Protein 3C25 (pdb70)

B-factor: mean 65.95, std 5.72, range [20.0, 204.03]

Foldseek 3Di:
DKFLQWFLQFGQPPALLDDPVNLVCNLVQFNVLLCVQVVHTHHDPDDLQCRRSQWMWDDDPRDIDIFGAHLSSQSFQVVVQQVVCLLQVHDNPAAEDEHEPVCCVDVVVVVVVQVCLVVVHKYKYKCACSGPRWDKDPDDPPGHIDIAHIKIFTWNDPPPHTDGQAIETEAEDTFDWPDTCNQLSVQLVCCSPVNDDNSVPRHDPSNNCSRPPPGGGTPQVVRCVVVLVCQLVVLVVLLDPRRSEYEYEYEPVNVVSCCLLLVNFDWDDPVPQATEQPDCVDDHSRYKYFYWYQDPPDSDRRRHIDTDHIYGYDSVSSVCRRPPVNVVVCVDPPHDVVCVVVVVVVVVCVPDDD/DKFLQWFLQFGFPPDGDDDPVRLVSRLVQFNVQLCVQVVHTDHDPDDLQCRRSQWMWDDDPRDIDIFGADLSLQNDQPVVQQVVCLLQVHDNDAAEDEHFPVCCPDPVVLVVVVVCQVVPHKYKYKEACSGPRWDKDPDDPVGHIDIARIKIFTWNDPVPHTDGQAIETEAEDTWDWPDTCRQLSVLLVCCSPVHPDSSVPCVDPSNRCSRPPPGGDTPQVVRCVVVLVVQLVVLVVLLDPRRSEYEYEYEPVNVVSCCLLQLNFDWDDPPPQATEGDDCPDDPSSYKYFYWYQDPPDPDRRRHTDTDHIYDYDSVSSCCRRPPNNVVVQVDPVHPVVCVVVVVVVVVCVVPD

Structure (mmCIF, N/CA/C/O backbone):
data_3C25
#
_entry.id   3C25
#
_cell.length_a   73.890
_cell.length_b   81.712
_cell.length_c   73.583
_cell.angle_alpha   90.000
_cell.angle_beta   99.510
_cell.angle_gamma   90.000
#
_symmetry.space_group_name_H-M   'P 1 21 1'
#
loop_
_entity.id
_entity.type
_entity.pdbx_description
1 polymer "DNA (5'-D(*DCP*DGP*DGP*DAP*DGP*DGP*DCP*DGP*DCP*DGP*DGP*DCP*DCP*DGP*DCP*DGP*DCP*DCP*DGP*DCP*DCP*DG)-3')"
2 polymer "DNA (5'-D(*DCP*DGP*DGP*DCP*DGP*DGP*DCP*DGP*DCP*DGP*DGP*DCP*DCP*DGP*DCP*DGP*DCP*DCP*DTP*DCP*DCP*DG)-3')"
3 polymer 'NotI restriction endonuclease'
4 non-polymer 'FE (III) ION'
5 non-polymer 'CALCIUM ION'
6 water water
#
loop_
_atom_site.group_PDB
_atom_site.id
_atom_site.type_symbol
_atom_site.label_atom_id
_atom_site.label_alt_id
_atom_site.label_comp_id
_atom_site.label_asym_id
_atom_site.label_entity_id
_atom_site.label_seq_id
_atom_site.pdbx_PDB_ins_code
_atom_site.Cartn_x
_atom_site.Cartn_y
_atom_site.Cartn_z
_atom_site.occupancy
_atom_site.B_iso_or_equiv
_atom_site.auth_seq_id
_atom_site.auth_comp_id
_atom_site.auth_asym_id
_atom_site.auth_atom_id
_atom_site.pdbx_PDB_model_num
ATOM 897 N N . ALA C 3 12 ? -28.997 -12.244 0.148 1.00 60.11 12 ALA A N 1
ATOM 898 C CA . ALA C 3 12 ? -29.359 -10.802 0.035 1.00 60.01 12 ALA A CA 1
ATOM 899 C C . ALA C 3 12 ? -29.588 -10.375 -1.418 1.00 60.01 12 ALA A C 1
ATOM 900 O O . ALA C 3 12 ? -30.438 -9.528 -1.693 1.00 60.03 12 ALA A O 1
ATOM 902 N N . ASN C 3 13 ? -28.826 -10.962 -2.339 1.00 59.95 13 ASN A N 1
ATOM 903 C CA . ASN C 3 13 ? -28.942 -10.650 -3.768 1.00 59.87 13 ASN A CA 1
ATOM 904 C C . ASN C 3 13 ? -29.597 -11.806 -4.520 1.00 59.73 13 ASN A C 1
ATOM 905 O O . ASN C 3 13 ? -29.183 -12.956 -4.378 1.00 59.83 13 ASN A O 1
ATOM 910 N N . PHE C 3 14 ? -30.614 -11.496 -5.321 1.00 59.55 14 PHE A N 1
ATOM 911 C CA . PHE C 3 14 ? -31.446 -12.524 -5.951 1.00 59.23 14 PHE A CA 1
ATOM 912 C C . PHE C 3 14 ? -31.582 -12.338 -7.462 1.00 59.19 14 PHE A C 1
ATOM 913 O O . PHE C 3 14 ? -31.763 -11.214 -7.942 1.00 59.07 14 PHE A O 1
ATOM 921 N N . ILE C 3 15 ? -31.508 -13.442 -8.207 1.00 59.07 15 ILE A N 1
ATOM 922 C CA . ILE C 3 15 ? -32.009 -13.464 -9.581 1.00 58.95 15 ILE A CA 1
ATOM 923 C C . ILE C 3 15 ? -33.492 -13.127 -9.488 1.00 58.93 15 ILE A C 1
ATOM 924 O O . ILE C 3 15 ? -34.247 -13.818 -8.804 1.00 58.93 15 ILE A O 1
ATOM 929 N N . ALA C 3 16 ? -33.893 -12.046 -10.150 1.00 58.98 16 ALA A N 1
ATOM 930 C CA . ALA C 3 16 ? -35.264 -11.546 -10.056 1.00 58.88 16 ALA A CA 1
ATOM 931 C C . ALA C 3 16 ? -36.151 -12.038 -11.199 1.00 58.87 16 ALA A C 1
ATOM 932 O O . ALA C 3 16 ? -37.331 -12.317 -10.991 1.00 58.96 16 ALA A O 1
ATOM 934 N N . GLU C 3 17 ? -35.585 -12.141 -12.400 1.00 58.83 17 GLU A N 1
ATOM 935 C CA . GLU C 3 17 ? -36.310 -12.686 -13.552 1.00 58.84 17 GLU A CA 1
ATOM 936 C C . GLU C 3 17 ? -35.540 -13.820 -14.216 1.00 58.81 17 GLU A C 1
ATOM 937 O O . GLU C 3 17 ? -34.329 -13.718 -14.441 1.00 58.90 17 GLU A O 1
ATOM 943 N N . PHE C 3 18 ? -36.252 -14.894 -14.538 1.00 58.57 18 PHE A N 1
ATOM 944 C CA . PHE C 3 18 ? -35.664 -16.026 -15.234 1.00 58.47 18 PHE A CA 1
ATOM 945 C C . PHE C 3 18 ? -36.365 -16.190 -16.575 1.00 58.41 18 PHE A C 1
ATOM 946 O O . PHE C 3 18 ? -37.533 -16.566 -16.628 1.00 58.69 18 PHE A O 1
ATOM 954 N N . PHE C 3 19 ? -35.639 -15.886 -17.649 1.00 58.42 19 PHE A N 1
ATOM 955 C CA . PHE C 3 19 ? -36.174 -15.825 -19.016 1.00 58.49 19 PHE A CA 1
ATOM 956 C C . PHE C 3 19 ? -37.401 -14.912 -19.138 1.00 58.57 19 PHE A C 1
ATOM 957 O O . PHE C 3 19 ? -38.409 -15.275 -19.750 1.00 58.54 19 PHE A O 1
ATOM 965 N N . GLY C 3 20 ? -37.303 -13.730 -18.534 1.00 58.68 20 GLY A N 1
ATOM 966 C CA . GLY C 3 20 ? -38.332 -12.700 -18.654 1.00 58.85 20 GLY A CA 1
ATOM 967 C C . GLY C 3 20 ? -39.440 -12.738 -17.617 1.00 59.00 20 GLY A C 1
ATOM 968 O O . GLY C 3 20 ? -40.275 -11.833 -17.566 1.00 58.98 20 GLY A O 1
ATOM 969 N N . HIS C 3 21 ? -39.442 -13.758 -16.774 1.00 59.14 21 HIS A N 1
ATOM 970 C CA . HIS C 3 21 ? -40.503 -13.945 -15.796 1.00 59.37 21 HIS A CA 1
ATOM 971 C C . HIS C 3 21 ? -40.084 -13.954 -14.342 1.00 59.49 21 HIS A C 1
ATOM 972 O O . HIS C 3 21 ? -39.248 -14.707 -13.938 1.00 59.51 21 HIS A O 1
ATOM 979 N N . ARG C 3 22 ? -40.729 -13.118 -13.557 1.00 59.71 22 ARG A N 1
ATOM 980 C CA . ARG C 3 22 ? -40.406 -12.904 -12.148 1.00 59.90 22 ARG A CA 1
ATOM 981 C C . ARG C 3 22 ? -40.233 -14.201 -11.370 1.00 59.95 22 ARG A C 1
ATOM 982 O O . ARG C 3 22 ? -41.023 -15.140 -11.526 1.00 59.84 22 ARG A O 1
ATOM 990 N N . VAL C 3 23 ? -39.191 -14.242 -10.541 1.00 59.99 23 VAL A N 1
ATOM 991 C CA . VAL C 3 23 ? -38.909 -15.407 -9.698 1.00 60.12 23 VAL A CA 1
ATOM 992 C C . VAL C 3 23 ? -38.624 -15.077 -8.227 1.00 60.34 23 VAL A C 1
ATOM 993 O O . VAL C 3 23 ? -38.923 -15.891 -7.351 1.00 60.33 23 VAL A O 1
ATOM 997 N N . TYR C 3 24 ? -38.051 -13.902 -7.950 1.00 60.62 24 TYR A N 1
ATOM 998 C CA . TYR C 3 24 ? -37.732 -13.548 -6.558 1.00 60.98 24 TYR A CA 1
ATOM 999 C C . TYR C 3 24 ? -38.886 -12.900 -5.782 1.00 61.16 24 TYR A C 1
ATOM 1000 O O . TYR C 3 24 ? -39.521 -13.581 -4.964 1.00 61.38 24 TYR A O 1
ATOM 1009 N N . PRO C 3 25 ? -39.169 -11.597 -6.026 1.00 61.20 25 PRO A N 1
ATOM 1010 C CA . PRO C 3 25 ? -40.142 -10.958 -5.134 1.00 61.26 25 PRO A CA 1
ATOM 1011 C C . PRO C 3 25 ? -41.445 -11.755 -5.124 1.00 61.27 25 PRO A C 1
ATOM 1012 O O . PRO C 3 25 ? -41.976 -12.058 -4.057 1.00 61.42 25 PRO A O 1
ATOM 1016 N N . GLU C 3 26 ? -41.924 -12.108 -6.314 1.00 61.26 26 GLU A N 1
ATOM 1017 C CA . GLU C 3 26 ? -43.017 -13.056 -6.482 1.00 61.27 26 GLU A CA 1
ATOM 1018 C C . GLU C 3 26 ? -42.637 -14.023 -7.600 1.00 61.28 26 GLU A C 1
ATOM 1019 O O . GLU C 3 26 ? -41.896 -13.655 -8.516 1.00 61.24 26 GLU A O 1
ATOM 1021 N N . VAL C 3 27 ? -43.124 -15.262 -7.518 1.00 20.00 27 VAL A N 1
ATOM 1022 C CA . VAL C 3 27 ? -42.857 -16.264 -8.543 1.00 20.00 27 VAL A CA 1
ATOM 1023 C C . VAL C 3 27 ? -43.919 -16.230 -9.637 1.00 20.00 27 VAL A C 1
ATOM 1024 O O . VAL C 3 27 ? -44.515 -17.250 -9.978 1.00 61.37 27 VAL A O 1
ATOM 1028 N N . VAL C 3 28 ? -44.148 -15.028 -10.183 1.00 61.39 28 VAL A N 1
ATOM 1029 C CA . VAL C 3 28 ? -45.203 -14.768 -11.170 1.00 61.40 28 VAL A CA 1
ATOM 1030 C C . VAL C 3 28 ? -45.087 -15.663 -12.400 1.00 61.40 28 VAL A C 1
ATOM 1031 O O . VAL C 3 28 ? -44.398 -15.333 -13.366 1.00 61.35 28 VAL A O 1
ATOM 1033 N N . SER C 3 29 ? -45.780 -16.794 -12.354 1.00 61.55 29 SER A N 1
ATOM 1034 C CA . SER C 3 29 ? -45.664 -17.803 -13.395 1.00 61.59 29 SER A CA 1
ATOM 1035 C C . SER C 3 29 ? -47.008 -18.309 -13.916 1.00 61.60 29 SER A C 1
ATOM 1036 O O . SER C 3 29 ? -47.789 -18.929 -13.186 1.00 61.54 29 SER A O 1
ATOM 1038 N N . THR C 3 30 ? -47.257 -18.025 -15.191 1.00 61.60 30 THR A N 1
ATOM 1039 C CA . THR C 3 30 ? -48.387 -18.574 -15.922 1.00 61.59 30 THR A CA 1
ATOM 1040 C C . THR C 3 30 ? -47.920 -19.805 -16.701 1.00 61.66 30 THR A C 1
ATOM 1041 O O . THR C 3 30 ? -46.828 -20.327 -16.450 1.00 61.66 30 THR A O 1
ATOM 1043 N N . GLU C 3 31 ? -48.745 -20.271 -17.638 1.00 61.73 31 GLU A N 1
ATOM 1044 C CA . GLU C 3 31 ? -48.385 -21.391 -18.510 1.00 61.81 31 GLU A CA 1
ATOM 1045 C C . GLU C 3 31 ? -47.238 -21.023 -19.455 1.00 61.85 31 GLU A C 1
ATOM 1046 O O . GLU C 3 31 ? -46.382 -21.859 -19.754 1.00 61.81 31 GLU A O 1
ATOM 1048 N N . ALA C 3 32 ? -47.231 -19.771 -19.912 1.00 61.98 32 ALA A N 1
ATOM 1049 C CA . ALA C 3 32 ? -46.201 -19.260 -20.816 1.00 62.13 32 ALA A CA 1
ATOM 1050 C C . ALA C 3 32 ? -44.863 -19.079 -20.107 1.00 62.30 32 ALA A C 1
ATOM 1051 O O . ALA C 3 32 ? -43.804 -19.210 -20.724 1.00 62.39 32 ALA A O 1
ATOM 1053 N N . ALA C 3 33 ? -44.921 -18.771 -18.812 1.00 62.45 33 ALA A N 1
ATOM 1054 C CA . ALA C 3 33 ? -43.724 -18.617 -17.992 1.00 62.56 33 ALA A CA 1
ATOM 1055 C C . ALA C 3 33 ? -43.008 -19.952 -17.802 1.00 62.73 33 ALA A C 1
ATOM 1056 O O . ALA C 3 33 ? -41.779 -20.006 -17.801 1.00 62.79 33 ALA A O 1
ATOM 1058 N N . ARG C 3 34 ? -43.786 -21.022 -17.649 1.00 63.02 34 ARG A N 1
ATOM 1059 C CA . ARG C 3 34 ? -43.254 -22.381 -17.563 1.00 63.31 34 ARG A CA 1
ATOM 1060 C C . ARG C 3 34 ? -42.531 -22.764 -18.854 1.00 63.20 34 ARG A C 1
ATOM 1061 O O . ARG C 3 34 ? -41.452 -23.358 -18.819 1.00 63.17 34 ARG A O 1
ATOM 1069 N N . ASN C 3 35 ? -43.138 -22.405 -19.985 1.00 63.11 35 ASN A N 1
ATOM 1070 C CA . ASN C 3 35 ? -42.628 -22.754 -21.309 1.00 62.98 35 ASN A CA 1
ATOM 1071 C C . ASN C 3 35 ? -41.347 -22.009 -21.696 1.00 62.86 35 ASN A C 1
ATOM 1072 O O . ASN C 3 35 ? -40.396 -22.627 -22.181 1.00 62.89 35 ASN A O 1
ATOM 1077 N N . ASP C 3 36 ? -41.332 -20.691 -21.482 1.00 62.67 36 ASP A N 1
ATOM 1078 C CA . ASP C 3 36 ? -40.166 -19.851 -21.779 1.00 62.61 36 ASP A CA 1
ATOM 1079 C C . ASP C 3 36 ? -38.915 -20.335 -21.054 1.00 62.50 36 ASP A C 1
ATOM 1080 O O . ASP C 3 36 ? -37.827 -20.374 -21.632 1.00 62.48 36 ASP A O 1
ATOM 1085 N N . GLN C 3 37 ? -39.091 -20.706 -19.788 1.00 62.38 37 GLN A N 1
ATOM 1086 C CA . GLN C 3 37 ? -37.997 -21.136 -18.928 1.00 62.31 37 GLN A CA 1
ATOM 1087 C C . GLN C 3 37 ? -37.497 -22.537 -19.276 1.00 62.35 37 GLN A C 1
ATOM 1088 O O . GLN C 3 37 ? -36.291 -22.801 -19.223 1.00 62.48 37 GLN A O 1
ATOM 1094 N N . ALA C 3 38 ? -38.423 -23.424 -19.633 1.00 62.26 38 ALA A N 1
ATOM 1095 C CA . ALA C 3 38 ? -38.087 -24.799 -20.002 1.00 62.23 38 ALA A CA 1
ATOM 1096 C C . ALA C 3 38 ? -37.358 -24.870 -21.341 1.00 62.19 38 ALA A C 1
ATOM 1097 O O . ALA C 3 38 ? -36.407 -25.639 -21.494 1.00 62.17 38 ALA A O 1
ATOM 1099 N N . THR C 3 39 ? -37.811 -24.067 -22.303 1.00 62.16 39 THR A N 1
ATOM 1100 C CA . THR C 3 39 ? -37.191 -24.012 -23.627 1.00 62.10 39 THR A CA 1
ATOM 1101 C C . THR C 3 39 ? -35.936 -23.146 -23.619 1.00 62.10 39 THR A C 1
ATOM 1102 O O . THR C 3 39 ? -34.982 -23.422 -24.344 1.00 62.14 39 THR A O 1
ATOM 1106 N N . GLY C 3 40 ? -35.945 -22.100 -22.797 1.00 62.09 40 GLY A N 1
ATOM 1107 C CA . GLY C 3 40 ? -34.810 -21.189 -22.691 1.00 62.18 40 GLY A CA 1
ATOM 1108 C C . GLY C 3 40 ? -34.889 -20.040 -23.678 1.00 62.21 40 GLY A C 1
ATOM 1109 O O . GLY C 3 40 ? -33.899 -19.707 -24.325 1.00 62.15 40 GLY A O 1
ATOM 1110 N N . THR C 3 41 ? -36.065 -19.420 -23.758 1.00 62.19 41 THR A N 1
ATOM 1111 C CA . THR C 3 41 ? -36.376 -18.392 -24.750 1.00 62.18 41 THR A CA 1
ATOM 1112 C C . THR C 3 41 ? -36.487 -17.000 -24.105 1.00 62.14 41 THR A C 1
ATOM 1113 O O . THR C 3 41 ? -37.256 -16.839 -23.159 1.00 62.29 41 THR A O 1
ATOM 1117 N N . CYS C 3 42 ? -35.718 -16.011 -24.586 1.00 62.08 42 CYS A N 1
ATOM 1118 C CA . CYS C 3 42 ? -35.983 -14.600 -24.225 1.00 62.06 42 CYS A CA 1
ATOM 1119 C C . CYS C 3 42 ? -37.272 -14.207 -24.965 1.00 62.13 42 CYS A C 1
ATOM 1120 O O . CYS C 3 42 ? -37.316 -14.226 -26.203 1.00 62.09 42 CYS A O 1
ATOM 1123 N N . PRO C 3 43 ? -38.344 -13.899 -24.208 1.00 61.98 43 PRO A N 1
ATOM 1124 C CA . PRO C 3 43 ? -39.627 -13.531 -24.804 1.00 61.78 43 PRO A CA 1
ATOM 1125 C C . PRO C 3 43 ? -39.588 -12.205 -25.559 1.00 61.64 43 PRO A C 1
ATOM 1126 O O . PRO C 3 43 ? -40.441 -11.960 -26.412 1.00 61.79 43 PRO A O 1
ATOM 1130 N N . PHE C 3 44 ? -38.606 -11.366 -25.246 1.00 61.42 44 PHE A N 1
ATOM 1131 C CA . PHE C 3 44 ? -38.508 -10.024 -25.819 1.00 61.29 44 PHE A CA 1
ATOM 1132 C C . PHE C 3 44 ? -37.959 -10.041 -27.242 1.00 61.34 44 PHE A C 1
ATOM 1133 O O . PHE C 3 44 ? -38.416 -9.276 -28.093 1.00 61.46 44 PHE A O 1
ATOM 1141 N N . LEU C 3 45 ? -36.982 -10.911 -27.493 1.00 61.34 45 LEU A N 1
ATOM 1142 C CA . LEU C 3 45 ? -36.477 -11.135 -28.847 1.00 61.43 45 LEU A CA 1
ATOM 1143 C C . LEU C 3 45 ? -37.496 -11.890 -29.703 1.00 61.51 45 LEU A C 1
ATOM 1144 O O . LEU C 3 45 ? -37.635 -11.616 -30.897 1.00 61.48 45 LEU A O 1
ATOM 1149 N N . THR C 3 46 ? -38.204 -12.831 -29.078 1.00 61.64 46 THR A N 1
ATOM 1150 C CA . THR C 3 46 ? -39.231 -13.631 -29.749 1.00 61.80 46 THR A CA 1
ATOM 1151 C C . THR C 3 46 ? -40.430 -12.776 -30.170 1.00 61.96 46 THR A C 1
ATOM 1152 O O . THR C 3 46 ? -40.892 -12.880 -31.306 1.00 62.02 46 THR A O 1
ATOM 1156 N N . ALA C 3 47 ? -40.914 -11.928 -29.263 1.00 62.15 47 ALA A N 1
ATOM 1157 C CA . ALA C 3 47 ? -42.039 -11.035 -29.555 1.00 62.34 47 ALA A CA 1
ATOM 1158 C C . ALA C 3 47 ? -41.686 -9.974 -30.598 1.00 62.52 47 ALA A C 1
ATOM 1159 O O . ALA C 3 47 ? -42.537 -9.585 -31.399 1.00 62.53 47 ALA A O 1
ATOM 1161 N N . ALA C 3 48 ? -40.434 -9.516 -30.588 1.00 62.73 48 ALA A N 1
ATOM 1162 C CA . ALA C 3 48 ? -39.969 -8.515 -31.547 1.00 63.02 48 ALA A CA 1
ATOM 1163 C C . ALA C 3 48 ? -39.805 -9.087 -32.957 1.00 63.25 48 ALA A C 1
ATOM 1164 O O . ALA C 3 48 ? -40.365 -8.552 -33.918 1.00 63.26 48 ALA A O 1
ATOM 1166 N N . LYS C 3 49 ? -39.046 -10.177 -33.069 1.00 63.57 49 LYS A N 1
ATOM 1167 C CA . LYS C 3 49 ? -38.736 -10.793 -34.364 1.00 63.88 49 LYS A CA 1
ATOM 1168 C C . LYS C 3 49 ? -39.841 -11.705 -34.891 1.00 63.98 49 LYS A C 1
ATOM 1169 O O . LYS C 3 49 ? -39.804 -12.111 -36.054 1.00 64.07 49 LYS A O 1
ATOM 1175 N N . LEU C 3 50 ? -40.809 -12.024 -34.029 1.00 64.16 50 LEU A N 1
ATOM 1176 C CA . LEU C 3 50 ? -41.915 -12.952 -34.337 1.00 64.25 50 LEU A CA 1
ATOM 1177 C C . LEU C 3 50 ? -41.432 -14.366 -34.707 1.00 64.30 50 LEU A C 1
ATOM 1178 O O . LEU C 3 50 ? -42.137 -15.132 -35.370 1.00 64.23 50 LEU A O 1
ATOM 1183 N N . VAL C 3 51 ? -40.220 -14.687 -34.257 1.00 64.41 51 VAL A N 1
ATOM 1184 C CA . VAL C 3 51 ? -39.598 -15.999 -34.430 1.00 64.48 51 VAL A CA 1
ATOM 1185 C C . VAL C 3 51 ? -38.972 -16.378 -33.085 1.00 64.47 51 VAL A C 1
ATOM 1186 O O . VAL C 3 51 ? -38.394 -15.521 -32.411 1.00 64.44 51 VAL A O 1
ATOM 1190 N N . GLU C 3 52 ? -39.099 -17.648 -32.694 1.00 64.51 52 GLU A N 1
ATOM 1191 C CA . GLU C 3 52 ? -38.578 -18.128 -31.408 1.00 64.63 52 GLU A CA 1
ATOM 1192 C C . GLU C 3 52 ? -37.067 -17.936 -31.300 1.00 64.50 52 GLU A C 1
ATOM 1193 O O . GLU C 3 52 ? -36.310 -18.331 -32.189 1.00 64.51 52 GLU A O 1
ATOM 1199 N N . THR C 3 53 ? -36.646 -17.324 -30.198 1.00 64.32 53 THR A N 1
ATOM 1200 C CA . THR C 3 53 ? -35.252 -16.966 -29.999 1.00 64.18 53 THR A CA 1
ATOM 1201 C C . THR C 3 53 ? -34.835 -17.215 -28.552 1.00 64.07 53 THR A C 1
ATOM 1202 O O . THR C 3 53 ? -35.420 -16.654 -27.624 1.00 64.10 53 THR A O 1
ATOM 1206 N N . SER C 3 54 ? -33.827 -18.062 -28.368 1.00 63.92 54 SER A N 1
ATOM 1207 C CA . SER C 3 54 ? -33.253 -18.316 -27.044 1.00 63.81 54 SER A CA 1
ATOM 1208 C C . SER C 3 54 ? -32.450 -17.109 -26.556 1.00 63.64 54 SER A C 1
ATOM 1209 O O . SER C 3 54 ? -32.034 -16.283 -27.374 1.00 63.66 54 SER A O 1
ATOM 1212 N N . CYS C 3 55 ? -32.238 -16.999 -25.238 1.00 63.18 55 CYS A N 1
ATOM 1213 C CA . CYS C 3 55 ? -31.404 -15.921 -24.693 1.00 63.01 55 CYS A CA 1
ATOM 1214 C C . CYS C 3 55 ? -30.016 -16.034 -25.305 1.00 62.86 55 CYS A C 1
ATOM 1215 O O . CYS C 3 55 ? -29.555 -17.130 -25.634 1.00 62.70 55 CYS A O 1
ATOM 1218 N N . VAL C 3 56 ? -29.367 -14.887 -25.466 1.00 62.85 56 VAL A N 1
ATOM 1219 C CA . VAL C 3 56 ? -28.078 -14.802 -26.148 1.00 62.66 56 VAL A CA 1
ATOM 1220 C C . VAL C 3 56 ? -26.901 -15.147 -25.236 1.00 62.52 56 VAL A C 1
ATOM 1221 O O . VAL C 3 56 ? -25.771 -15.291 -25.701 1.00 62.58 56 VAL A O 1
ATOM 1225 N N . LYS C 3 57 ? -27.180 -15.293 -23.944 1.00 62.42 57 LYS A N 1
ATOM 1226 C CA . LYS C 3 57 ? -26.129 -15.355 -22.932 1.00 62.32 57 LYS A CA 1
ATOM 1227 C C . LYS C 3 57 ? -25.480 -16.715 -22.825 1.00 62.43 57 LYS A C 1
ATOM 1228 O O . LYS C 3 57 ? -26.101 -17.734 -23.122 1.00 62.49 57 LYS A O 1
ATOM 1234 N N . ALA C 3 58 ? -24.222 -16.715 -22.391 1.00 62.52 58 ALA A N 1
ATOM 1235 C CA . ALA C 3 58 ? -23.490 -17.943 -22.105 1.00 62.52 58 ALA A CA 1
ATOM 1236 C C . ALA C 3 58 ? -24.136 -18.704 -20.946 1.00 62.57 58 ALA A C 1
ATOM 1237 O O . ALA C 3 58 ? -24.902 -18.137 -20.158 1.00 62.47 58 ALA A O 1
ATOM 1239 N N . GLU C 3 59 ? -23.816 -19.992 -20.858 1.00 62.74 59 GLU A N 1
ATOM 1240 C CA . GLU C 3 59 ? -24.372 -20.892 -19.851 1.00 63.01 59 GLU A CA 1
ATOM 1241 C C . GLU C 3 59 ? -24.296 -20.361 -18.408 1.00 63.06 59 GLU A C 1
ATOM 1242 O O . GLU C 3 59 ? -25.241 -20.537 -17.634 1.00 63.20 59 GLU A O 1
ATOM 1248 N N . THR C 3 60 ? -23.191 -19.696 -18.065 1.00 63.08 60 THR A N 1
ATOM 1249 C CA . THR C 3 60 ? -22.968 -19.181 -16.703 1.00 63.12 60 THR A CA 1
ATOM 1250 C C . THR C 3 60 ? -23.958 -18.098 -16.259 1.00 63.11 60 THR A C 1
ATOM 1251 O O . THR C 3 60 ? -24.079 -17.817 -15.065 1.00 63.17 60 THR A O 1
ATOM 1255 N N . SER C 3 61 ? -24.656 -17.485 -17.212 1.00 63.07 61 SER A N 1
ATOM 1256 C CA . SER C 3 61 ? -25.675 -16.492 -16.876 1.00 63.07 61 SER A CA 1
ATOM 1257 C C . SER C 3 61 ? -26.923 -16.579 -17.759 1.00 63.03 61 SER A C 1
ATOM 1258 O O . SER C 3 61 ? -27.618 -15.580 -17.954 1.00 63.08 61 SER A O 1
ATOM 1261 N N . ARG C 3 62 ? -27.210 -17.778 -18.269 1.00 62.91 62 ARG A N 1
ATOM 1262 C CA . ARG C 3 62 ? -28.328 -17.990 -19.199 1.00 62.77 62 ARG A CA 1
ATOM 1263 C C . ARG C 3 62 ? -29.684 -17.698 -18.548 1.00 62.69 62 ARG A C 1
ATOM 1264 O O . ARG C 3 62 ? -30.046 -18.310 -17.539 1.00 62.85 62 ARG A O 1
ATOM 1272 N N . GLY C 3 63 ? -30.417 -16.748 -19.125 1.00 62.51 63 GLY A N 1
ATOM 1273 C CA . GLY C 3 63 ? -31.766 -16.415 -18.671 1.00 62.07 63 GLY A CA 1
ATOM 1274 C C . GLY C 3 63 ? -31.863 -15.452 -17.503 1.00 61.89 63 GLY A C 1
ATOM 1275 O O . GLY C 3 63 ? -32.965 -15.135 -17.053 1.00 61.81 63 GLY A O 1
ATOM 1276 N N . VAL C 3 64 ? -30.717 -14.993 -17.005 1.00 61.69 64 VAL A N 1
ATOM 1277 C CA . VAL C 3 64 ? -30.686 -14.002 -15.929 1.00 61.55 64 VAL A CA 1
ATOM 1278 C C . VAL C 3 64 ? -30.877 -12.612 -16.536 1.00 61.56 64 VAL A C 1
ATOM 1279 O O . VAL C 3 64 ? -29.913 -11.899 -16.836 1.00 61.66 64 VAL A O 1
ATOM 1283 N N . CYS C 3 65 ? -32.137 -12.245 -16.730 1.00 61.57 65 CYS A N 1
ATOM 1284 C CA . CYS C 3 65 ? -32.480 -10.988 -17.380 1.00 61.64 65 CYS A CA 1
ATOM 1285 C C . CYS C 3 65 ? -32.539 -9.836 -16.348 1.00 61.57 65 CYS A C 1
ATOM 1286 O O . CYS C 3 65 ? -32.281 -8.682 -16.692 1.00 61.57 65 CYS A O 1
ATOM 1289 N N . VAL C 3 66 ? -32.825 -10.160 -15.083 1.00 61.43 66 VAL A N 1
ATOM 1290 C CA . VAL C 3 66 ? -32.896 -9.160 -13.998 1.00 61.37 66 VAL A CA 1
ATOM 1291 C C . VAL C 3 66 ? -32.355 -9.708 -12.666 1.00 61.52 66 VAL A C 1
ATOM 1292 O O . VAL C 3 66 ? -32.588 -10.870 -12.321 1.00 61.55 66 VAL A O 1
ATOM 1296 N N . VAL C 3 67 ? -31.635 -8.862 -11.926 1.00 61.65 67 VAL A N 1
ATOM 1297 C CA . VAL C 3 67 ? -31.112 -9.214 -10.597 1.00 61.76 67 VAL A CA 1
ATOM 1298 C C . VAL C 3 67 ? -31.569 -8.184 -9.560 1.00 61.91 67 VAL A C 1
ATOM 1299 O O . VAL C 3 67 ? -31.526 -6.981 -9.815 1.00 61.99 67 VAL A O 1
ATOM 1303 N N . ASN C 3 68 ? -32.001 -8.663 -8.396 1.00 62.15 68 ASN A N 1
ATOM 1304 C CA . ASN C 3 68 ? -32.511 -7.797 -7.330 1.00 62.52 68 ASN A CA 1
ATOM 1305 C C . ASN C 3 68 ? -31.546 -7.711 -6.151 1.00 62.76 68 ASN A C 1
ATOM 1306 O O . ASN C 3 68 ? -31.122 -8.737 -5.617 1.00 62.79 68 ASN A O 1
ATOM 1311 N N . THR C 3 69 ? -31.195 -6.486 -5.761 1.00 63.16 69 THR A N 1
ATOM 1312 C CA . THR C 3 69 ? -30.313 -6.245 -4.612 1.00 63.66 69 THR A CA 1
ATOM 1313 C C . THR C 3 69 ? -30.764 -5.035 -3.806 1.00 64.05 69 THR A C 1
ATOM 1314 O O . THR C 3 69 ? -31.601 -4.249 -4.259 1.00 64.15 69 THR A O 1
ATOM 1318 N N . ALA C 3 70 ? -30.181 -4.884 -2.619 1.00 64.47 70 ALA A N 1
ATOM 1319 C CA . ALA C 3 70 ? -30.425 -3.720 -1.777 1.00 64.90 70 ALA A CA 1
ATOM 1320 C C . ALA C 3 70 ? -29.210 -2.795 -1.755 1.00 65.19 70 ALA A C 1
ATOM 1321 O O . ALA C 3 70 ? -28.080 -3.245 -1.549 1.00 65.17 70 ALA A O 1
ATOM 1323 N N . VAL C 3 71 ? -29.446 -1.507 -2.000 1.00 65.62 71 VAL A N 1
ATOM 1324 C CA . VAL C 3 71 ? -28.436 -0.475 -1.757 1.00 66.04 71 VAL A CA 1
ATOM 1325 C C . VAL C 3 71 ? -29.028 0.594 -0.832 1.00 66.26 71 VAL A C 1
ATOM 1326 O O . VAL C 3 71 ? -30.158 1.047 -1.036 1.00 66.38 71 VAL A O 1
ATOM 1330 N N . ASP C 3 72 ? -28.263 0.965 0.196 1.00 66.58 72 ASP A N 1
ATOM 1331 C CA . ASP C 3 72 ? -28.714 1.879 1.257 1.00 66.68 72 ASP A CA 1
ATOM 1332 C C . ASP C 3 72 ? -30.050 1.449 1.876 1.00 66.80 72 ASP A C 1
ATOM 1333 O O . ASP C 3 72 ? -30.929 2.281 2.141 1.00 66.83 72 ASP A O 1
ATOM 1338 N N . ASN C 3 73 ? -30.183 0.139 2.098 1.00 66.86 73 ASN A N 1
ATOM 1339 C CA . ASN C 3 73 ? -31.370 -0.472 2.722 1.00 66.82 73 ASN A CA 1
ATOM 1340 C C . ASN C 3 73 ? -32.668 -0.361 1.908 1.00 66.73 73 ASN A C 1
ATOM 1341 O O . ASN C 3 73 ? -33.763 -0.344 2.468 1.00 66.73 73 ASN A O 1
ATOM 1346 N N . GLU C 3 74 ? -32.538 -0.303 0.586 1.00 66.73 74 GLU A N 1
ATOM 1347 C CA . GLU C 3 74 ? -33.703 -0.243 -0.291 1.00 66.63 74 GLU A CA 1
ATOM 1348 C C . GLU C 3 74 ? -33.580 -1.245 -1.441 1.00 66.50 74 GLU A C 1
ATOM 1349 O O . GLU C 3 74 ? -32.508 -1.397 -2.023 1.00 66.42 74 GLU A O 1
ATOM 1355 N N . ARG C 3 75 ? -34.684 -1.930 -1.739 1.00 66.35 75 ARG A N 1
ATOM 1356 C CA . ARG C 3 75 ? -34.756 -2.941 -2.802 1.00 66.11 75 ARG A CA 1
ATOM 1357 C C . ARG C 3 75 ? -34.715 -2.331 -4.200 1.00 65.83 75 ARG A C 1
ATOM 1358 O O . ARG C 3 75 ? -35.373 -1.324 -4.460 1.00 65.97 75 ARG A O 1
ATOM 1366 N N . TYR C 3 76 ? -33.952 -2.955 -5.097 1.00 65.47 76 TYR A N 1
ATOM 1367 C CA . TYR C 3 76 ? -33.835 -2.493 -6.482 1.00 65.13 76 TYR A CA 1
ATOM 1368 C C . TYR C 3 76 ? -33.730 -3.633 -7.485 1.00 64.83 76 TYR A C 1
ATOM 1369 O O . TYR C 3 76 ? -32.908 -4.540 -7.325 1.00 64.74 76 TYR A O 1
ATOM 1378 N N . ASP C 3 77 ? -34.563 -3.567 -8.523 1.00 64.42 77 ASP A N 1
ATOM 1379 C CA . ASP C 3 77 ? -34.432 -4.439 -9.686 1.00 64.03 77 ASP A CA 1
ATOM 1380 C C . ASP C 3 77 ? -33.358 -3.889 -10.619 1.00 63.79 77 ASP A C 1
ATOM 1381 O O . ASP C 3 77 ? -33.417 -2.727 -11.027 1.00 63.91 77 ASP A O 1
ATOM 1386 N N . TRP C 3 78 ? -32.380 -4.726 -10.954 1.00 63.26 78 TRP A N 1
ATOM 1387 C CA . TRP C 3 78 ? -31.343 -4.342 -11.907 1.00 62.84 78 TRP A CA 1
ATOM 1388 C C . TRP C 3 78 ? -31.479 -5.143 -13.192 1.00 62.86 78 TRP A C 1
ATOM 1389 O O . TRP C 3 78 ? -31.261 -6.360 -13.201 1.00 63.12 78 TRP A O 1
ATOM 1400 N N . LEU C 3 79 ? -31.857 -4.454 -14.268 1.00 62.63 79 LEU A N 1
ATOM 1401 C CA . LEU C 3 79 ? -31.796 -5.009 -15.615 1.00 62.49 79 LEU A CA 1
ATOM 1402 C C . LEU C 3 79 ? -30.343 -5.384 -15.886 1.00 62.61 79 LEU A C 1
ATOM 1403 O O . LEU C 3 79 ? -29.424 -4.632 -15.547 1.00 62.39 79 LEU A O 1
ATOM 1408 N N . VAL C 3 80 ? -30.145 -6.550 -16.493 1.00 62.64 80 VAL A N 1
ATOM 1409 C CA . VAL C 3 80 ? -28.815 -7.133 -16.634 1.00 62.74 80 VAL A CA 1
ATOM 1410 C C . VAL C 3 80 ? -28.570 -7.665 -18.062 1.00 62.72 80 VAL A C 1
ATOM 1411 O O . VAL C 3 80 ? -27.538 -8.280 -18.345 1.00 62.60 80 VAL A O 1
ATOM 1415 N N . CYS C 3 81 ? -29.519 -7.379 -18.955 1.00 62.69 81 CYS A N 1
ATOM 1416 C CA . CYS C 3 81 ? -29.519 -7.834 -20.351 1.00 62.69 81 CYS A CA 1
ATOM 1417 C C . CYS C 3 81 ? -30.158 -6.692 -21.147 1.00 62.74 81 CYS A C 1
ATOM 1418 O O . CYS C 3 81 ? -31.289 -6.303 -20.854 1.00 62.82 81 CYS A O 1
ATOM 1421 N N . PRO C 3 82 ? -29.425 -6.113 -22.124 1.00 62.76 82 PRO A N 1
ATOM 1422 C CA . PRO C 3 82 ? -29.972 -5.042 -22.974 1.00 62.66 82 PRO A CA 1
ATOM 1423 C C . PRO C 3 82 ? -31.267 -5.449 -23.680 1.00 62.56 82 PRO A C 1
ATOM 1424 O O . PRO C 3 82 ? -32.129 -4.602 -23.941 1.00 62.60 82 PRO A O 1
ATOM 1428 N N . ASN C 3 83 ? -31.396 -6.741 -23.965 1.00 62.42 83 ASN A N 1
ATOM 1429 C CA . ASN C 3 83 ? -32.587 -7.301 -24.597 1.00 62.37 83 ASN A CA 1
ATOM 1430 C C . ASN C 3 83 ? -33.823 -7.291 -23.688 1.00 62.48 83 ASN A C 1
ATOM 1431 O O . ASN C 3 83 ? -34.953 -7.365 -24.171 1.00 62.51 83 ASN A O 1
ATOM 1436 N N . ARG C 3 84 ? -33.601 -7.197 -22.379 1.00 62.53 84 ARG A N 1
ATOM 1437 C CA . ARG C 3 84 ? -34.686 -7.029 -21.408 1.00 62.73 84 ARG A CA 1
ATOM 1438 C C . ARG C 3 84 ? -35.357 -5.651 -21.564 1.00 62.90 84 ARG A C 1
ATOM 1439 O O . ARG C 3 84 ? -36.542 -5.490 -21.261 1.00 62.74 84 ARG A O 1
ATOM 1447 N N . ALA C 3 85 ? -34.604 -4.672 -22.069 1.00 63.10 85 ALA A N 1
ATOM 1448 C CA . ALA C 3 85 ? -35.158 -3.345 -22.357 1.00 63.28 85 ALA A CA 1
ATOM 1449 C C . ALA C 3 85 ? -35.539 -3.193 -23.833 1.00 63.54 85 ALA A C 1
ATOM 1450 O O . ALA C 3 85 ? -35.697 -2.076 -24.331 1.00 63.66 85 ALA A O 1
ATOM 1452 N N . LEU C 3 86 ? -35.676 -4.321 -24.528 1.00 63.78 86 LEU A N 1
ATOM 1453 C CA . LEU C 3 86 ? -36.130 -4.323 -25.912 1.00 64.06 86 LEU A CA 1
ATOM 1454 C C . LEU C 3 86 ? -37.656 -4.298 -25.924 1.00 64.22 86 LEU A C 1
ATOM 1455 O O . LEU C 3 86 ? -38.317 -5.331 -26.096 1.00 64.28 86 LEU A O 1
ATOM 1460 N N . ASP C 3 87 ? -38.198 -3.101 -25.719 1.00 64.35 87 ASP A N 1
ATOM 1461 C CA . ASP C 3 87 ? -39.636 -2.883 -25.654 1.00 64.44 87 ASP A CA 1
ATOM 1462 C C . ASP C 3 87 ? -40.028 -1.825 -26.686 1.00 64.37 87 ASP A C 1
ATOM 1463 O O . ASP C 3 87 ? -40.064 -0.633 -26.368 1.00 64.40 87 ASP A O 1
ATOM 1468 N N . PRO C 3 88 ? -40.318 -2.259 -27.930 1.00 64.40 88 PRO A N 1
ATOM 1469 C CA . PRO C 3 88 ? -40.667 -1.361 -29.037 1.00 64.44 88 PRO A CA 1
ATOM 1470 C C . PRO C 3 88 ? -41.745 -0.346 -28.663 1.00 64.44 88 PRO A C 1
ATOM 1471 O O . PRO C 3 88 ? -41.626 0.830 -29.014 1.00 64.49 88 PRO A O 1
ATOM 1475 N N . LEU C 3 89 ? -42.771 -0.804 -27.945 1.00 64.43 89 LEU A N 1
ATOM 1476 C CA . LEU C 3 89 ? -43.879 0.047 -27.508 1.00 64.47 89 LEU A CA 1
ATOM 1477 C C . LEU C 3 89 ? -43.413 1.215 -26.627 1.00 64.39 89 LEU A C 1
ATOM 1478 O O . LEU C 3 89 ? -43.877 2.345 -26.798 1.00 64.41 89 LEU A O 1
ATOM 1483 N N . PHE C 3 90 ? -42.495 0.940 -25.702 1.00 64.30 90 PHE A N 1
ATOM 1484 C CA . PHE C 3 90 ? -41.899 1.990 -24.878 1.00 64.23 90 PHE A CA 1
ATOM 1485 C C . PHE C 3 90 ? -41.034 2.918 -25.726 1.00 64.25 90 PHE A C 1
ATOM 1486 O O . PHE C 3 90 ? -41.068 4.139 -25.550 1.00 64.28 90 PHE A O 1
ATOM 1494 N N . MET C 3 91 ? -40.263 2.329 -26.638 1.00 64.19 91 MET A N 1
ATOM 1495 C CA . MET C 3 91 ? -39.328 3.083 -27.468 1.00 64.30 91 MET A CA 1
ATOM 1496 C C . MET C 3 91 ? -40.041 3.996 -28.467 1.00 64.35 91 MET A C 1
ATOM 1497 O O . MET C 3 91 ? -39.540 5.074 -28.796 1.00 64.32 91 MET A O 1
ATOM 1502 N N . SER C 3 92 ? -41.211 3.565 -28.935 1.00 64.40 92 SER A N 1
ATOM 1503 C CA . SER C 3 92 ? -42.043 4.389 -29.808 1.00 64.53 92 SER A CA 1
ATOM 1504 C C . SER C 3 92 ? -42.518 5.637 -29.072 1.00 64.41 92 SER A C 1
ATOM 1505 O O . SER C 3 92 ? -42.524 6.729 -29.639 1.00 64.42 92 SER A O 1
ATOM 1508 N N . ALA C 3 93 ? -42.907 5.462 -27.810 1.00 64.36 93 ALA A N 1
ATOM 1509 C CA . ALA C 3 93 ? -43.351 6.570 -26.968 1.00 64.48 93 ALA A CA 1
ATOM 1510 C C . ALA C 3 93 ? -42.223 7.569 -26.736 1.00 64.51 93 ALA A C 1
ATOM 1511 O O . ALA C 3 93 ? -42.423 8.777 -26.856 1.00 64.50 93 ALA A O 1
ATOM 1513 N N . ALA C 3 94 ? -41.039 7.048 -26.417 1.00 64.69 94 ALA A N 1
ATOM 1514 C CA . ALA C 3 94 ? -39.842 7.864 -26.215 1.00 64.75 94 ALA A CA 1
ATOM 1515 C C . ALA C 3 94 ? -39.410 8.557 -27.507 1.00 64.79 94 ALA A C 1
ATOM 1516 O O . ALA C 3 94 ? -38.878 9.668 -27.476 1.00 64.83 94 ALA A O 1
ATOM 1518 N N . SER C 3 95 ? -39.648 7.892 -28.635 1.00 64.86 95 SER A N 1
ATOM 1519 C CA . SER C 3 95 ? -39.383 8.455 -29.957 1.00 65.06 95 SER A CA 1
ATOM 1520 C C . SER C 3 95 ? -40.192 9.734 -30.211 1.00 65.17 95 SER A C 1
ATOM 1521 O O . SER C 3 95 ? -39.675 10.695 -30.786 1.00 65.21 95 SER A O 1
ATOM 1524 N N . ARG C 3 96 ? -41.450 9.739 -29.770 1.00 65.27 96 ARG A N 1
ATOM 1525 C CA . ARG C 3 96 ? -42.336 10.902 -29.912 1.00 65.41 96 ARG A CA 1
ATOM 1526 C C . ARG C 3 96 ? -41.706 12.153 -29.312 1.00 65.50 96 ARG A C 1
ATOM 1527 O O . ARG C 3 96 ? -41.800 13.244 -29.876 1.00 65.49 96 ARG A O 1
ATOM 1535 N N . LYS C 3 97 ? -41.065 11.975 -28.163 1.00 65.65 97 LYS A N 1
ATOM 1536 C CA . LYS C 3 97 ? -40.412 13.062 -27.449 1.00 65.84 97 LYS A CA 1
ATOM 1537 C C . LYS C 3 97 ? -39.131 13.520 -28.161 1.00 65.84 97 LYS A C 1
ATOM 1538 O O . LYS C 3 97 ? -38.726 14.678 -28.037 1.00 65.85 97 LYS A O 1
ATOM 1544 N N . LEU C 3 98 ? -38.512 12.611 -28.915 1.00 65.80 98 LEU A N 1
ATOM 1545 C CA . LEU C 3 98 ? -37.309 12.923 -29.690 1.00 65.73 98 LEU A CA 1
ATOM 1546 C C . LEU C 3 98 ? -37.621 13.649 -30.999 1.00 65.76 98 LEU A C 1
ATOM 1547 O O . LEU C 3 98 ? -36.887 14.553 -31.402 1.00 65.75 98 LEU A O 1
ATOM 1552 N N . PHE C 3 99 ? -38.700 13.243 -31.663 1.00 65.76 99 PHE A N 1
ATOM 1553 C CA . PHE C 3 99 ? -39.081 13.835 -32.945 1.00 65.84 99 PHE A CA 1
ATOM 1554 C C . PHE C 3 99 ? -40.083 14.985 -32.800 1.00 65.92 99 PHE A C 1
ATOM 1555 O O . PHE C 3 99 ? -40.448 15.625 -33.789 1.00 65.92 99 PHE A O 1
ATOM 1563 N N . GLY C 3 100 ? -40.518 15.238 -31.567 1.00 66.06 100 GLY A N 1
ATOM 1564 C CA . GLY C 3 100 ? -41.414 16.353 -31.261 1.00 66.21 100 GLY A CA 1
ATOM 1565 C C . GLY C 3 100 ? -42.870 16.138 -31.637 1.00 66.34 100 GLY A C 1
ATOM 1566 O O . GLY C 3 100 ? -43.558 17.084 -32.025 1.00 66.38 100 GLY A O 1
ATOM 1567 N N . TYR C 3 101 ? -43.339 14.896 -31.522 1.00 66.47 101 TYR A N 1
ATOM 1568 C CA . TYR C 3 101 ? -44.742 14.571 -31.776 1.00 66.58 101 TYR A CA 1
ATOM 1569 C C . TYR C 3 101 ? -45.577 14.763 -30.514 1.00 66.79 101 TYR A C 1
ATOM 1570 O O . TYR C 3 101 ? -45.052 14.716 -29.400 1.00 66.87 101 TYR A O 1
ATOM 1579 N N . GLY C 3 102 ? -46.879 14.969 -30.699 1.00 67.06 102 GLY A N 1
ATOM 1580 C CA . GLY C 3 102 ? -47.825 15.022 -29.585 1.00 67.33 102 GLY A CA 1
ATOM 1581 C C . GLY C 3 102 ? -48.107 13.637 -29.021 1.00 67.56 102 GLY A C 1
ATOM 1582 O O . GLY C 3 102 ? -47.730 12.630 -29.631 1.00 67.60 102 GLY A O 1
ATOM 1583 N N . PRO C 3 103 ? -48.777 13.571 -27.853 1.00 67.73 103 PRO A N 1
ATOM 1584 C CA . PRO C 3 103 ? -49.074 12.281 -27.219 1.00 67.78 103 PRO A CA 1
ATOM 1585 C C . PRO C 3 103 ? -50.118 11.468 -27.992 1.00 67.83 103 PRO A C 1
ATOM 1586 O O . PRO C 3 103 ? -50.048 10.237 -28.009 1.00 67.80 103 PRO A O 1
ATOM 1590 N N . THR C 3 104 ? -51.065 12.159 -28.625 1.00 67.83 104 THR A N 1
ATOM 1591 C CA . THR C 3 104 ? -52.143 11.511 -29.371 1.00 67.92 104 THR A CA 1
ATOM 1592 C C . THR C 3 104 ? -52.011 11.709 -30.886 1.00 67.94 104 THR A C 1
ATOM 1593 O O . THR C 3 104 ? -52.995 12.003 -31.573 1.00 67.94 104 THR A O 1
ATOM 1595 N N . GLU C 3 105 ? -50.792 11.543 -31.397 1.00 67.96 105 GLU A N 1
ATOM 1596 C CA . GLU C 3 105 ? -50.523 11.660 -32.833 1.00 67.95 105 GLU A CA 1
ATOM 1597 C C . GLU C 3 105 ? -50.355 10.289 -33.486 1.00 67.85 105 GLU A C 1
ATOM 1598 O O . GLU C 3 105 ? -49.752 9.393 -32.889 1.00 67.89 105 GLU A O 1
ATOM 1604 N N . PRO C 3 106 ? -50.889 10.120 -34.714 1.00 67.76 106 PRO A N 1
ATOM 1605 C CA . PRO C 3 106 ? -50.719 8.869 -35.455 1.00 67.71 106 PRO A CA 1
ATOM 1606 C C . PRO C 3 106 ? -49.245 8.555 -35.715 1.00 67.68 106 PRO A C 1
ATOM 1607 O O . PRO C 3 106 ? -48.534 9.350 -36.336 1.00 67.64 106 PRO A O 1
ATOM 1611 N N . LEU C 3 107 ? -48.800 7.404 -35.219 1.00 67.68 107 LEU A N 1
ATOM 1612 C CA . LEU C 3 107 ? -47.406 6.993 -35.331 1.00 67.70 107 LEU A CA 1
ATOM 1613 C C . LEU C 3 107 ? -47.310 5.501 -35.631 1.00 67.73 107 LEU A C 1
ATOM 1614 O O . LEU C 3 107 ? -48.070 4.699 -35.087 1.00 67.76 107 LEU A O 1
ATOM 1619 N N . GLN C 3 108 ? -46.378 5.142 -36.508 1.00 67.75 108 GLN A N 1
ATOM 1620 C CA . GLN C 3 108 ? -46.120 3.746 -36.828 1.00 67.83 108 GLN A CA 1
ATOM 1621 C C . GLN C 3 108 ? -44.647 3.437 -36.602 1.00 67.90 108 GLN A C 1
ATOM 1622 O O . GLN C 3 108 ? -43.773 4.054 -37.215 1.00 67.93 108 GLN A O 1
ATOM 1628 N N . PHE C 3 109 ? -44.392 2.479 -35.714 1.00 68.02 109 PHE A N 1
ATOM 1629 C CA . PHE C 3 109 ? -43.046 2.153 -35.251 1.00 68.10 109 PHE A CA 1
ATOM 1630 C C . PHE C 3 109 ? -42.700 0.719 -35.647 1.00 68.23 109 PHE A C 1
ATOM 1631 O O . PHE C 3 109 ? -43.070 -0.233 -34.955 1.00 68.29 109 PHE A O 1
ATOM 1639 N N . ILE C 3 110 ? -42.001 0.570 -36.771 1.00 68.33 110 ILE A N 1
ATOM 1640 C CA . ILE C 3 110 ? -41.663 -0.755 -37.309 1.00 68.42 110 ILE A CA 1
ATOM 1641 C C . ILE C 3 110 ? -40.157 -1.030 -37.308 1.00 68.44 110 ILE A C 1
ATOM 1642 O O . ILE C 3 110 ? -39.348 -0.099 -37.331 1.00 68.54 110 ILE A O 1
ATOM 1647 N N . ALA C 3 111 ? -39.792 -2.310 -37.272 1.00 68.38 111 ALA A N 1
ATOM 1648 C CA . ALA C 3 111 ? -38.390 -2.727 -37.317 1.00 68.25 111 ALA A CA 1
ATOM 1649 C C . ALA C 3 111 ? -37.820 -2.597 -38.731 1.00 68.20 111 ALA A C 1
ATOM 1650 O O . ALA C 3 111 ? -38.567 -2.620 -39.711 1.00 68.19 111 ALA A O 1
ATOM 1652 N N . ALA C 3 112 ? -36.498 -2.459 -38.827 1.00 68.12 112 ALA A N 1
ATOM 1653 C CA . ALA C 3 112 ? -35.813 -2.295 -40.114 1.00 68.03 112 ALA A CA 1
ATOM 1654 C C . ALA C 3 112 ? -35.822 -3.535 -41.024 1.00 68.00 112 ALA A C 1
ATOM 1655 O O . ALA C 3 112 ? -35.970 -3.389 -42.237 1.00 68.02 112 ALA A O 1
ATOM 1657 N N . PRO C 3 113 ? -35.647 -4.753 -40.457 1.00 67.95 113 PRO A N 1
ATOM 1658 C CA . PRO C 3 113 ? -35.747 -5.964 -41.288 1.00 67.91 113 PRO A CA 1
ATOM 1659 C C . PRO C 3 113 ? -37.098 -6.145 -41.993 1.00 67.92 113 PRO A C 1
ATOM 1660 O O . PRO C 3 113 ? -37.168 -6.837 -43.014 1.00 67.93 113 PRO A O 1
ATOM 1664 N N . THR C 3 114 ? -38.149 -5.528 -41.454 1.00 67.90 114 THR A N 1
ATOM 1665 C CA . THR C 3 114 ? -39.495 -5.607 -42.030 1.00 67.86 114 THR A CA 1
ATOM 1666 C C . THR C 3 114 ? -39.549 -4.960 -43.416 1.00 67.88 114 THR A C 1
ATOM 1667 O O . THR C 3 114 ? -40.357 -5.354 -44.256 1.00 67.86 114 THR A O 1
ATOM 1671 N N . LEU C 3 115 ? -38.669 -3.986 -43.652 1.00 67.89 115 LEU A N 1
ATOM 1672 C CA . LEU C 3 115 ? -38.593 -3.273 -44.934 1.00 67.90 115 LEU A CA 1
ATOM 1673 C C . LEU C 3 115 ? -38.365 -4.184 -46.146 1.00 67.95 115 LEU A C 1
ATOM 1674 O O . LEU C 3 115 ? -38.576 -3.765 -47.285 1.00 67.99 115 LEU A O 1
ATOM 1679 N N . ALA C 3 116 ? -37.937 -5.421 -45.896 1.00 68.00 116 ALA A N 1
ATOM 1680 C CA . ALA C 3 116 ? -37.768 -6.422 -46.953 1.00 68.06 116 ALA A CA 1
ATOM 1681 C C . ALA C 3 116 ? -39.112 -6.909 -47.495 1.00 68.09 116 ALA A C 1
ATOM 1682 O O . ALA C 3 116 ? -39.211 -7.324 -48.652 1.00 68.08 116 ALA A O 1
ATOM 1684 N N . ASP C 3 117 ? -40.136 -6.852 -46.647 1.00 68.15 117 ASP A N 1
ATOM 1685 C CA . ASP C 3 117 ? -41.483 -7.284 -46.997 1.00 68.20 117 ASP A CA 1
ATOM 1686 C C . ASP C 3 117 ? -42.140 -6.275 -47.932 1.00 68.22 117 ASP A C 1
ATOM 1687 O O . ASP C 3 117 ? -42.084 -5.066 -47.689 1.00 68.18 117 ASP A O 1
ATOM 1692 N N . GLN C 3 118 ? -42.810 -6.743 -48.978 1.00 68.27 118 GLN A N 1
ATOM 1693 C CA . GLN C 3 118 ? -43.497 -5.835 -49.887 1.00 68.30 118 GLN A CA 1
ATOM 1694 C C . GLN C 3 118 ? -44.716 -5.298 -49.214 1.00 68.34 118 GLN A C 1
ATOM 1695 O O . GLN C 3 118 ? -45.023 -4.133 -49.286 1.00 68.35 118 GLN A O 1
ATOM 1701 N N . ALA C 3 119 ? -45.422 -6.172 -48.542 1.00 68.43 119 ALA A N 1
ATOM 1702 C CA . ALA C 3 119 ? -46.698 -5.793 -47.930 1.00 68.51 119 ALA A CA 1
ATOM 1703 C C . ALA C 3 119 ? -46.610 -4.565 -47.023 1.00 68.53 119 ALA A C 1
ATOM 1704 O O . ALA C 3 119 ? -47.545 -3.766 -46.971 1.00 68.57 119 ALA A O 1
ATOM 1706 N N . VAL C 3 120 ? -45.494 -4.419 -46.312 1.00 68.60 120 VAL A N 1
ATOM 1707 C CA . VAL C 3 120 ? -45.297 -3.262 -45.432 1.00 68.61 120 VAL A CA 1
ATOM 1708 C C . VAL C 3 120 ? -44.722 -2.052 -46.175 1.00 68.59 120 VAL A C 1
ATOM 1709 O O . VAL C 3 120 ? -44.943 -0.913 -45.765 1.00 68.58 120 VAL A O 1
ATOM 1713 N N . ARG C 3 121 ? -43.992 -2.306 -47.262 1.00 68.60 121 ARG A N 1
ATOM 1714 C CA . ARG C 3 121 ? -43.488 -1.240 -48.134 1.00 68.60 121 ARG A CA 1
ATOM 1715 C C . ARG C 3 121 ? -44.630 -0.511 -48.842 1.00 68.44 121 ARG A C 1
ATOM 1716 O O . ARG C 3 121 ? -44.580 0.705 -49.032 1.00 68.43 121 ARG A O 1
ATOM 1724 N N . ASP C 3 122 ? -45.654 -1.267 -49.232 1.00 68.32 122 ASP A N 1
ATOM 1725 C CA . ASP C 3 122 ? -46.873 -0.699 -49.802 1.00 68.18 122 ASP A CA 1
ATOM 1726 C C . ASP C 3 122 ? -47.702 -0.010 -48.718 1.00 68.06 122 ASP A C 1
ATOM 1727 O O . ASP C 3 122 ? -48.434 0.943 -48.997 1.00 68.07 122 ASP A O 1
ATOM 1732 N N . GLY C 3 123 ? -47.579 -0.504 -47.487 1.00 67.88 123 GLY A N 1
ATOM 1733 C CA . GLY C 3 123 ? -48.265 0.073 -46.334 1.00 67.69 123 GLY A CA 1
ATOM 1734 C C . GLY C 3 123 ? -47.674 1.405 -45.909 1.00 67.59 123 GLY A C 1
ATOM 1735 O O . GLY C 3 123 ? -48.406 2.314 -45.517 1.00 67.61 123 GLY A O 1
ATOM 1736 N N . ILE C 3 124 ? -46.348 1.513 -45.993 1.00 67.50 124 ILE A N 1
ATOM 1737 C CA . ILE C 3 124 ? -45.628 2.740 -45.632 1.00 67.42 124 ILE A CA 1
ATOM 1738 C C . ILE C 3 124 ? -45.981 3.892 -46.573 1.00 67.43 124 ILE A C 1
ATOM 1739 O O . ILE C 3 124 ? -46.207 5.018 -46.120 1.00 67.41 124 ILE A O 1
ATOM 1744 N N . ARG C 3 125 ? -46.042 3.599 -47.872 1.00 67.44 125 ARG A N 1
ATOM 1745 C CA . ARG C 3 125 ? -46.405 4.595 -48.881 1.00 67.47 125 ARG A CA 1
ATOM 1746 C C . ARG C 3 125 ? -47.758 5.237 -48.583 1.00 67.48 125 ARG A C 1
ATOM 1747 O O . ARG C 3 125 ? -47.907 6.455 -48.695 1.00 67.49 125 ARG A O 1
ATOM 1755 N N . GLU C 3 126 ? -48.729 4.413 -48.189 1.00 67.49 126 GLU A N 1
ATOM 1756 C CA . GLU C 3 126 ? -50.070 4.887 -47.835 1.00 67.50 126 GLU A CA 1
ATOM 1757 C C . GLU C 3 126 ? -50.081 5.746 -46.569 1.00 67.51 126 GLU A C 1
ATOM 1758 O O . GLU C 3 126 ? -50.911 6.650 -46.442 1.00 67.49 126 GLU A O 1
ATOM 1764 N N . TRP C 3 127 ? -49.168 5.460 -45.642 1.00 67.49 127 TRP A N 1
ATOM 1765 C CA . TRP C 3 127 ? -49.044 6.242 -44.409 1.00 67.53 127 TRP A CA 1
ATOM 1766 C C . TRP C 3 127 ? -48.416 7.615 -44.647 1.00 67.48 127 TRP A C 1
ATOM 1767 O O . TRP C 3 127 ? -48.766 8.585 -43.973 1.00 67.52 127 TRP A O 1
ATOM 1778 N N . LEU C 3 128 ? -47.492 7.690 -45.604 1.00 67.40 128 LEU A N 1
ATOM 1779 C CA . LEU C 3 128 ? -46.824 8.948 -45.951 1.00 67.30 128 LEU A CA 1
ATOM 1780 C C . LEU C 3 128 ? -47.769 9.915 -46.669 1.00 67.28 128 LEU A C 1
ATOM 1781 O O . LEU C 3 128 ? -47.612 11.134 -46.570 1.00 67.34 128 LEU A O 1
ATOM 1786 N N . ASP C 3 129 ? -48.742 9.358 -47.389 1.00 67.18 129 ASP A N 1
ATOM 1787 C CA . ASP C 3 129 ? -49.774 10.141 -48.072 1.00 67.08 129 ASP A CA 1
ATOM 1788 C C . ASP C 3 129 ? -50.787 10.740 -47.095 1.00 66.99 129 ASP A C 1
ATOM 1789 O O . ASP C 3 129 ? -51.331 11.819 -47.340 1.00 66.98 129 ASP A O 1
ATOM 1794 N N . ARG C 3 130 ? -51.035 10.031 -45.996 1.00 66.90 130 ARG A N 1
ATOM 1795 C CA . ARG C 3 130 ? -52.001 10.455 -44.979 1.00 66.80 130 ARG A CA 1
ATOM 1796 C C . ARG C 3 130 ? -51.424 11.473 -43.995 1.00 66.71 130 ARG A C 1
ATOM 1797 O O . ARG C 3 130 ? -52.169 12.127 -43.263 1.00 66.72 130 ARG A O 1
ATOM 1805 N N . GLY C 3 131 ? -50.100 11.602 -43.980 1.00 66.59 131 GLY A N 1
ATOM 1806 C CA . GLY C 3 131 ? -49.418 12.477 -43.030 1.00 66.46 131 GLY A CA 1
ATOM 1807 C C . GLY C 3 131 ? -49.078 11.766 -41.733 1.00 66.35 131 GLY A C 1
ATOM 1808 O O . GLY C 3 131 ? -48.681 12.401 -40.756 1.00 66.39 131 GLY A O 1
ATOM 1809 N N . VAL C 3 132 ? -49.244 10.443 -41.729 1.00 66.26 132 VAL A N 1
ATOM 1810 C CA . VAL C 3 132 ? -48.880 9.599 -40.592 1.00 66.17 132 VAL A CA 1
ATOM 1811 C C . VAL C 3 132 ? -47.362 9.434 -40.562 1.00 66.22 132 VAL A C 1
ATOM 1812 O O . VAL C 3 132 ? -46.747 9.110 -41.582 1.00 66.28 132 VAL A O 1
ATOM 1816 N N . HIS C 3 133 ? -46.768 9.670 -39.392 1.00 66.14 133 HIS A N 1
ATOM 1817 C CA . HIS C 3 133 ? -45.323 9.556 -39.211 1.00 66.09 133 HIS A CA 1
ATOM 1818 C C . HIS C 3 133 ? -44.882 8.101 -39.228 1.00 66.18 133 HIS A C 1
ATOM 1819 O O . HIS C 3 133 ? -45.468 7.257 -38.549 1.00 66.22 133 HIS A O 1
ATOM 1826 N N . VAL C 3 134 ? -43.849 7.819 -40.016 1.00 66.29 134 VAL A N 1
ATOM 1827 C CA . VAL C 3 134 ? -43.289 6.474 -40.114 1.00 66.40 134 VAL A CA 1
ATOM 1828 C C . VAL C 3 134 ? -41.831 6.477 -39.654 1.00 66.52 134 VAL A C 1
ATOM 1829 O O . VAL C 3 134 ? -40.983 7.149 -40.246 1.00 66.51 134 VAL A O 1
ATOM 1833 N N . VAL C 3 135 ? -41.554 5.732 -38.587 1.00 66.70 135 VAL A N 1
ATOM 1834 C CA . VAL C 3 135 ? -40.190 5.598 -38.074 1.00 66.91 135 VAL A CA 1
ATOM 1835 C C . VAL C 3 135 ? -39.728 4.143 -38.017 1.00 66.94 135 VAL A C 1
ATOM 1836 O O . VAL C 3 135 ? -40.363 3.299 -37.380 1.00 66.92 135 VAL A O 1
ATOM 1840 N N . ALA C 3 136 ? -38.627 3.864 -38.709 1.00 67.08 136 ALA A N 1
ATOM 1841 C CA . ALA C 3 136 ? -38.005 2.545 -38.698 1.00 67.21 136 ALA A CA 1
ATOM 1842 C C . ALA C 3 136 ? -36.761 2.566 -37.816 1.00 67.35 136 ALA A C 1
ATOM 1843 O O . ALA C 3 136 ? -35.959 3.500 -37.887 1.00 67.34 136 ALA A O 1
ATOM 1845 N N . TYR C 3 137 ? -36.607 1.540 -36.983 1.00 67.51 137 TYR A N 1
ATOM 1846 C CA . TYR C 3 137 ? -35.474 1.480 -36.064 1.00 67.61 137 TYR A CA 1
ATOM 1847 C C . TYR C 3 137 ? -34.445 0.417 -36.430 1.00 67.77 137 TYR A C 1
ATOM 1848 O O . TYR C 3 137 ? -34.794 -0.679 -36.871 1.00 67.72 137 TYR A O 1
ATOM 1857 N N . PHE C 3 138 ? -33.176 0.767 -36.249 1.00 68.02 138 PHE A N 1
ATOM 1858 C CA . PHE C 3 138 ? -32.069 -0.166 -36.395 1.00 68.24 138 PHE A CA 1
ATOM 1859 C C . PHE C 3 138 ? -31.529 -0.493 -35.009 1.00 68.48 138 PHE A C 1
ATOM 1860 O O . PHE C 3 138 ? -31.065 0.393 -34.288 1.00 68.43 138 PHE A O 1
ATOM 1868 N N . GLN C 3 139 ? -31.603 -1.769 -34.642 1.00 68.82 139 GLN A N 1
ATOM 1869 C CA . GLN C 3 139 ? -31.156 -2.238 -33.332 1.00 69.15 139 GLN A CA 1
ATOM 1870 C C . GLN C 3 139 ? -30.321 -3.507 -33.524 1.00 69.34 139 GLN A C 1
ATOM 1871 O O . GLN C 3 139 ? -30.526 -4.240 -34.491 1.00 69.40 139 GLN A O 1
ATOM 1877 N N . GLU C 3 140 ? -29.381 -3.752 -32.610 1.00 69.57 140 GLU A N 1
ATOM 1878 C CA . GLU C 3 140 ? -28.417 -4.861 -32.723 1.00 69.90 140 GLU A CA 1
ATOM 1879 C C . GLU C 3 140 ? -28.975 -6.142 -33.351 1.00 69.81 140 GLU A C 1
ATOM 1880 O O . GLU C 3 140 ? -28.404 -6.664 -34.309 1.00 69.95 140 GLU A O 1
ATOM 1886 N N . LYS C 3 141 ? -30.082 -6.642 -32.807 1.00 69.85 141 LYS A N 1
ATOM 1887 C CA . LYS C 3 141 ? -30.655 -7.911 -33.258 1.00 69.97 141 LYS A CA 1
ATOM 1888 C C . LYS C 3 141 ? -31.836 -7.722 -34.211 1.00 69.97 141 LYS A C 1
ATOM 1889 O O . LYS C 3 141 ? -32.458 -8.696 -34.643 1.00 69.90 141 LYS A O 1
ATOM 1895 N N . LEU C 3 142 ? -32.130 -6.465 -34.535 1.00 70.08 142 LEU A N 1
ATOM 1896 C CA . LEU C 3 142 ? -33.207 -6.112 -35.454 1.00 70.22 142 LEU A CA 1
ATOM 1897 C C . LEU C 3 142 ? -32.711 -5.088 -36.473 1.00 70.32 142 LEU A C 1
ATOM 1898 O O . LEU C 3 142 ? -32.989 -3.891 -36.359 1.00 70.33 142 LEU A O 1
ATOM 1903 N N . GLY C 3 143 ? -31.960 -5.573 -37.459 1.00 70.43 143 GLY A N 1
ATOM 1904 C CA . GLY C 3 143 ? -31.388 -4.721 -38.499 1.00 70.50 143 GLY A CA 1
ATOM 1905 C C . GLY C 3 143 ? -29.894 -4.512 -38.339 1.00 70.57 143 GLY A C 1
ATOM 1906 O O . GLY C 3 143 ? -29.184 -4.287 -39.319 1.00 70.57 143 GLY A O 1
ATOM 1907 N N . GLY C 3 144 ? -29.418 -4.597 -37.100 1.00 70.64 144 GLY A N 1
ATOM 1908 C CA . GLY C 3 144 ? -28.021 -4.322 -36.785 1.00 70.86 144 GLY A CA 1
ATOM 1909 C C . GLY C 3 144 ? -27.815 -2.855 -36.464 1.00 71.06 144 GLY A C 1
ATOM 1910 O O . GLY C 3 144 ? -28.576 -2.001 -36.921 1.00 71.13 144 GLY A O 1
ATOM 1911 N N . GLU C 3 145 ? -26.783 -2.564 -35.679 1.00 71.23 145 GLU A N 1
ATOM 1912 C CA . GLU C 3 145 ? -26.496 -1.196 -35.250 1.00 71.61 145 GLU A CA 1
ATOM 1913 C C . GLU C 3 145 ? -25.864 -0.370 -36.364 1.00 71.55 145 GLU A C 1
ATOM 1914 O O . GLU C 3 145 ? -25.364 -0.915 -37.348 1.00 71.61 145 GLU A O 1
ATOM 1920 N N . LEU C 3 146 ? -25.900 0.950 -36.202 1.00 71.59 146 LEU A N 1
ATOM 1921 C CA . LEU C 3 146 ? -25.162 1.858 -37.074 1.00 71.62 146 LEU A CA 1
ATOM 1922 C C . LEU C 3 146 ? -24.004 2.495 -36.314 1.00 71.68 146 LEU A C 1
ATOM 1923 O O . LEU C 3 146 ? -24.112 2.774 -35.116 1.00 71.68 146 LEU A O 1
ATOM 1928 N N . SER C 3 147 ? -22.898 2.714 -37.019 1.00 71.71 147 SER A N 1
ATOM 1929 C CA . SER C 3 147 ? -21.698 3.284 -36.417 1.00 71.68 147 SER A CA 1
ATOM 1930 C C . SER C 3 147 ? -21.237 4.528 -37.161 1.00 71.58 147 SER A C 1
ATOM 1931 O O . SER C 3 147 ? -21.461 4.658 -38.364 1.00 71.63 147 SER A O 1
ATOM 1934 N N . ILE C 3 148 ? -20.604 5.444 -36.434 1.00 71.46 148 ILE A N 1
ATOM 1935 C CA . ILE C 3 148 ? -19.846 6.524 -37.060 1.00 71.27 148 ILE A CA 1
ATOM 1936 C C . ILE C 3 148 ? -18.356 6.232 -36.906 1.00 71.19 148 ILE A C 1
ATOM 1937 O O . ILE C 3 148 ? -17.869 5.975 -35.799 1.00 71.29 148 ILE A O 1
ATOM 1942 N N . SER C 3 149 ? -17.648 6.260 -38.030 1.00 71.00 149 SER A N 1
ATOM 1943 C CA . SER C 3 149 ? -16.242 5.873 -38.093 1.00 70.81 149 SER A CA 1
ATOM 1944 C C . SER C 3 149 ? -15.319 6.858 -37.372 1.00 70.58 149 SER A C 1
ATOM 1945 O O . SER C 3 149 ? -15.656 8.031 -37.197 1.00 70.52 149 SER A O 1
ATOM 1948 N N . LYS C 3 150 ? -14.154 6.362 -36.960 1.00 70.34 150 LYS A N 1
ATOM 1949 C CA . LYS C 3 150 ? -13.148 7.171 -36.272 1.00 70.04 150 LYS A CA 1
ATOM 1950 C C . LYS C 3 150 ? -12.439 8.166 -37.198 1.00 69.98 150 LYS A C 1
ATOM 1951 O O . LYS C 3 150 ? -12.398 7.984 -38.420 1.00 69.88 150 LYS A O 1
ATOM 1957 N N . THR C 3 151 ? -11.896 9.220 -36.593 1.00 69.88 151 THR A N 1
ATOM 1958 C CA . THR C 3 151 ? -11.007 10.166 -37.265 1.00 69.83 151 THR A CA 1
ATOM 1959 C C . THR C 3 151 ? -9.783 10.354 -36.366 1.00 69.77 151 THR A C 1
ATOM 1960 O O . THR C 3 151 ? -9.678 9.710 -35.317 1.00 69.76 151 THR A O 1
ATOM 1964 N N . ASP C 3 152 ? -8.862 11.225 -36.771 1.00 69.64 152 ASP A N 1
ATOM 1965 C CA . ASP C 3 152 ? -7.701 11.557 -35.949 1.00 69.60 152 ASP A CA 1
ATOM 1966 C C . ASP C 3 152 ? -8.086 12.427 -34.750 1.00 69.49 152 ASP A C 1
ATOM 1967 O O . ASP C 3 152 ? -7.313 12.562 -33.800 1.00 69.42 152 ASP A O 1
ATOM 1972 N N . SER C 3 153 ? -9.286 13.002 -34.801 1.00 69.43 153 SER A N 1
ATOM 1973 C CA . SER C 3 153 ? -9.781 13.883 -33.745 1.00 69.43 153 SER A CA 1
ATOM 1974 C C . SER C 3 153 ? -11.065 13.378 -33.077 1.00 69.38 153 SER A C 1
ATOM 1975 O O . SER C 3 153 ? -11.573 14.008 -32.147 1.00 69.42 153 SER A O 1
ATOM 1978 N N . SER C 3 154 ? -11.582 12.246 -33.549 1.00 69.33 154 SER A N 1
ATOM 1979 C CA . SER C 3 154 ? -12.815 11.669 -33.007 1.00 69.28 154 SER A CA 1
ATOM 1980 C C . SER C 3 154 ? -12.768 10.142 -32.990 1.00 69.22 154 SER A C 1
ATOM 1981 O O . SER C 3 154 ? -12.295 9.527 -33.945 1.00 69.27 154 SER A O 1
ATOM 1984 N N . PRO C 3 155 ? -13.256 9.522 -31.901 1.00 69.20 155 PRO A N 1
ATOM 1985 C CA . PRO C 3 155 ? -13.272 8.065 -31.843 1.00 69.18 155 PRO A CA 1
ATOM 1986 C C . PRO C 3 155 ? -14.489 7.476 -32.550 1.00 69.15 155 PRO A C 1
ATOM 1987 O O . PRO C 3 155 ? -15.443 8.197 -32.856 1.00 69.12 155 PRO A O 1
ATOM 1991 N N . GLU C 3 156 ? -14.438 6.172 -32.815 1.00 69.13 156 GLU A N 1
ATOM 1992 C CA . GLU C 3 156 ? -15.580 5.442 -33.353 1.00 69.02 156 GLU A CA 1
ATOM 1993 C C . GLU C 3 156 ? -16.656 5.303 -32.274 1.00 68.90 156 GLU A C 1
ATOM 1994 O O . GLU C 3 156 ? -16.344 5.177 -31.087 1.00 68.62 156 GLU A O 1
ATOM 2000 N N . PHE C 3 157 ? -17.915 5.352 -32.702 1.00 68.96 157 PHE A N 1
ATOM 2001 C CA . PHE C 3 157 ? -19.069 5.202 -31.820 1.00 68.94 157 PHE A CA 1
ATOM 2002 C C . PHE C 3 157 ? -20.149 4.358 -32.482 1.00 68.84 157 PHE A C 1
ATOM 2003 O O . PHE C 3 157 ? -20.275 4.350 -33.708 1.00 68.97 157 PHE A O 1
ATOM 2011 N N . SER C 3 158 ? -20.932 3.662 -31.664 1.00 68.72 158 SER A N 1
ATOM 2012 C CA . SER C 3 158 ? -22.082 2.902 -32.143 1.00 68.71 158 SER A CA 1
ATOM 2013 C C . SER C 3 158 ? -23.354 3.321 -31.420 1.00 68.56 158 SER A C 1
ATOM 2014 O O . SER C 3 158 ? -23.313 3.708 -30.253 1.00 68.65 158 SER A O 1
ATOM 2017 N N . PHE C 3 159 ? -24.482 3.242 -32.116 1.00 68.37 159 PHE A N 1
ATOM 2018 C CA . PHE C 3 159 ? -25.766 3.580 -31.516 1.00 68.31 159 PHE A CA 1
ATOM 2019 C C . PHE C 3 159 ? -26.604 2.332 -31.293 1.00 68.32 159 PHE A C 1
ATOM 2020 O O . PHE C 3 159 ? -26.688 1.470 -32.171 1.00 68.36 159 PHE A O 1
ATOM 2028 N N . ASP C 3 160 ? -27.204 2.235 -30.106 1.00 68.27 160 ASP A N 1
ATOM 2029 C CA . ASP C 3 160 ? -28.070 1.109 -29.752 1.00 68.13 160 ASP A CA 1
ATOM 2030 C C . ASP C 3 160 ? -29.301 1.070 -30.657 1.00 67.88 160 ASP A C 1
ATOM 2031 O O . ASP C 3 160 ? -29.584 0.051 -31.289 1.00 67.84 160 ASP A O 1
ATOM 2036 N N . TRP C 3 161 ? -30.017 2.191 -30.711 1.00 67.56 161 TRP A N 1
ATOM 2037 C CA . TRP C 3 161 ? -31.202 2.334 -31.545 1.00 67.30 161 TRP A CA 1
ATOM 2038 C C . TRP C 3 161 ? -31.044 3.539 -32.462 1.00 67.19 161 TRP A C 1
ATOM 2039 O O . TRP C 3 161 ? -30.968 4.678 -31.992 1.00 67.18 161 TRP A O 1
ATOM 2050 N N . THR C 3 162 ? -30.977 3.285 -33.765 1.00 67.09 162 THR A N 1
ATOM 2051 C CA . THR C 3 162 ? -31.024 4.355 -34.754 1.00 66.94 162 THR A CA 1
ATOM 2052 C C . THR C 3 162 ? -32.446 4.438 -35.296 1.00 66.91 162 THR A C 1
ATOM 2053 O O . THR C 3 162 ? -32.956 3.483 -35.880 1.00 66.87 162 THR A O 1
ATOM 2057 N N . LEU C 3 163 ? -33.087 5.579 -35.075 1.00 66.91 163 LEU A N 1
ATOM 2058 C CA . LEU C 3 163 ? -34.451 5.797 -35.530 1.00 66.96 163 LEU A CA 1
ATOM 2059 C C . LEU C 3 163 ? -34.423 6.575 -36.836 1.00 67.07 163 LEU A C 1
ATOM 2060 O O . LEU C 3 163 ? -33.688 7.553 -36.964 1.00 67.15 163 LEU A O 1
ATOM 2065 N N . ALA C 3 164 ? -35.214 6.130 -37.807 1.00 67.14 164 ALA A N 1
ATOM 2066 C CA . ALA C 3 164 ? -35.255 6.768 -39.118 1.00 67.21 164 ALA A CA 1
ATOM 2067 C C . ALA C 3 164 ? -36.648 7.289 -39.429 1.00 67.24 164 ALA A C 1
ATOM 2068 O O . ALA C 3 164 ? -37.577 6.508 -39.636 1.00 67.23 164 ALA A O 1
ATOM 2070 N N . GLU C 3 165 ? -36.785 8.613 -39.451 1.00 67.33 165 GLU A N 1
ATOM 2071 C CA . GLU C 3 165 ? -38.036 9.257 -39.832 1.00 67.36 165 GLU A CA 1
ATOM 2072 C C . GLU C 3 165 ? -38.126 9.305 -41.353 1.00 67.45 165 GLU A C 1
ATOM 2073 O O . GLU C 3 165 ? -37.368 10.022 -42.008 1.00 67.46 165 GLU A O 1
ATOM 2079 N N . VAL C 3 166 ? -39.058 8.529 -41.900 1.00 67.58 166 VAL A N 1
ATOM 2080 C CA . VAL C 3 166 ? -39.211 8.367 -43.347 1.00 67.67 166 VAL A CA 1
ATOM 2081 C C . VAL C 3 166 ? -39.840 9.599 -44.002 1.00 67.77 166 VAL A C 1
ATOM 2082 O O . VAL C 3 166 ? -40.806 10.166 -43.487 1.00 67.77 166 VAL A O 1
ATOM 2086 N N . GLU C 3 167 ? -39.271 10.003 -45.136 1.00 67.90 167 GLU A N 1
ATOM 2087 C CA . GLU C 3 167 ? -39.815 11.087 -45.948 1.00 68.03 167 GLU A CA 1
ATOM 2088 C C . GLU C 3 167 ? -40.508 10.514 -47.185 1.00 68.10 167 GLU A C 1
ATOM 2089 O O . GLU C 3 167 ? -41.662 10.845 -47.466 1.00 68.09 167 GLU A O 1
ATOM 2095 N N . SER C 3 168 ? -39.791 9.659 -47.914 1.00 68.25 168 SER A N 1
ATOM 2096 C CA . SER C 3 168 ? -40.331 8.953 -49.078 1.00 68.35 168 SER A CA 1
ATOM 2097 C C . SER C 3 168 ? -39.595 7.634 -49.315 1.00 68.45 168 SER A C 1
ATOM 2098 O O . SER C 3 168 ? -38.427 7.490 -48.944 1.00 68.40 168 SER A O 1
ATOM 2101 N N . ILE C 3 169 ? -40.293 6.674 -49.920 1.00 68.61 169 ILE A N 1
ATOM 2102 C CA . ILE C 3 169 ? -39.693 5.393 -50.314 1.00 68.74 169 ILE A CA 1
ATOM 2103 C C . ILE C 3 169 ? -40.076 4.988 -51.742 1.00 68.82 169 ILE A C 1
ATOM 2104 O O . ILE C 3 169 ? -39.930 3.821 -52.120 1.00 68.88 169 ILE A O 1
ATOM 2109 N N . TYR C 3 170 ? -40.553 5.954 -52.528 1.00 68.86 170 TYR A N 1
ATOM 2110 C CA . TYR C 3 170 ? -41.060 5.679 -53.875 1.00 68.94 170 TYR A CA 1
ATOM 2111 C C . TYR C 3 170 ? -40.037 4.972 -54.786 1.00 69.00 170 TYR A C 1
ATOM 2112 O O . TYR C 3 170 ? -40.234 3.801 -55.119 1.00 69.12 170 TYR A O 1
ATOM 2114 N N . PRO C 3 171 ? -38.951 5.666 -55.193 1.00 68.99 171 PRO A N 1
ATOM 2115 C CA . PRO C 3 171 ? -37.907 4.928 -55.904 1.00 68.88 171 PRO A CA 1
ATOM 2116 C C . PRO C 3 171 ? -36.866 4.347 -54.938 1.00 68.73 171 PRO A C 1
ATOM 2117 O O . PRO C 3 171 ? -36.639 3.134 -54.927 1.00 68.71 171 PRO A O 1
ATOM 2121 N N . VAL C 3 172 ? -36.254 5.215 -54.135 1.00 68.56 172 VAL A N 1
ATOM 2122 C CA . VAL C 3 172 ? -35.255 4.831 -53.142 1.00 68.41 172 VAL A CA 1
ATOM 2123 C C . VAL C 3 172 ? -35.678 5.429 -51.793 1.00 68.31 172 VAL A C 1
ATOM 2124 O O . VAL C 3 172 ? -36.092 6.591 -51.742 1.00 68.35 172 VAL A O 1
ATOM 2128 N N . PRO C 3 173 ? -35.604 4.633 -50.703 1.00 68.20 173 PRO A N 1
ATOM 2129 C CA . PRO C 3 173 ? -35.934 5.131 -49.362 1.00 68.07 173 PRO A CA 1
ATOM 2130 C C . PRO C 3 173 ? -35.077 6.326 -48.937 1.00 67.95 173 PRO A C 1
ATOM 2131 O O . PRO C 3 173 ? -33.846 6.259 -48.993 1.00 67.98 173 PRO A O 1
ATOM 2135 N N . LYS C 3 174 ? -35.741 7.409 -48.534 1.00 67.79 174 LYS A N 1
ATOM 2136 C CA . LYS C 3 174 ? -35.068 8.625 -48.069 1.00 67.63 174 LYS A CA 1
ATOM 2137 C C . LYS C 3 174 ? -35.669 9.133 -46.761 1.00 67.46 174 LYS A C 1
ATOM 2138 O O . LYS C 3 174 ? -36.882 9.052 -46.551 1.00 67.43 174 LYS A O 1
ATOM 2144 N N . ILE C 3 175 ? -34.811 9.659 -45.890 1.00 67.27 175 ILE A N 1
ATOM 2145 C CA . ILE C 3 175 ? -35.225 10.089 -44.552 1.00 67.09 175 ILE A CA 1
ATOM 2146 C C . ILE C 3 175 ? -35.267 11.606 -44.380 1.00 66.95 175 ILE A C 1
ATOM 2147 O O . ILE C 3 175 ? -34.491 12.339 -44.998 1.00 66.96 175 ILE A O 1
ATOM 2152 N N . LYS C 3 176 ? -36.187 12.060 -43.534 1.00 66.71 176 LYS A N 1
ATOM 2153 C CA . LYS C 3 176 ? -36.297 13.465 -43.166 1.00 66.45 176 LYS A CA 1
ATOM 2154 C C . LYS C 3 176 ? -35.295 13.768 -42.051 1.00 66.28 176 LYS A C 1
ATOM 2155 O O . LYS C 3 176 ? -34.438 14.644 -42.194 1.00 66.23 176 LYS A O 1
ATOM 2161 N N . ARG C 3 177 ? -35.410 13.020 -40.954 1.00 66.07 177 ARG A N 1
ATOM 2162 C CA . ARG C 3 177 ? -34.535 13.139 -39.787 1.00 65.85 177 ARG A CA 1
ATOM 2163 C C . ARG C 3 177 ? -34.163 11.755 -39.268 1.00 65.78 177 ARG A C 1
ATOM 2164 O O . ARG C 3 177 ? -34.760 10.754 -39.668 1.00 65.76 177 ARG A O 1
ATOM 2172 N N . TYR C 3 178 ? -33.172 11.704 -38.381 1.00 65.77 178 TYR A N 1
ATOM 2173 C CA . TYR C 3 178 ? -32.846 10.476 -37.658 1.00 65.74 178 TYR A CA 1
ATOM 2174 C C . TYR C 3 178 ? -32.808 10.713 -36.149 1.00 65.82 178 TYR A C 1
ATOM 2175 O O . TYR C 3 178 ? -32.567 11.836 -35.695 1.00 65.91 178 TYR A O 1
ATOM 2184 N N . GLY C 3 179 ? -33.046 9.650 -35.383 1.00 65.81 179 GLY A N 1
ATOM 2185 C CA . GLY C 3 179 ? -33.027 9.717 -33.925 1.00 65.76 179 GLY A CA 1
ATOM 2186 C C . GLY C 3 179 ? -32.130 8.659 -33.314 1.00 65.87 179 GLY A C 1
ATOM 2187 O O . GLY C 3 179 ? -31.815 7.653 -33.953 1.00 65.88 179 GLY A O 1
ATOM 2188 N N . VAL C 3 180 ? -31.714 8.890 -32.072 1.00 65.82 180 VAL A N 1
ATOM 2189 C CA . VAL C 3 180 ? -30.852 7.951 -31.361 1.00 65.87 180 VAL A CA 1
ATOM 2190 C C . VAL C 3 180 ? -31.405 7.630 -29.975 1.00 65.88 180 VAL A C 1
ATOM 2191 O O . VAL C 3 180 ? -31.661 8.530 -29.174 1.00 65.93 180 VAL A O 1
ATOM 2195 N N . LEU C 3 181 ? -31.599 6.343 -29.706 1.00 65.88 181 LEU A N 1
ATOM 2196 C CA . LEU C 3 181 ? -31.884 5.887 -28.354 1.00 66.08 181 LEU A CA 1
ATOM 2197 C C . LEU C 3 181 ? -30.743 5.003 -27.875 1.00 66.06 181 LEU A C 1
ATOM 2198 O O . LEU C 3 181 ? -30.360 4.046 -28.549 1.00 66.11 181 LEU A O 1
ATOM 2203 N N . GLU C 3 182 ? -30.187 5.354 -26.721 1.00 66.14 182 GLU A N 1
ATOM 2204 C CA . GLU C 3 182 ? -29.141 4.559 -26.091 1.00 66.37 182 GLU A CA 1
ATOM 2205 C C . GLU C 3 182 ? -29.696 3.874 -24.852 1.00 66.30 182 GLU A C 1
ATOM 2206 O O . GLU C 3 182 ? -30.318 4.512 -24.007 1.00 66.31 182 GLU A O 1
ATOM 2212 N N . ILE C 3 183 ? -29.480 2.567 -24.760 1.00 66.34 183 ILE A N 1
ATOM 2213 C CA . ILE C 3 183 ? -29.928 1.783 -23.614 1.00 66.23 183 ILE A CA 1
ATOM 2214 C C . ILE C 3 183 ? -28.728 1.407 -22.752 1.00 66.19 183 ILE A C 1
ATOM 2215 O O . ILE C 3 183 ? -27.689 0.982 -23.261 1.00 66.39 183 ILE A O 1
ATOM 2220 N N . GLN C 3 184 ? -28.870 1.595 -21.446 1.00 65.93 184 GLN A N 1
ATOM 2221 C CA . GLN C 3 184 ? -27.882 1.116 -20.502 1.00 65.60 184 GLN A CA 1
ATOM 2222 C C . GLN C 3 184 ? -28.586 0.393 -19.371 1.00 65.47 184 GLN A C 1
ATOM 2223 O O . GLN C 3 184 ? -29.506 0.933 -18.753 1.00 65.46 184 GLN A O 1
ATOM 2229 N N . THR C 3 185 ? -28.162 -0.840 -19.114 1.00 65.03 185 THR A N 1
ATOM 2230 C CA . THR C 3 185 ? -28.690 -1.583 -17.986 1.00 64.65 185 THR A CA 1
ATOM 2231 C C . THR C 3 185 ? -27.623 -1.607 -16.889 1.00 64.36 185 THR A C 1
ATOM 2232 O O . THR C 3 185 ? -27.181 -0.539 -16.455 1.00 64.67 185 THR A O 1
ATOM 2236 N N . MET C 3 186 ? -27.192 -2.788 -16.452 1.00 63.84 186 MET A N 1
ATOM 2237 C CA . MET C 3 186 ? -26.207 -2.892 -15.370 1.00 63.35 186 MET A CA 1
ATOM 2238 C C . MET C 3 186 ? -25.398 -4.180 -15.463 1.00 62.91 186 MET A C 1
ATOM 2239 O O . MET C 3 186 ? -25.932 -5.220 -15.828 1.00 62.86 186 MET A O 1
ATOM 2244 N N . ASP C 3 187 ? -24.106 -4.093 -15.149 1.00 62.66 187 ASP A N 1
ATOM 2245 C CA . ASP C 3 187 ? -23.259 -5.278 -14.998 1.00 62.33 187 ASP A CA 1
ATOM 2246 C C . ASP C 3 187 ? -22.917 -5.491 -13.523 1.00 62.08 187 ASP A C 1
ATOM 2247 O O . ASP C 3 187 ? -23.108 -4.593 -12.695 1.00 62.06 187 ASP A O 1
ATOM 2252 N N . PHE C 3 188 ? -22.425 -6.680 -13.190 1.00 61.58 188 PHE A N 1
ATOM 2253 C CA . PHE C 3 188 ? -22.306 -7.077 -11.790 1.00 60.99 188 PHE A CA 1
ATOM 2254 C C . PHE C 3 188 ? -20.912 -7.517 -11.360 1.00 60.74 188 PHE A C 1
ATOM 2255 O O . PHE C 3 188 ? -20.006 -7.640 -12.179 1.00 60.63 188 PHE A O 1
ATOM 2263 N N . HIS C 3 189 ? -20.760 -7.728 -10.055 1.00 60.40 189 HIS A N 1
ATOM 2264 C CA . HIS C 3 189 ? -19.584 -8.360 -9.483 1.00 60.16 189 HIS A CA 1
ATOM 2265 C C . HIS C 3 189 ? -19.775 -9.870 -9.510 1.00 60.22 189 HIS A C 1
ATOM 2266 O O . HIS C 3 189 ? -20.908 -10.360 -9.516 1.00 60.24 189 HIS A O 1
ATOM 2273 N N . GLY C 3 190 ? -18.667 -10.605 -9.516 1.00 60.29 190 GLY A N 1
ATOM 2274 C CA . GLY C 3 190 ? -18.707 -12.060 -9.387 1.00 60.24 190 GLY A CA 1
ATOM 2275 C C . GLY C 3 190 ? -19.449 -12.772 -10.499 1.00 60.33 190 GLY A C 1
ATOM 2276 O O . GLY C 3 190 ? -19.399 -12.360 -11.657 1.00 60.33 190 GLY A O 1
ATOM 2277 N N . SER C 3 191 ? -20.151 -13.839 -10.135 1.00 60.53 191 SER A N 1
ATOM 2278 C CA . SER C 3 191 ? -20.783 -14.719 -11.105 1.00 60.78 191 SER A CA 1
ATOM 2279 C C . SER C 3 191 ? -22.220 -15.050 -10.713 1.00 60.95 191 SER A C 1
ATOM 2280 O O . SER C 3 191 ? -22.586 -14.933 -9.541 1.00 61.03 191 SER A O 1
ATOM 2283 N N . TYR C 3 192 ? -23.025 -15.453 -11.699 1.00 61.05 192 TYR A N 1
ATOM 2284 C CA . TYR C 3 192 ? -24.346 -16.032 -11.439 1.00 61.13 192 TYR A CA 1
ATOM 2285 C C . TYR C 3 192 ? -24.298 -17.557 -11.574 1.00 61.40 192 TYR A C 1
ATOM 2286 O O . TYR C 3 192 ? -25.282 -18.241 -11.285 1.00 61.57 192 TYR A O 1
ATOM 2295 N N . LYS C 3 193 ? -23.149 -18.071 -12.016 1.00 61.73 193 LYS A N 1
ATOM 2296 C CA . LYS C 3 193 ? -22.928 -19.498 -12.303 1.00 61.97 193 LYS A CA 1
ATOM 2297 C C . LYS C 3 193 ? -23.540 -20.442 -11.267 1.00 62.17 193 LYS A C 1
ATOM 2298 O O . LYS C 3 193 ? -24.154 -21.456 -11.621 1.00 62.10 193 LYS A O 1
ATOM 2304 N N . HIS C 3 194 ? -23.369 -20.104 -9.991 1.00 62.39 194 HIS A N 1
ATOM 2305 C CA . HIS C 3 194 ? -23.792 -20.975 -8.897 1.00 62.72 194 HIS A CA 1
ATOM 2306 C C . HIS C 3 194 ? -25.300 -20.930 -8.668 1.00 62.85 194 HIS A C 1
ATOM 2307 O O . HIS C 3 194 ? -25.924 -21.961 -8.397 1.00 62.78 194 HIS A O 1
ATOM 2314 N N . ALA C 3 195 ? -25.876 -19.735 -8.786 1.00 63.10 195 ALA A N 1
ATOM 2315 C CA . ALA C 3 195 ? -27.324 -19.563 -8.692 1.00 63.42 195 ALA A CA 1
ATOM 2316 C C . ALA C 3 195 ? -28.044 -20.173 -9.900 1.00 63.72 195 ALA A C 1
ATOM 2317 O O . ALA C 3 195 ? -29.080 -20.821 -9.744 1.00 63.72 195 ALA A O 1
ATOM 2319 N N . VAL C 3 196 ? -27.485 -19.968 -11.095 1.00 64.14 196 VAL A N 1
ATOM 2320 C CA . VAL C 3 196 ? -28.013 -20.567 -12.328 1.00 64.52 196 VAL A CA 1
ATOM 2321 C C . VAL C 3 196 ? -27.949 -22.094 -12.256 1.00 64.86 196 VAL A C 1
ATOM 2322 O O . VAL C 3 196 ? -28.931 -22.772 -12.552 1.00 64.98 196 VAL A O 1
ATOM 2326 N N . GLY C 3 197 ? -26.797 -22.619 -11.840 1.00 65.33 197 GLY A N 1
ATOM 2327 C CA . GLY C 3 197 ? -26.583 -24.064 -11.719 1.00 65.83 197 GLY A CA 1
ATOM 2328 C C . GLY C 3 197 ? -27.513 -24.767 -10.745 1.00 66.17 197 GLY A C 1
ATOM 2329 O O . GLY C 3 197 ? -27.941 -25.896 -10.994 1.00 66.19 197 GLY A O 1
ATOM 2330 N N . ALA C 3 198 ? -27.824 -24.097 -9.637 1.00 66.58 198 ALA A N 1
ATOM 2331 C CA . ALA C 3 198 ? -28.697 -24.650 -8.602 1.00 67.01 198 ALA A CA 1
ATOM 2332 C C . ALA C 3 198 ? -30.173 -24.653 -9.005 1.00 67.39 198 ALA A C 1
ATOM 2333 O O . ALA C 3 198 ? -30.906 -25.584 -8.667 1.00 67.41 198 ALA A O 1
ATOM 2335 N N . ILE C 3 199 ? -30.608 -23.614 -9.717 1.00 67.90 199 ILE A N 1
ATOM 2336 C CA . ILE C 3 199 ? -32.007 -23.532 -10.153 1.00 68.44 199 ILE A CA 1
ATOM 2337 C C . ILE C 3 199 ? -32.264 -24.312 -11.448 1.00 68.89 199 ILE A C 1
ATOM 2338 O O . ILE C 3 199 ? -33.406 -24.657 -11.752 1.00 68.92 199 ILE A O 1
ATOM 2343 N N . ASP C 3 200 ? -31.198 -24.591 -12.196 1.00 69.47 200 ASP A N 1
ATOM 2344 C CA . ASP C 3 200 ? -31.310 -25.352 -13.439 1.00 70.03 200 ASP A CA 1
ATOM 2345 C C . ASP C 3 200 ? -31.570 -26.838 -13.187 1.00 70.23 200 ASP A C 1
ATOM 2346 O O . ASP C 3 200 ? -32.276 -27.482 -13.966 1.00 70.37 200 ASP A O 1
ATOM 2351 N N . ILE C 3 201 ? -31.005 -27.378 -12.106 1.00 70.42 201 ILE A N 1
ATOM 2352 C CA . ILE C 3 201 ? -31.246 -28.782 -11.742 1.00 70.69 201 ILE A CA 1
ATOM 2353 C C . ILE C 3 201 ? -32.668 -29.000 -11.208 1.00 70.73 201 ILE A C 1
ATOM 2354 O O . ILE C 3 201 ? -33.218 -30.095 -11.317 1.00 70.78 201 ILE A O 1
ATOM 2359 N N . ALA C 3 202 ? -33.253 -27.946 -10.642 1.00 70.84 202 ALA A N 1
ATOM 2360 C CA . ALA C 3 202 ? -34.640 -27.968 -10.192 1.00 70.94 202 ALA A CA 1
ATOM 2361 C C . ALA C 3 202 ? -35.604 -27.779 -11.364 1.00 71.03 202 ALA A C 1
ATOM 2362 O O . ALA C 3 202 ? -36.779 -28.136 -11.274 1.00 71.14 202 ALA A O 1
ATOM 2364 N N . LEU C 3 203 ? -35.096 -27.217 -12.459 1.00 71.14 203 LEU A N 1
ATOM 2365 C CA . LEU C 3 203 ? -35.880 -27.026 -13.677 1.00 71.26 203 LEU A CA 1
ATOM 2366 C C . LEU C 3 203 ? -36.037 -28.353 -14.417 1.00 71.33 203 LEU A C 1
ATOM 2367 O O . LEU C 3 203 ? -37.156 -28.760 -14.745 1.00 71.41 203 LEU A O 1
ATOM 2372 N N . VAL C 3 204 ? -34.914 -29.024 -14.667 1.00 71.38 204 VAL A N 1
ATOM 2373 C CA . VAL C 3 204 ? -34.904 -30.263 -15.449 1.00 71.34 204 VAL A CA 1
ATOM 2374 C C . VAL C 3 204 ? -35.340 -31.472 -14.614 1.00 71.29 204 VAL A C 1
ATOM 2375 O O . VAL C 3 204 ? -36.324 -32.138 -14.950 1.00 71.32 204 VAL A O 1
ATOM 2379 N N . GLU C 3 205 ? -34.612 -31.743 -13.531 1.00 71.20 205 GLU A N 1
ATOM 2380 C CA . GLU C 3 205 ? -34.857 -32.932 -12.705 1.00 71.16 205 GLU A CA 1
ATOM 2381 C C . GLU C 3 205 ? -36.064 -32.796 -11.771 1.00 70.97 205 GLU A C 1
ATOM 2382 O O . GLU C 3 205 ? -36.709 -33.793 -11.434 1.00 70.98 205 GLU A O 1
ATOM 2388 N N . GLY C 3 206 ? -36.360 -31.563 -11.358 1.00 70.74 206 GLY A N 1
ATOM 2389 C CA . GLY C 3 206 ? -37.464 -31.287 -10.437 1.00 70.42 206 GLY A CA 1
ATOM 2390 C C . GLY C 3 206 ? -38.835 -31.525 -11.042 1.00 70.18 206 GLY A C 1
ATOM 2391 O O . GLY C 3 206 ? -39.003 -31.459 -12.262 1.00 70.19 206 GLY A O 1
ATOM 2392 N N . ILE C 3 207 ? -39.815 -31.798 -10.183 1.00 69.88 207 ILE A N 1
ATOM 2393 C CA . ILE C 3 207 ? -41.183 -32.092 -10.629 1.00 69.63 207 ILE A CA 1
ATOM 2394 C C . ILE C 3 207 ? -42.131 -30.885 -10.595 1.00 69.37 207 ILE A C 1
ATOM 2395 O O . ILE C 3 207 ? -43.099 -30.835 -11.359 1.00 69.38 207 ILE A O 1
ATOM 2400 N N . ASP C 3 208 ? -41.857 -29.929 -9.708 1.00 68.93 208 ASP A N 1
ATOM 2401 C CA . ASP C 3 208 ? -42.638 -28.694 -9.629 1.00 68.51 208 ASP A CA 1
ATOM 2402 C C . ASP C 3 208 ? -41.725 -27.519 -9.317 1.00 68.11 208 ASP A C 1
ATOM 2403 O O . ASP C 3 208 ? -41.375 -27.281 -8.160 1.00 68.10 208 ASP A O 1
ATOM 2408 N N . PHE C 3 209 ? -41.359 -26.792 -10.368 1.00 67.63 209 PHE A N 1
ATOM 2409 C CA . PHE C 3 209 ? -40.367 -25.721 -10.304 1.00 67.04 209 PHE A CA 1
ATOM 2410 C C . PHE C 3 209 ? -40.901 -24.450 -9.639 1.00 66.71 209 PHE A C 1
ATOM 2411 O O . PHE C 3 209 ? -40.285 -23.929 -8.709 1.00 66.57 209 PHE A O 1
ATOM 2419 N N . HIS C 3 210 ? -42.041 -23.957 -10.097 1.00 66.36 210 HIS A N 1
ATOM 2420 C CA . HIS C 3 210 ? -42.595 -22.720 -9.574 1.00 65.98 210 HIS A CA 1
ATOM 2421 C C . HIS C 3 210 ? -43.046 -22.838 -8.134 1.00 65.68 210 HIS A C 1
ATOM 2422 O O . HIS C 3 210 ? -43.072 -21.862 -7.416 1.00 65.68 210 HIS A O 1
ATOM 2429 N N . GLY C 3 211 ? -43.462 -24.024 -7.727 1.00 65.24 211 GLY A N 1
ATOM 2430 C CA . GLY C 3 211 ? -43.831 -24.267 -6.335 1.00 64.80 211 GLY A CA 1
ATOM 2431 C C . GLY C 3 211 ? -42.618 -24.430 -5.436 1.00 64.47 211 GLY A C 1
ATOM 2432 O O . GLY C 3 211 ? -42.746 -24.489 -4.212 1.00 64.48 211 GLY A O 1
ATOM 2433 N N . TRP C 3 212 ? -41.439 -24.497 -6.051 1.00 64.17 212 TRP A N 1
ATOM 2434 C CA . TRP C 3 212 ? -40.179 -24.705 -5.342 1.00 63.78 212 TRP A CA 1
ATOM 2435 C C . TRP C 3 212 ? -39.399 -23.398 -5.168 1.00 63.60 212 TRP A C 1
ATOM 2436 O O . TRP C 3 212 ? -38.581 -23.275 -4.258 1.00 63.63 212 TRP A O 1
ATOM 2447 N N . LEU C 3 213 ? -39.662 -22.423 -6.033 1.00 63.32 213 LEU A N 1
ATOM 2448 C CA . LEU C 3 213 ? -38.934 -21.147 -6.011 1.00 63.06 213 LEU A CA 1
ATOM 2449 C C . LEU C 3 213 ? -39.179 -20.264 -4.775 1.00 62.93 213 LEU A C 1
ATOM 2450 O O . LEU C 3 213 ? -38.234 -19.643 -4.279 1.00 62.83 213 LEU A O 1
ATOM 2455 N N . PRO C 3 214 ? -40.437 -20.193 -4.279 1.00 62.74 214 PRO A N 1
ATOM 2456 C CA . PRO C 3 214 ? -40.671 -19.335 -3.115 1.00 62.64 214 PRO A CA 1
ATOM 2457 C C . PRO C 3 214 ? -40.230 -19.941 -1.779 1.00 62.57 214 PRO A C 1
ATOM 2458 O O . PRO C 3 214 ? -40.219 -19.238 -0.766 1.00 62.63 214 PRO A O 1
ATOM 2462 N N . THR C 3 215 ? -39.871 -21.225 -1.782 1.00 62.46 215 THR A N 1
ATOM 2463 C CA . THR C 3 215 ? -39.420 -21.913 -0.567 1.00 62.39 215 THR A CA 1
ATOM 2464 C C . THR C 3 215 ? -38.016 -21.439 -0.161 1.00 62.35 215 THR A C 1
ATOM 2465 O O . THR C 3 215 ? -37.250 -20.989 -1.019 1.00 62.39 215 THR A O 1
ATOM 2469 N N . PRO C 3 216 ? -37.688 -21.500 1.149 1.00 62.32 216 PRO A N 1
ATOM 2470 C CA . PRO C 3 216 ? -36.343 -21.165 1.640 1.00 62.26 216 PRO A CA 1
ATOM 2471 C C . PRO C 3 216 ? -35.196 -21.830 0.870 1.00 62.26 216 PRO A C 1
ATOM 2472 O O . PRO C 3 216 ? -34.133 -21.224 0.721 1.00 62.34 216 PRO A O 1
ATOM 2476 N N . ALA C 3 217 ? -35.412 -23.055 0.392 1.00 62.24 217 ALA A N 1
ATOM 2477 C CA . ALA C 3 217 ? -34.403 -23.784 -0.382 1.00 62.20 217 ALA A CA 1
ATOM 2478 C C . ALA C 3 217 ? -34.215 -23.175 -1.769 1.00 62.21 217 ALA A C 1
ATOM 2479 O O . ALA C 3 217 ? -33.092 -23.092 -2.271 1.00 62.17 217 ALA A O 1
ATOM 2481 N N . GLY C 3 218 ? -35.324 -22.757 -2.375 1.00 62.26 218 GLY A N 1
ATOM 2482 C CA . GLY C 3 218 ? -35.315 -22.105 -3.679 1.00 62.28 218 GLY A CA 1
ATOM 2483 C C . GLY C 3 218 ? -34.817 -20.678 -3.585 1.00 62.38 218 GLY A C 1
ATOM 2484 O O . GLY C 3 218 ? -34.089 -20.208 -4.465 1.00 62.41 218 GLY A O 1
ATOM 2485 N N . ARG C 3 219 ? -35.210 -19.991 -2.513 1.00 62.40 219 ARG A N 1
ATOM 2486 C CA . ARG C 3 219 ? -34.752 -18.626 -2.242 1.00 62.49 219 ARG A CA 1
ATOM 2487 C C . ARG C 3 219 ? -33.250 -18.582 -1.967 1.00 62.22 219 ARG A C 1
ATOM 2488 O O . ARG C 3 219 ? -32.585 -17.607 -2.315 1.00 62.33 219 ARG A O 1
ATOM 2496 N N . ALA C 3 220 ? -32.728 -19.641 -1.349 1.00 61.96 220 ALA A N 1
ATOM 2497 C CA . ALA C 3 220 ? -31.286 -19.800 -1.152 1.00 61.78 220 ALA A CA 1
ATOM 2498 C C . ALA C 3 220 ? -30.567 -20.041 -2.481 1.00 61.67 220 ALA A C 1
ATOM 2499 O O . ALA C 3 220 ? -29.495 -19.481 -2.722 1.00 61.55 220 ALA A O 1
ATOM 2501 N N . ALA C 3 221 ? -31.169 -20.869 -3.335 1.00 61.52 221 ALA A N 1
ATOM 2502 C CA . ALA C 3 221 ? -30.611 -21.184 -4.652 1.00 61.34 221 ALA A CA 1
ATOM 2503 C C . ALA C 3 221 ? -30.568 -19.960 -5.571 1.00 61.28 221 ALA A C 1
ATOM 2504 O O . ALA C 3 221 ? -29.595 -19.762 -6.300 1.00 61.19 221 ALA A O 1
ATOM 2506 N N . LEU C 3 222 ? -31.621 -19.145 -5.522 1.00 61.20 222 LEU A N 1
ATOM 2507 C CA . LEU C 3 222 ? -31.701 -17.914 -6.310 1.00 61.13 222 LEU A CA 1
ATOM 2508 C C . LEU C 3 222 ? -30.681 -16.864 -5.868 1.00 61.14 222 LEU A C 1
ATOM 2509 O O . LEU C 3 222 ? -30.410 -15.913 -6.599 1.00 61.07 222 LEU A O 1
ATOM 2514 N N . SER C 3 223 ? -30.121 -17.052 -4.675 1.00 61.28 223 SER A N 1
ATOM 2515 C CA . SER C 3 223 ? -29.207 -16.085 -4.070 1.00 61.37 223 SER A CA 1
ATOM 2516 C C . SER C 3 223 ? -27.781 -16.613 -3.885 1.00 61.52 223 SER A C 1
ATOM 2517 O O . SER C 3 223 ? -26.892 -15.873 -3.449 1.00 61.55 223 SER A O 1
ATOM 2520 N N . LYS C 3 224 ? -27.568 -17.884 -4.227 1.00 61.67 224 LYS A N 1
ATOM 2521 C CA . LYS C 3 224 ? -26.286 -18.561 -4.011 1.00 61.82 224 LYS A CA 1
ATOM 2522 C C . LYS C 3 224 ? -25.118 -17.839 -4.691 1.00 61.99 224 LYS A C 1
ATOM 2523 O O . LYS C 3 224 ? -25.001 -17.844 -5.919 1.00 61.92 224 LYS A O 1
ATOM 2529 N N . LYS C 3 225 ? -24.273 -17.218 -3.864 1.00 62.17 225 LYS A N 1
ATOM 2530 C CA . LYS C 3 225 ? -23.087 -16.455 -4.297 1.00 62.27 225 LYS A CA 1
ATOM 2531 C C . LYS C 3 225 ? -23.385 -15.303 -5.272 1.00 62.27 225 LYS A C 1
ATOM 2532 O O . LYS C 3 225 ? -22.532 -14.907 -6.073 1.00 62.26 225 LYS A O 1
ATOM 2538 N N . MET C 3 226 ? -24.598 -14.764 -5.183 1.00 62.29 226 MET A N 1
ATOM 2539 C CA . MET C 3 226 ? -24.988 -13.608 -5.978 1.00 62.16 226 MET A CA 1
ATOM 2540 C C . MET C 3 226 ? -24.471 -12.335 -5.321 1.00 62.26 226 MET A C 1
ATOM 2541 O O . MET C 3 226 ? -24.659 -12.127 -4.123 1.00 62.22 226 MET A O 1
ATOM 2546 N N . GLU C 3 227 ? -23.818 -11.492 -6.115 1.00 62.35 227 GLU A N 1
ATOM 2547 C CA . GLU C 3 227 ? -23.166 -10.282 -5.609 1.00 62.50 227 GLU A CA 1
ATOM 2548 C C . GLU C 3 227 ? -23.871 -9.024 -6.112 1.00 62.51 227 GLU A C 1
ATOM 2549 O O . GLU C 3 227 ? -24.899 -9.116 -6.783 1.00 62.50 227 GLU A O 1
ATOM 2555 N N . GLY C 3 228 ? -23.320 -7.858 -5.780 1.00 62.61 228 GLY A N 1
ATOM 2556 C CA . GLY C 3 228 ? -23.963 -6.578 -6.068 1.00 62.60 228 GLY A CA 1
ATOM 2557 C C . GLY C 3 228 ? -23.587 -5.977 -7.410 1.00 62.72 228 GLY A C 1
ATOM 2558 O O . GLY C 3 228 ? -22.755 -6.531 -8.124 1.00 62.78 228 GLY A O 1
ATOM 2559 N N . PRO C 3 229 ? -24.203 -4.832 -7.760 1.00 62.80 229 PRO A N 1
ATOM 2560 C CA . PRO C 3 229 ? -24.006 -4.165 -9.050 1.00 62.82 229 PRO A CA 1
ATOM 2561 C C . PRO C 3 229 ? -22.686 -3.396 -9.179 1.00 63.02 229 PRO A C 1
ATOM 2562 O O . PRO C 3 229 ? -22.132 -2.921 -8.183 1.00 63.17 229 PRO A O 1
ATOM 2566 N N . ASN C 3 230 ? -22.207 -3.274 -10.414 1.00 63.08 230 ASN A N 1
ATOM 2567 C CA . ASN C 3 230 ? -20.983 -2.547 -10.732 1.00 63.06 230 ASN A CA 1
ATOM 2568 C C . ASN C 3 230 ? -21.326 -1.075 -10.998 1.00 63.29 230 ASN A C 1
ATOM 2569 O O . ASN C 3 230 ? -21.255 -0.597 -12.131 1.00 63.24 230 ASN A O 1
ATOM 2574 N N . LEU C 3 231 ? -21.691 -0.364 -9.934 1.00 63.55 231 LEU A N 1
ATOM 2575 C CA . LEU C 3 231 ? -22.320 0.956 -10.045 1.00 63.72 231 LEU A CA 1
ATOM 2576 C C . LEU C 3 231 ? -21.476 2.018 -10.741 1.00 63.86 231 LEU A C 1
ATOM 2577 O O . LEU C 3 231 ? -21.927 2.639 -11.704 1.00 63.95 231 LEU A O 1
ATOM 2582 N N . SER C 3 232 ? -20.258 2.224 -10.251 1.00 64.09 232 SER A N 1
ATOM 2583 C CA . SER C 3 232 ? -19.395 3.272 -10.777 1.00 64.27 232 SER A CA 1
ATOM 2584 C C . SER C 3 232 ? -18.935 2.942 -12.197 1.00 64.42 232 SER A C 1
ATOM 2585 O O . SER C 3 232 ? -18.754 3.838 -13.027 1.00 64.43 232 SER A O 1
ATOM 2588 N N . ASN C 3 233 ? -18.762 1.651 -12.465 1.00 64.51 233 ASN A N 1
ATOM 2589 C CA . ASN C 3 233 ? -18.390 1.172 -13.789 1.00 64.77 233 ASN A CA 1
ATOM 2590 C C . ASN C 3 233 ? -19.336 1.644 -14.898 1.00 64.82 233 ASN A C 1
ATOM 2591 O O . ASN C 3 233 ? -18.875 2.145 -15.925 1.00 64.88 233 ASN A O 1
ATOM 2596 N N . VAL C 3 234 ? -20.647 1.489 -14.708 1.00 64.78 234 VAL A N 1
ATOM 2597 C CA . VAL C 3 234 ? -21.566 1.900 -15.771 1.00 64.87 234 VAL A CA 1
ATOM 2598 C C . VAL C 3 234 ? -21.657 3.417 -15.873 1.00 64.80 234 VAL A C 1
ATOM 2599 O O . VAL C 3 234 ? -21.794 3.941 -16.973 1.00 64.90 234 VAL A O 1
ATOM 2603 N N . PHE C 3 235 ? -21.542 4.125 -14.748 1.00 64.79 235 PHE A N 1
ATOM 2604 C CA . PHE C 3 235 ? -21.530 5.584 -14.817 1.00 64.87 235 PHE A CA 1
ATOM 2605 C C . PHE C 3 235 ? -20.344 6.083 -15.630 1.00 65.07 235 PHE A C 1
ATOM 2606 O O . PHE C 3 235 ? -20.500 6.973 -16.457 1.00 65.37 235 PHE A O 1
ATOM 2614 N N . LYS C 3 236 ? -19.168 5.508 -15.391 1.00 65.31 236 LYS A N 1
ATOM 2615 C CA . LYS C 3 236 ? -17.962 5.859 -16.136 1.00 65.42 236 LYS A CA 1
ATOM 2616 C C . LYS C 3 236 ? -18.180 5.693 -17.638 1.00 65.65 236 LYS A C 1
ATOM 2617 O O . LYS C 3 236 ? -17.875 6.595 -18.420 1.00 65.74 236 LYS A O 1
ATOM 2623 N N . ARG C 3 237 ? -18.735 4.547 -18.028 1.00 65.75 237 ARG A N 1
ATOM 2624 C CA . ARG C 3 237 ? -18.936 4.222 -19.441 1.00 65.86 237 ARG A CA 1
ATOM 2625 C C . ARG C 3 237 ? -20.113 4.970 -20.070 1.00 65.95 237 ARG A C 1
ATOM 2626 O O . ARG C 3 237 ? -20.035 5.394 -21.228 1.00 66.16 237 ARG A O 1
ATOM 2634 N N . THR C 3 238 ? -21.191 5.145 -19.311 1.00 65.92 238 THR A N 1
ATOM 2635 C CA . THR C 3 238 ? -22.386 5.801 -19.844 1.00 66.00 238 THR A CA 1
ATOM 2636 C C . THR C 3 238 ? -22.267 7.326 -19.837 1.00 66.10 238 THR A C 1
ATOM 2637 O O . THR C 3 238 ? -22.799 7.985 -20.737 1.00 66.24 238 THR A O 1
ATOM 2641 N N . PHE C 3 239 ? -21.575 7.884 -18.839 1.00 66.11 239 PHE A N 1
ATOM 2642 C CA . PHE C 3 239 ? -21.391 9.341 -18.746 1.00 66.10 239 PHE A CA 1
ATOM 2643 C C . PHE C 3 239 ? -20.685 9.900 -19.980 1.00 66.31 239 PHE A C 1
ATOM 2644 O O . PHE C 3 239 ? -21.117 10.909 -20.548 1.00 66.35 239 PHE A O 1
ATOM 2652 N N . TYR C 3 240 ? -19.603 9.235 -20.379 1.00 66.54 240 TYR A N 1
ATOM 2653 C CA . TYR C 3 240 ? -18.811 9.639 -21.537 1.00 66.87 240 TYR A CA 1
ATOM 2654 C C . TYR C 3 240 ? -19.654 9.639 -22.816 1.00 67.13 240 TYR A C 1
ATOM 2655 O O . TYR C 3 240 ? -19.661 10.622 -23.560 1.00 67.20 240 TYR A O 1
ATOM 2664 N N . GLN C 3 241 ? -20.371 8.539 -23.047 1.00 67.45 241 GLN A N 1
ATOM 2665 C CA . GLN C 3 241 ? -21.272 8.403 -24.192 1.00 67.82 241 GLN A CA 1
ATOM 2666 C C . GLN C 3 241 ? -22.412 9.418 -24.164 1.00 68.16 241 GLN A C 1
ATOM 2667 O O . GLN C 3 241 ? -22.874 9.861 -25.216 1.00 68.12 241 GLN A O 1
ATOM 2673 N N . MET C 3 242 ? -22.865 9.783 -22.965 1.00 68.43 242 MET A N 1
ATOM 2674 C CA . MET C 3 242 ? -23.866 10.840 -22.823 1.00 68.76 242 MET A CA 1
ATOM 2675 C C . MET C 3 242 ? -23.311 12.183 -23.277 1.00 68.69 242 MET A C 1
ATOM 2676 O O . MET C 3 242 ? -23.848 12.793 -24.198 1.00 68.79 242 MET A O 1
ATOM 2681 N N . ALA C 3 243 ? -22.224 12.621 -22.645 1.00 68.62 243 ALA A N 1
ATOM 2682 C CA . ALA C 3 243 ? -21.594 13.898 -22.975 1.00 68.52 243 ALA A CA 1
ATOM 2683 C C . ALA C 3 243 ? -21.242 14.010 -24.458 1.00 68.53 243 ALA A C 1
ATOM 2684 O O . ALA C 3 243 ? -21.496 15.045 -25.082 1.00 68.57 243 ALA A O 1
ATOM 2686 N N . TYR C 3 244 ? -20.680 12.941 -25.021 1.00 68.43 244 TYR A N 1
ATOM 2687 C CA . TYR C 3 244 ? -20.263 12.948 -26.422 1.00 68.35 244 TYR A CA 1
ATOM 2688 C C . TYR C 3 244 ? -21.449 12.903 -27.387 1.00 68.32 244 TYR A C 1
ATOM 2689 O O . TYR C 3 244 ? -21.569 13.758 -28.268 1.00 68.40 244 TYR A O 1
ATOM 2698 N N . LYS C 3 245 ? -22.319 11.909 -27.214 1.00 68.22 245 LYS A N 1
ATOM 2699 C CA . LYS C 3 245 ? -23.456 11.704 -28.117 1.00 68.18 245 LYS A CA 1
ATOM 2700 C C . LYS C 3 245 ? -24.549 12.775 -28.012 1.00 68.28 245 LYS A C 1
ATOM 2701 O O . LYS C 3 245 ? -25.315 12.969 -28.960 1.00 68.30 245 LYS A O 1
ATOM 2707 N N . PHE C 3 246 ? -24.624 13.461 -26.870 1.00 68.34 246 PHE A N 1
ATOM 2708 C CA . PHE C 3 246 ? -25.529 14.603 -26.732 1.00 68.45 246 PHE A CA 1
ATOM 2709 C C . PHE C 3 246 ? -25.045 15.805 -27.546 1.00 68.49 246 PHE A C 1
ATOM 2710 O O . PHE C 3 246 ? -25.856 16.564 -28.083 1.00 68.57 246 PHE A O 1
ATOM 2718 N N . ALA C 3 247 ? -23.725 15.969 -27.635 1.00 68.52 247 ALA A N 1
ATOM 2719 C CA . ALA C 3 247 ? -23.119 17.036 -28.435 1.00 68.59 247 ALA A CA 1
ATOM 2720 C C . ALA C 3 247 ? -23.267 16.777 -29.936 1.00 68.71 247 ALA A C 1
ATOM 2721 O O . ALA C 3 247 ? -23.322 17.717 -30.734 1.00 68.75 247 ALA A O 1
ATOM 2723 N N . LEU C 3 248 ? -23.332 15.499 -30.306 1.00 68.83 248 LEU A N 1
ATOM 2724 C CA . LEU C 3 248 ? -23.578 15.080 -31.690 1.00 68.86 248 LEU A CA 1
ATOM 2725 C C . LEU C 3 248 ? -25.033 15.295 -32.102 1.00 68.85 248 LEU A C 1
ATOM 2726 O O . LEU C 3 248 ? -25.345 15.375 -33.293 1.00 68.89 248 LEU A O 1
ATOM 2731 N N . SER C 3 249 ? -25.913 15.387 -31.107 1.00 68.88 249 SER A N 1
ATOM 2732 C CA . SER C 3 249 ? -27.344 15.576 -31.325 1.00 68.95 249 SER A CA 1
ATOM 2733 C C . SER C 3 249 ? -27.667 16.988 -31.811 1.00 69.05 249 SER A C 1
ATOM 2734 O O . SER C 3 249 ? -28.737 17.228 -32.380 1.00 69.11 249 SER A O 1
ATOM 2737 N N . GLY C 3 250 ? -26.734 17.912 -31.585 1.00 69.10 250 GLY A N 1
ATOM 2738 C CA . GLY C 3 250 ? -26.864 19.295 -32.036 1.00 69.08 250 GLY A CA 1
ATOM 2739 C C . GLY C 3 250 ? -26.778 19.455 -33.542 1.00 69.08 250 GLY A C 1
ATOM 2740 O O . GLY C 3 250 ? -26.934 20.560 -34.062 1.00 69.16 250 GLY A O 1
ATOM 2741 N N . HIS C 3 251 ? -26.516 18.352 -34.239 1.00 69.07 251 HIS A N 1
ATOM 2742 C CA . HIS C 3 251 ? -26.527 18.326 -35.695 1.00 69.12 251 HIS A CA 1
ATOM 2743 C C . HIS C 3 251 ? -27.946 18.570 -36.205 1.00 69.02 251 HIS A C 1
ATOM 2744 O O . HIS C 3 251 ? -28.918 18.102 -35.603 1.00 69.02 251 HIS A O 1
ATOM 2751 N N . GLN C 3 252 ? -28.050 19.312 -37.307 1.00 68.85 252 GLN A N 1
ATOM 2752 C CA . GLN C 3 252 ? -29.336 19.711 -37.882 1.00 68.71 252 GLN A CA 1
ATOM 2753 C C . GLN C 3 252 ? -30.240 18.525 -38.217 1.00 68.60 252 GLN A C 1
ATOM 2754 O O . GLN C 3 252 ? -31.444 18.562 -37.952 1.00 68.60 252 GLN A O 1
ATOM 2756 N N . ARG C 3 253 ? -29.651 17.476 -38.786 1.00 68.42 253 ARG A N 1
ATOM 2757 C CA . ARG C 3 253 ? -30.408 16.307 -39.234 1.00 68.27 253 ARG A CA 1
ATOM 2758 C C . ARG C 3 253 ? -30.705 15.298 -38.121 1.00 68.13 253 ARG A C 1
ATOM 2759 O O . ARG C 3 253 ? -31.432 14.326 -38.338 1.00 68.10 253 ARG A O 1
ATOM 2767 N N . CYS C 3 254 ? -30.150 15.542 -36.934 1.00 68.00 254 CYS A N 1
ATOM 2768 C CA . CYS C 3 254 ? -30.413 14.710 -35.763 1.00 67.79 254 CYS A CA 1
ATOM 2769 C C . CYS C 3 254 ? -31.507 15.331 -34.899 1.00 67.62 254 CYS A C 1
ATOM 2770 O O . CYS C 3 254 ? -31.309 16.390 -34.296 1.00 67.63 254 CYS A O 1
ATOM 2773 N N . ALA C 3 255 ? -32.652 14.656 -34.843 1.00 67.41 255 ALA A N 1
ATOM 2774 C CA . ALA C 3 255 ? -33.843 15.164 -34.159 1.00 67.22 255 ALA A CA 1
ATOM 2775 C C . ALA C 3 255 ? -33.713 15.192 -32.637 1.00 67.15 255 ALA A C 1
ATOM 2776 O O . ALA C 3 255 ? -34.309 16.046 -31.978 1.00 67.08 255 ALA A O 1
ATOM 2778 N N . GLY C 3 256 ? -32.942 14.255 -32.087 1.00 66.98 256 GLY A N 1
ATOM 2779 C CA . GLY C 3 256 ? -32.757 14.161 -30.644 1.00 66.82 256 GLY A CA 1
ATOM 2780 C C . GLY C 3 256 ? -32.180 12.837 -30.182 1.00 66.76 256 GLY A C 1
ATOM 2781 O O . GLY C 3 256 ? -32.424 11.791 -30.790 1.00 66.83 256 GLY A O 1
ATOM 2782 N N . THR C 3 257 ? -31.413 12.894 -29.096 1.00 66.58 257 THR A N 1
ATOM 2783 C CA . THR C 3 257 ? -30.798 11.711 -28.507 1.00 66.46 257 THR A CA 1
ATOM 2784 C C . THR C 3 257 ? -31.319 11.488 -27.086 1.00 66.27 257 THR A C 1
ATOM 2785 O O . THR C 3 257 ? -31.379 12.421 -26.280 1.00 66.21 257 THR A O 1
ATOM 2789 N N . GLY C 3 258 ? -31.698 10.246 -26.795 1.00 65.99 258 GLY A N 1
ATOM 2790 C CA . GLY C 3 258 ? -32.229 9.879 -25.488 1.00 65.69 258 GLY A CA 1
ATOM 2791 C C . GLY C 3 258 ? -31.588 8.628 -24.920 1.00 65.43 258 GLY A C 1
ATOM 2792 O O . GLY C 3 258 ? -31.376 7.652 -25.639 1.00 65.38 258 GLY A O 1
ATOM 2793 N N . PHE C 3 259 ? -31.276 8.662 -23.627 1.00 65.20 259 PHE A N 1
ATOM 2794 C CA . PHE C 3 259 ? -30.722 7.503 -22.933 1.00 64.98 259 PHE A CA 1
ATOM 2795 C C . PHE C 3 259 ? -31.785 6.846 -22.061 1.00 64.85 259 PHE A C 1
ATOM 2796 O O . PHE C 3 259 ? -32.325 7.474 -21.147 1.00 64.87 259 PHE A O 1
ATOM 2804 N N . ALA C 3 260 ? -32.091 5.587 -22.365 1.00 64.66 260 ALA A N 1
ATOM 2805 C CA . ALA C 3 260 ? -33.067 4.810 -21.606 1.00 64.53 260 ALA A CA 1
ATOM 2806 C C . ALA C 3 260 ? -32.378 3.965 -20.534 1.00 64.39 260 ALA A C 1
ATOM 2807 O O . ALA C 3 260 ? -31.563 3.092 -20.839 1.00 64.42 260 ALA A O 1
ATOM 2809 N N . ILE C 3 261 ? -32.704 4.249 -19.277 1.00 64.27 261 ILE A N 1
ATOM 2810 C CA . ILE C 3 261 ? -32.096 3.571 -18.133 1.00 64.14 261 ILE A CA 1
ATOM 2811 C C . ILE C 3 261 ? -33.150 3.244 -17.070 1.00 64.23 261 ILE A C 1
ATOM 2812 O O . ILE C 3 261 ? -34.138 3.969 -16.936 1.00 64.19 261 ILE A O 1
ATOM 2817 N N . PRO C 3 262 ? -32.955 2.137 -16.328 1.00 64.30 262 PRO A N 1
ATOM 2818 C CA . PRO C 3 262 ? -33.858 1.764 -15.235 1.00 64.36 262 PRO A CA 1
ATOM 2819 C C . PRO C 3 262 ? -33.817 2.763 -14.076 1.00 64.45 262 PRO A C 1
ATOM 2820 O O . PRO C 3 262 ? -32.852 3.521 -13.941 1.00 64.29 262 PRO A O 1
ATOM 2824 N N . GLN C 3 263 ? -34.865 2.752 -13.254 1.00 64.59 263 GLN A N 1
ATOM 2825 C CA . GLN C 3 263 ? -34.953 3.620 -12.079 1.00 64.84 263 GLN A CA 1
ATOM 2826 C C . GLN C 3 263 ? -33.765 3.389 -11.145 1.00 64.80 263 GLN A C 1
ATOM 2827 O O . GLN C 3 263 ? -33.125 4.341 -10.687 1.00 64.84 263 GLN A O 1
ATOM 2833 N N . SER C 3 264 ? -33.468 2.117 -10.894 1.00 64.66 264 SER A N 1
ATOM 2834 C CA . SER C 3 264 ? -32.376 1.719 -10.021 1.00 64.65 264 SER A CA 1
ATOM 2835 C C . SER C 3 264 ? -31.033 2.322 -10.456 1.00 64.65 264 SER A C 1
ATOM 2836 O O . SER C 3 264 ? -30.241 2.757 -9.618 1.00 64.67 264 SER A O 1
ATOM 2839 N N . VAL C 3 265 ? -30.790 2.358 -11.763 1.00 64.59 265 VAL A N 1
ATOM 2840 C CA . VAL C 3 265 ? -29.555 2.934 -12.301 1.00 64.70 265 VAL A CA 1
ATOM 2841 C C . VAL C 3 265 ? -29.534 4.454 -12.117 1.00 64.69 265 VAL A C 1
ATOM 2842 O O . VAL C 3 265 ? -28.505 5.026 -11.744 1.00 64.80 265 VAL A O 1
ATOM 2846 N N . TRP C 3 266 ? -30.676 5.094 -12.366 1.00 64.58 266 TRP A N 1
ATOM 2847 C CA . TRP C 3 266 ? -30.805 6.537 -12.204 1.00 64.53 266 TRP A CA 1
ATOM 2848 C C . TRP C 3 266 ? -30.493 6.980 -10.777 1.00 64.67 266 TRP A C 1
ATOM 2849 O O . TRP C 3 266 ? -29.766 7.957 -10.575 1.00 64.77 266 TRP A O 1
ATOM 2860 N N . LYS C 3 267 ? -31.042 6.259 -9.799 1.00 64.68 267 LYS A N 1
ATOM 2861 C CA . LYS C 3 267 ? -30.817 6.567 -8.385 1.00 64.74 267 LYS A CA 1
ATOM 2862 C C . LYS C 3 267 ? -29.343 6.452 -7.996 1.00 64.69 267 LYS A C 1
ATOM 2863 O O . LYS C 3 267 ? -28.857 7.238 -7.184 1.00 64.81 267 LYS A O 1
ATOM 2865 N N . SER C 3 268 ? -28.640 5.485 -8.588 1.00 64.60 268 SER A N 1
ATOM 2866 C CA . SER C 3 268 ? -27.221 5.246 -8.302 1.00 64.50 268 SER A CA 1
ATOM 2867 C C . SER C 3 268 ? -26.319 6.334 -8.878 1.00 64.56 268 SER A C 1
ATOM 2868 O O . SER C 3 268 ? -25.177 6.503 -8.449 1.00 64.39 268 SER A O 1
ATOM 2871 N N . TRP C 3 269 ? -26.846 7.062 -9.855 1.00 64.75 269 TRP A N 1
ATOM 2872 C CA . TRP C 3 269 ? -26.117 8.132 -10.523 1.00 64.86 269 TRP A CA 1
ATOM 2873 C C . TRP C 3 269 ? -26.237 9.454 -9.777 1.00 64.79 269 TRP A C 1
ATOM 2874 O O . TRP C 3 269 ? -25.477 10.385 -10.038 1.00 64.85 269 TRP A O 1
ATOM 2885 N N . LEU C 3 270 ? -27.196 9.532 -8.858 1.00 64.82 270 LEU A N 1
ATOM 2886 C CA . LEU C 3 270 ? -27.482 10.777 -8.145 1.00 64.86 270 LEU A CA 1
ATOM 2887 C C . LEU C 3 270 ? -26.277 11.335 -7.386 1.00 64.95 270 LEU A C 1
ATOM 2888 O O . LEU C 3 270 ? -26.033 12.540 -7.421 1.00 65.04 270 LEU A O 1
ATOM 2893 N N . ARG C 3 271 ? -25.525 10.465 -6.712 1.00 65.04 271 ARG A N 1
ATOM 2894 C CA . ARG C 3 271 ? -24.312 10.903 -6.015 1.00 65.16 271 ARG A CA 1
ATOM 2895 C C . ARG C 3 271 ? -23.209 11.311 -6.996 1.00 65.19 271 ARG A C 1
ATOM 2896 O O . ARG C 3 271 ? -22.418 12.205 -6.704 1.00 65.17 271 ARG A O 1
ATOM 2904 N N . HIS C 3 272 ? -23.184 10.669 -8.164 1.00 65.21 272 HIS A N 1
ATOM 2905 C CA . HIS C 3 272 ? -22.269 11.039 -9.245 1.00 65.39 272 HIS A CA 1
ATOM 2906 C C . HIS C 3 272 ? -22.605 12.404 -9.855 1.00 65.61 272 HIS A C 1
ATOM 2907 O O . HIS C 3 272 ? -21.752 13.038 -10.481 1.00 65.66 272 HIS A O 1
ATOM 2914 N N . LEU C 3 273 ? -23.847 12.847 -9.681 1.00 65.73 273 LEU A N 1
ATOM 2915 C CA . LEU C 3 273 ? -24.282 14.134 -10.219 1.00 65.97 273 LEU A CA 1
ATOM 2916 C C . LEU C 3 273 ? -24.486 15.178 -9.123 1.00 66.10 273 LEU A C 1
ATOM 2917 O O . LEU C 3 273 ? -25.261 16.122 -9.294 1.00 66.31 273 LEU A O 1
ATOM 2922 N N . ALA C 3 274 ? -23.773 14.999 -8.009 1.00 66.32 274 ALA A N 1
ATOM 2923 C CA . ALA C 3 274 ? -23.826 15.890 -6.841 1.00 66.57 274 ALA A CA 1
ATOM 2924 C C . ALA C 3 274 ? -25.240 16.120 -6.287 1.00 66.81 274 ALA A C 1
ATOM 2925 O O . ALA C 3 274 ? -25.600 17.246 -5.926 1.00 66.68 274 ALA A O 1
ATOM 2927 N N . ASN C 3 275 ? -26.017 15.037 -6.210 1.00 67.13 275 ASN A N 1
ATOM 2928 C CA . ASN C 3 275 ? -27.413 15.064 -5.749 1.00 67.48 275 ASN A CA 1
ATOM 2929 C C . ASN C 3 275 ? -28.226 16.203 -6.380 1.00 67.68 275 ASN A C 1
ATOM 2930 O O . ASN C 3 275 ? -28.551 17.183 -5.710 1.00 67.63 275 ASN A O 1
ATOM 2935 N N . PRO C 3 276 ? -28.553 16.074 -7.678 1.00 67.93 276 PRO A N 1
ATOM 2936 C CA . PRO C 3 276 ? -29.176 17.188 -8.384 1.00 68.16 276 PRO A CA 1
ATOM 2937 C C . PRO C 3 276 ? -30.676 17.302 -8.121 1.00 68.43 276 PRO A C 1
ATOM 2938 O O . PRO C 3 276 ? -31.354 16.287 -7.937 1.00 68.51 276 PRO A O 1
ATOM 2942 N N . THR C 3 277 ? -31.174 18.537 -8.093 1.00 68.62 277 THR A N 1
ATOM 2943 C CA . THR C 3 277 ? -32.605 18.797 -7.994 1.00 68.91 277 THR A CA 1
ATOM 2944 C C . THR C 3 277 ? -33.186 19.004 -9.391 1.00 69.13 277 THR A C 1
ATOM 2945 O O . THR C 3 277 ? -32.775 19.913 -10.118 1.00 69.22 277 THR A O 1
ATOM 2949 N N . LEU C 3 278 ? -34.138 18.151 -9.760 1.00 69.28 278 LEU A N 1
ATOM 2950 C CA . LEU C 3 278 ? -34.825 18.266 -11.042 1.00 69.45 278 LEU A CA 1
ATOM 2951 C C . LEU C 3 278 ? -35.833 19.416 -11.026 1.00 69.63 278 LEU A C 1
ATOM 2952 O O . LEU C 3 278 ? -36.538 19.624 -10.034 1.00 69.59 278 LEU A O 1
ATOM 2957 N N . ILE C 3 279 ? -35.886 20.162 -12.128 1.00 69.82 279 ILE A N 1
ATOM 2958 C CA . ILE C 3 279 ? -36.854 21.246 -12.294 1.00 69.97 279 ILE A CA 1
ATOM 2959 C C . ILE C 3 279 ? -38.153 20.682 -12.865 1.00 70.06 279 ILE A C 1
ATOM 2960 O O . ILE C 3 279 ? -38.138 19.981 -13.880 1.00 70.10 279 ILE A O 1
ATOM 2965 N N . ASP C 3 280 ? -39.268 20.983 -12.202 1.00 70.19 280 ASP A N 1
ATOM 2966 C CA . ASP C 3 280 ? -40.586 20.538 -12.650 1.00 70.32 280 ASP A CA 1
ATOM 2967 C C . ASP C 3 280 ? -41.142 21.507 -13.691 1.00 70.38 280 ASP A C 1
ATOM 2968 O O . ASP C 3 280 ? -41.438 22.667 -13.383 1.00 70.39 280 ASP A O 1
ATOM 2973 N N . ASN C 3 281 ? -41.283 21.019 -14.921 1.00 70.40 281 ASN A N 1
ATOM 2974 C CA . ASN C 3 281 ? -41.724 21.848 -16.044 1.00 70.49 281 ASN A CA 1
ATOM 2975 C C . ASN C 3 281 ? -43.242 22.022 -16.139 1.00 70.54 281 ASN A C 1
ATOM 2976 O O . ASN C 3 281 ? -43.725 22.900 -16.857 1.00 70.51 281 ASN A O 1
ATOM 2981 N N . GLY C 3 282 ? -43.983 21.189 -15.409 1.00 70.62 282 GLY A N 1
ATOM 2982 C CA . GLY C 3 282 ? -45.448 21.218 -15.422 1.00 70.70 282 GLY A CA 1
ATOM 2983 C C . GLY C 3 282 ? -46.024 20.690 -16.722 1.00 70.78 282 GLY A C 1
ATOM 2984 O O . GLY C 3 282 ? -47.045 21.179 -17.206 1.00 70.86 282 GLY A O 1
ATOM 2985 N N . ASP C 3 283 ? -45.360 19.683 -17.281 1.00 70.93 283 ASP A N 1
ATOM 2986 C CA . ASP C 3 283 ? -45.713 19.118 -18.579 1.00 70.97 283 ASP A CA 1
ATOM 2987 C C . ASP C 3 283 ? -45.465 17.607 -18.552 1.00 70.94 283 ASP A C 1
ATOM 2988 O O . ASP C 3 283 ? -45.217 16.979 -19.587 1.00 70.95 283 ASP A O 1
ATOM 2993 N N . GLY C 3 284 ? -45.533 17.029 -17.353 1.00 70.85 284 GLY A N 1
ATOM 2994 C CA . GLY C 3 284 ? -45.233 15.612 -17.150 1.00 70.73 284 GLY A CA 1
ATOM 2995 C C . GLY C 3 284 ? -43.763 15.291 -17.349 1.00 70.61 284 GLY A C 1
ATOM 2996 O O . GLY C 3 284 ? -43.362 14.129 -17.290 1.00 70.71 284 GLY A O 1
ATOM 2997 N N . THR C 3 285 ? -42.963 16.329 -17.585 1.00 70.51 285 THR A N 1
ATOM 2998 C CA . THR C 3 285 ? -41.532 16.186 -17.828 1.00 70.42 285 THR A CA 1
ATOM 2999 C C . THR C 3 285 ? -40.698 17.007 -16.841 1.00 70.29 285 THR A C 1
ATOM 3000 O O . THR C 3 285 ? -41.154 18.026 -16.319 1.00 70.26 285 THR A O 1
ATOM 3004 N N . PHE C 3 286 ? -39.480 16.541 -16.586 1.00 70.24 286 PHE A N 1
ATOM 3005 C CA . PHE C 3 286 ? -38.550 17.217 -15.686 1.00 70.18 286 PHE A CA 1
ATOM 3006 C C . PHE C 3 286 ? -37.317 17.687 -16.453 1.00 70.11 286 PHE A C 1
ATOM 3007 O O . PHE C 3 286 ? -37.065 17.233 -17.571 1.00 70.05 286 PHE A O 1
ATOM 3015 N N . SER C 3 287 ? -36.554 18.602 -15.860 1.00 70.01 287 SER A N 1
ATOM 3016 C CA . SER C 3 287 ? -35.377 19.138 -16.534 1.00 69.95 287 SER A CA 1
ATOM 3017 C C . SER C 3 287 ? -34.140 19.189 -15.639 1.00 69.90 287 SER A C 1
ATOM 3018 O O . SER C 3 287 ? -34.225 19.543 -14.460 1.00 69.83 287 SER A O 1
ATOM 3021 N N . LEU C 3 288 ? -32.997 18.824 -16.218 1.00 69.81 288 LEU A N 1
ATOM 3022 C CA . LEU C 3 288 ? -31.713 18.857 -15.524 1.00 69.80 288 LEU A CA 1
ATOM 3023 C C . LEU C 3 288 ? -30.884 20.041 -16.019 1.00 69.81 288 LEU A C 1
ATOM 3024 O O . LEU C 3 288 ? -30.163 19.939 -17.017 1.00 69.66 288 LEU A O 1
ATOM 3029 N N . GLY C 3 289 ? -30.999 21.162 -15.311 1.00 69.89 289 GLY A N 1
ATOM 3030 C CA . GLY C 3 289 ? -30.352 22.408 -15.715 1.00 70.04 289 GLY A CA 1
ATOM 3031 C C . GLY C 3 289 ? -31.219 23.205 -16.671 1.00 70.16 289 GLY A C 1
ATOM 3032 O O . GLY C 3 289 ? -32.288 22.747 -17.082 1.00 70.13 289 GLY A O 1
ATOM 3033 N N . ASP C 3 290 ? -30.753 24.399 -17.027 1.00 70.36 290 ASP A N 1
ATOM 3034 C CA . ASP C 3 290 ? -31.507 25.308 -17.885 1.00 70.46 290 ASP A CA 1
ATOM 3035 C C . ASP C 3 290 ? -31.542 24.842 -19.341 1.00 70.58 290 ASP A C 1
ATOM 3036 O O . ASP C 3 290 ? -30.571 25.010 -20.084 1.00 70.62 290 ASP A O 1
ATOM 3038 N N . THR C 3 291 ? -32.669 24.252 -19.734 1.00 70.67 291 THR A N 1
ATOM 3039 C CA . THR C 3 291 ? -32.887 23.813 -21.114 1.00 70.71 291 THR A CA 1
ATOM 3040 C C . THR C 3 291 ? -33.821 24.773 -21.859 1.00 70.89 291 THR A C 1
ATOM 3041 O O . THR C 3 291 ? -34.408 24.415 -22.886 1.00 70.91 291 THR A O 1
ATOM 3045 N N . ARG C 3 292 ? -33.940 25.994 -21.342 1.00 71.05 292 ARG A N 1
ATOM 3046 C CA . ARG C 3 292 ? -34.841 26.996 -21.910 1.00 71.28 292 ARG A CA 1
ATOM 3047 C C . ARG C 3 292 ? -34.290 27.675 -23.171 1.00 71.41 292 ARG A C 1
ATOM 3048 O O . ARG C 3 292 ? -35.013 28.421 -23.842 1.00 71.50 292 ARG A O 1
ATOM 3050 N N . ASN C 3 293 ? -33.020 27.416 -23.487 1.00 71.46 293 ASN A N 1
ATOM 3051 C CA . ASN C 3 293 ? -32.353 28.052 -24.629 1.00 71.56 293 ASN A CA 1
ATOM 3052 C C . ASN C 3 293 ? -31.308 27.150 -25.285 1.00 71.57 293 ASN A C 1
ATOM 3053 O O . ASN C 3 293 ? -30.716 26.293 -24.621 1.00 71.64 293 ASN A O 1
ATOM 3055 N N . ASP C 3 294 ? -31.092 27.361 -26.586 1.00 71.52 294 ASP A N 1
ATOM 3056 C CA . ASP C 3 294 ? -30.088 26.632 -27.378 1.00 71.41 294 ASP A CA 1
ATOM 3057 C C . ASP C 3 294 ? -30.045 25.131 -27.064 1.00 71.34 294 ASP A C 1
ATOM 3058 O O . ASP C 3 294 ? -29.008 24.590 -26.662 1.00 71.32 294 ASP A O 1
ATOM 3060 N N . SER C 3 295 ? -31.186 24.470 -27.254 1.00 71.18 295 SER A N 1
ATOM 3061 C CA . SER C 3 295 ? -31.338 23.061 -26.893 1.00 70.99 295 SER A CA 1
ATOM 3062 C C . SER C 3 295 ? -30.981 22.117 -28.039 1.00 70.69 295 SER A C 1
ATOM 3063 O O . SER C 3 295 ? -31.298 22.385 -29.203 1.00 70.77 295 SER A O 1
ATOM 3065 N N . GLU C 3 296 ? -30.318 21.015 -27.692 1.00 70.15 296 GLU A N 1
ATOM 3066 C CA . GLU C 3 296 ? -29.988 19.956 -28.648 1.00 69.66 296 GLU A CA 1
ATOM 3067 C C . GLU C 3 296 ? -30.840 18.706 -28.404 1.00 69.22 296 GLU A C 1
ATOM 3068 O O . GLU C 3 296 ? -30.401 17.577 -28.657 1.00 69.19 296 GLU A O 1
ATOM 3074 N N . ASN C 3 297 ? -32.057 18.935 -27.908 1.00 68.59 297 ASN A N 1
ATOM 3075 C CA . ASN C 3 297 ? -33.060 17.892 -27.652 1.00 68.00 297 ASN A CA 1
ATOM 3076 C C . ASN C 3 297 ? -32.510 16.613 -27.005 1.00 67.66 297 ASN A C 1
ATOM 3077 O O . ASN C 3 297 ? -32.744 15.505 -27.493 1.00 67.59 297 ASN A O 1
ATOM 3082 N N . ALA C 3 298 ? -31.784 16.784 -25.902 1.00 67.17 298 ALA A N 1
ATOM 3083 C CA . ALA C 3 298 ? -31.153 15.666 -25.198 1.00 66.76 298 ALA A CA 1
ATOM 3084 C C . ALA C 3 298 ? -32.039 15.148 -24.067 1.00 66.50 298 ALA A C 1
ATOM 3085 O O . ALA C 3 298 ? -32.560 15.931 -23.267 1.00 66.44 298 ALA A O 1
ATOM 3087 N N . TRP C 3 299 ? -32.196 13.827 -24.005 1.00 66.19 299 TRP A N 1
ATOM 3088 C CA . TRP C 3 299 ? -33.139 13.201 -23.079 1.00 65.92 299 TRP A CA 1
ATOM 3089 C C . TRP C 3 299 ? -32.557 12.049 -22.261 1.00 65.86 299 TRP A C 1
ATOM 3090 O O . TRP C 3 299 ? -31.672 11.319 -22.723 1.00 65.90 299 TRP A O 1
ATOM 3101 N N . ILE C 3 300 ? -33.056 11.910 -21.033 1.00 65.62 300 ILE A N 1
ATOM 3102 C CA . ILE C 3 300 ? -32.890 10.682 -20.258 1.00 65.46 300 ILE A CA 1
ATOM 3103 C C . ILE C 3 300 ? -34.275 10.137 -19.904 1.00 65.38 300 ILE A C 1
ATOM 3104 O O . ILE C 3 300 ? -35.040 10.776 -19.172 1.00 65.18 300 ILE A O 1
ATOM 3109 N N . PHE C 3 301 ? -34.593 8.963 -20.447 1.00 65.37 301 PHE A N 1
ATOM 3110 C CA . PHE C 3 301 ? -35.843 8.273 -20.143 1.00 65.33 301 PHE A CA 1
ATOM 3111 C C . PHE C 3 301 ? -35.609 7.239 -19.044 1.00 65.39 301 PHE A C 1
ATOM 3112 O O . PHE C 3 301 ? -35.094 6.144 -19.298 1.00 65.36 301 PHE A O 1
ATOM 3120 N N . VAL C 3 302 ? -35.974 7.601 -17.818 1.00 65.42 302 VAL A N 1
ATOM 3121 C CA . VAL C 3 302 ? -35.852 6.695 -16.686 1.00 65.42 302 VAL A CA 1
ATOM 3122 C C . VAL C 3 302 ? -37.113 5.840 -16.615 1.00 65.51 302 VAL A C 1
ATOM 3123 O O . VAL C 3 302 ? -38.221 6.369 -16.485 1.00 65.57 302 VAL A O 1
ATOM 3127 N N . PHE C 3 303 ? -36.944 4.524 -16.718 1.00 65.49 303 PHE A N 1
ATOM 3128 C CA . PHE C 3 303 ? -38.093 3.618 -16.763 1.00 65.61 303 PHE A CA 1
ATOM 3129 C C . PHE C 3 303 ? -38.177 2.659 -15.577 1.00 65.65 303 PHE A C 1
ATOM 3130 O O . PHE C 3 303 ? -37.205 2.465 -14.849 1.00 65.71 303 PHE A O 1
ATOM 3138 N N . GLU C 3 304 ? -39.360 2.076 -15.398 1.00 65.71 304 GLU A N 1
ATOM 3139 C CA . GLU C 3 304 ? -39.593 1.036 -14.409 1.00 65.94 304 GLU A CA 1
ATOM 3140 C C . GLU C 3 304 ? -40.034 -0.248 -15.095 1.00 65.84 304 GLU A C 1
ATOM 3141 O O . GLU C 3 304 ? -40.470 -0.223 -16.246 1.00 65.91 304 GLU A O 1
ATOM 3147 N N . LEU C 3 305 ? -39.919 -1.368 -14.388 1.00 65.80 305 LEU A N 1
ATOM 3148 C CA . LEU C 3 305 ? -40.593 -2.589 -14.800 1.00 65.86 305 LEU A CA 1
ATOM 3149 C C . LEU C 3 305 ? -42.012 -2.528 -14.239 1.00 66.04 305 LEU A C 1
ATOM 3150 O O . LEU C 3 305 ? -42.214 -2.682 -13.032 1.00 66.08 305 LEU A O 1
ATOM 3155 N N . ASP C 3 306 ? -42.977 -2.278 -15.126 1.00 66.11 306 ASP A N 1
ATOM 3156 C CA . ASP C 3 306 ? -44.380 -2.039 -14.766 1.00 66.35 306 ASP A CA 1
ATOM 3157 C C . ASP C 3 306 ? -44.863 -2.937 -13.622 1.00 66.50 306 ASP A C 1
ATOM 3158 O O . ASP C 3 306 ? -44.978 -4.154 -13.794 1.00 66.55 306 ASP A O 1
ATOM 3163 N N . PRO C 3 307 ? -45.133 -2.333 -12.446 1.00 66.64 307 PRO A N 1
ATOM 3164 C CA . PRO C 3 307 ? -45.584 -3.084 -11.275 1.00 66.70 307 PRO A CA 1
ATOM 3165 C C . PRO C 3 307 ? -47.107 -3.210 -11.165 1.00 66.73 307 PRO A C 1
ATOM 3166 O O . PRO C 3 307 ? -47.610 -3.669 -10.137 1.00 66.79 307 PRO A O 1
ATOM 3170 N N . ASP C 3 308 ? -47.823 -2.828 -12.221 1.00 66.77 308 ASP A N 1
ATOM 3171 C CA . ASP C 3 308 ? -49.287 -2.783 -12.195 1.00 66.76 308 ASP A CA 1
ATOM 3172 C C . ASP C 3 308 ? -49.961 -3.695 -13.225 1.00 66.76 308 ASP A C 1
ATOM 3173 O O . ASP C 3 308 ? -51.153 -3.981 -13.114 1.00 66.85 308 ASP A O 1
ATOM 3178 N N . THR C 3 309 ? -49.194 -4.153 -14.210 1.00 66.80 309 THR A N 1
ATOM 3179 C CA . THR C 3 309 ? -49.746 -4.811 -15.402 1.00 66.82 309 THR A CA 1
ATOM 3180 C C . THR C 3 309 ? -50.358 -6.203 -15.193 1.00 66.95 309 THR A C 1
ATOM 3181 O O . THR C 3 309 ? -51.402 -6.507 -15.778 1.00 67.13 309 THR A O 1
ATOM 3185 N N . ASP C 3 310 ? -49.711 -7.033 -14.371 1.00 67.00 310 ASP A N 1
ATOM 3186 C CA . ASP C 3 310 ? -50.093 -8.446 -14.163 1.00 67.09 310 ASP A CA 1
ATOM 3187 C C . ASP C 3 310 ? -49.749 -9.378 -15.337 1.00 67.14 310 ASP A C 1
ATOM 3188 O O . ASP C 3 310 ? -49.777 -10.603 -15.185 1.00 67.12 310 ASP A O 1
ATOM 3193 N N . ALA C 3 311 ? -49.432 -8.800 -16.496 1.00 67.26 311 ALA A N 1
ATOM 3194 C CA . ALA C 3 311 ? -49.046 -9.570 -17.686 1.00 67.36 311 ALA A CA 1
ATOM 3195 C C . ALA C 3 311 ? -47.729 -10.334 -17.487 1.00 67.39 311 ALA A C 1
ATOM 3196 O O . ALA C 3 311 ? -46.869 -9.909 -16.709 1.00 67.24 311 ALA A O 1
ATOM 3198 N N . SER C 3 312 ? -47.591 -11.450 -18.209 1.00 67.51 312 SER A N 1
ATOM 3199 C CA . SER C 3 312 ? -46.512 -12.432 -18.005 1.00 67.49 312 SER A CA 1
ATOM 3200 C C . SER C 3 312 ? -45.123 -11.809 -17.841 1.00 67.40 312 SER A C 1
ATOM 3201 O O . SER C 3 312 ? -44.589 -11.822 -16.731 1.00 67.60 312 SER A O 1
ATOM 3204 N N . PRO C 3 313 ? -44.528 -11.270 -18.929 1.00 67.28 313 PRO A N 1
ATOM 3205 C CA . PRO C 3 313 ? -43.331 -10.463 -18.700 1.00 67.06 313 PRO A CA 1
ATOM 3206 C C . PRO C 3 313 ? -43.702 -8.991 -18.508 1.00 66.89 313 PRO A C 1
ATOM 3207 O O . PRO C 3 313 ? -44.391 -8.413 -19.351 1.00 66.92 313 PRO A O 1
ATOM 3211 N N . ARG C 3 314 ? -43.264 -8.408 -17.395 1.00 66.72 314 ARG A N 1
ATOM 3212 C CA . ARG C 3 314 ? -43.521 -7.001 -17.085 1.00 66.57 314 ARG A CA 1
ATOM 3213 C C . ARG C 3 314 ? -42.876 -6.101 -18.137 1.00 66.39 314 ARG A C 1
ATOM 3214 O O . ARG C 3 314 ? -41.657 -6.125 -18.295 1.00 66.53 314 ARG A O 1
ATOM 3222 N N . PRO C 3 315 ? -43.689 -5.314 -18.871 1.00 66.21 315 PRO A N 1
ATOM 3223 C CA . PRO C 3 315 ? -43.121 -4.406 -19.867 1.00 66.06 315 PRO A CA 1
ATOM 3224 C C . PRO C 3 315 ? -42.541 -3.146 -19.225 1.00 65.87 315 PRO A C 1
ATOM 3225 O O . PRO C 3 315 ? -42.710 -2.932 -18.023 1.00 65.78 315 PRO A O 1
ATOM 3229 N N . LEU C 3 316 ? -41.862 -2.328 -20.025 1.00 65.73 316 LEU A N 1
ATOM 3230 C CA . LEU C 3 316 ? -41.298 -1.075 -19.536 1.00 65.65 316 LEU A CA 1
ATOM 3231 C C . LEU C 3 316 ? -42.369 -0.002 -19.423 1.00 65.75 316 LEU A C 1
ATOM 3232 O O . LEU C 3 316 ? -43.229 0.133 -20.298 1.00 65.72 316 LEU A O 1
ATOM 3237 N N . ALA C 3 317 ? -42.312 0.750 -18.331 1.00 65.85 317 ALA A N 1
ATOM 3238 C CA . ALA C 3 317 ? -43.217 1.866 -18.103 1.00 65.98 317 ALA A CA 1
ATOM 3239 C C . ALA C 3 317 ? -42.397 3.112 -17.787 1.00 66.07 317 ALA A C 1
ATOM 3240 O O . ALA C 3 317 ? -41.380 3.019 -17.094 1.00 66.16 317 ALA A O 1
ATOM 3242 N N . PRO C 3 318 ? -42.822 4.279 -18.305 1.00 66.16 318 PRO A N 1
ATOM 3243 C CA . PRO C 3 318 ? -42.115 5.517 -17.987 1.00 66.21 318 PRO A CA 1
ATOM 3244 C C . PRO C 3 318 ? -42.186 5.813 -16.493 1.00 66.30 318 PRO A C 1
ATOM 3245 O O . PRO C 3 318 ? -43.217 5.576 -15.864 1.00 66.31 318 PRO A O 1
ATOM 3249 N N . HIS C 3 319 ? -41.086 6.305 -15.935 1.00 66.41 319 HIS A N 1
ATOM 3250 C CA . HIS C 3 319 ? -41.041 6.706 -14.533 1.00 66.53 319 HIS A CA 1
ATOM 3251 C C . HIS C 3 319 ? -40.648 8.174 -14.429 1.00 66.54 319 HIS A C 1
ATOM 3252 O O . HIS C 3 319 ? -41.205 8.924 -13.627 1.00 66.61 319 HIS A O 1
ATOM 3259 N N . LEU C 3 320 ? -39.693 8.571 -15.264 1.00 66.61 320 LEU A N 1
ATOM 3260 C CA . LEU C 3 320 ? -39.146 9.916 -15.247 1.00 66.68 320 LEU A CA 1
ATOM 3261 C C . LEU C 3 320 ? -38.665 10.265 -16.650 1.00 66.89 320 LEU A C 1
ATOM 3262 O O . LEU C 3 320 ? -37.937 9.492 -17.278 1.00 66.92 320 LEU A O 1
ATOM 3267 N N . GLU C 3 321 ? -39.099 11.418 -17.150 1.00 67.17 321 GLU A N 1
ATOM 3268 C CA . GLU C 3 321 ? -38.675 11.900 -18.461 1.00 67.46 321 GLU A CA 1
ATOM 3269 C C . GLU C 3 321 ? -37.910 13.204 -18.296 1.00 67.61 321 GLU A C 1
ATOM 3270 O O . GLU C 3 321 ? -38.500 14.258 -18.050 1.00 67.72 321 GLU A O 1
ATOM 3276 N N . ILE C 3 322 ? -36.590 13.117 -18.428 1.00 67.80 322 ILE A N 1
ATOM 3277 C CA . ILE C 3 322 ? -35.706 14.237 -18.128 1.00 67.88 322 ILE A CA 1
ATOM 3278 C C . ILE C 3 322 ? -35.066 14.805 -19.391 1.00 68.12 322 ILE A C 1
ATOM 3279 O O . ILE C 3 322 ? -34.398 14.090 -20.140 1.00 68.24 322 ILE A O 1
ATOM 3284 N N . ARG C 3 323 ? -35.292 16.093 -19.619 1.00 68.32 323 ARG A N 1
ATOM 3285 C CA . ARG C 3 323 ? -34.619 16.832 -20.675 1.00 68.65 323 ARG A CA 1
ATOM 3286 C C . ARG C 3 323 ? -33.345 17.412 -20.068 1.00 68.77 323 ARG A C 1
ATOM 3287 O O . ARG C 3 323 ? -33.400 18.106 -19.051 1.00 68.85 323 ARG A O 1
ATOM 3295 N N . VAL C 3 324 ? -32.200 17.118 -20.677 1.00 68.95 324 VAL A N 1
ATOM 3296 C CA . VAL C 3 324 ? -30.914 17.477 -20.066 1.00 69.15 324 VAL A CA 1
ATOM 3297 C C . VAL C 3 324 ? -30.146 18.598 -20.770 1.00 69.30 324 VAL A C 1
ATOM 3298 O O . VAL C 3 324 ? -30.103 18.675 -22.002 1.00 69.20 324 VAL A O 1
ATOM 3302 N N . ASN C 3 325 ? -29.569 19.475 -19.952 1.00 69.52 325 ASN A N 1
ATOM 3303 C CA . ASN C 3 325 ? -28.573 20.444 -20.384 1.00 69.72 325 ASN A CA 1
ATOM 3304 C C . ASN C 3 325 ? -27.206 19.774 -20.269 1.00 69.89 325 ASN A C 1
ATOM 3305 O O . ASN C 3 325 ? -26.832 19.298 -19.193 1.00 69.91 325 ASN A O 1
ATOM 3310 N N . VAL C 3 326 ? -26.476 19.729 -21.381 1.00 70.08 326 VAL A N 1
ATOM 3311 C CA . VAL C 3 326 ? -25.231 18.957 -21.474 1.00 70.20 326 VAL A CA 1
ATOM 3312 C C . VAL C 3 326 ? -24.114 19.546 -20.614 1.00 70.37 326 VAL A C 1
ATOM 3313 O O . VAL C 3 326 ? -23.416 18.809 -19.911 1.00 70.48 326 VAL A O 1
ATOM 3317 N N . ASP C 3 327 ? -23.954 20.867 -20.668 1.00 70.45 327 ASP A N 1
ATOM 3318 C CA . ASP C 3 327 ? -22.940 21.555 -19.868 1.00 70.60 327 ASP A CA 1
ATOM 3319 C C . ASP C 3 327 ? -23.209 21.434 -18.372 1.00 70.56 327 ASP A C 1
ATOM 3320 O O . ASP C 3 327 ? -22.275 21.347 -17.575 1.00 70.63 327 ASP A O 1
ATOM 3325 N N . THR C 3 328 ? -24.488 21.421 -18.004 1.00 70.53 328 THR A N 1
ATOM 3326 C CA . THR C 3 328 ? -24.899 21.173 -16.625 1.00 70.51 328 THR A CA 1
ATOM 3327 C C . THR C 3 328 ? -24.519 19.751 -16.200 1.00 70.41 328 THR A C 1
ATOM 3328 O O . THR C 3 328 ? -23.952 19.557 -15.127 1.00 70.43 328 THR A O 1
ATOM 3332 N N . LEU C 3 329 ? -24.822 18.772 -17.054 1.00 70.36 329 LEU A N 1
ATOM 3333 C CA . LEU C 3 329 ? -24.467 17.371 -16.809 1.00 70.36 329 LEU A CA 1
ATOM 3334 C C . LEU C 3 329 ? -22.960 17.194 -16.620 1.00 70.38 329 LEU A C 1
ATOM 3335 O O . LEU C 3 329 ? -22.526 16.481 -15.716 1.00 70.43 329 LEU A O 1
ATOM 3340 N N . ILE C 3 330 ? -22.175 17.845 -17.476 1.00 70.50 330 ILE A N 1
ATOM 3341 C CA . ILE C 3 330 ? -20.716 17.845 -17.362 1.00 70.70 330 ILE A CA 1
ATOM 3342 C C . ILE C 3 330 ? -20.271 18.525 -16.065 1.00 70.82 330 ILE A C 1
ATOM 3343 O O . ILE C 3 330 ? -19.449 17.980 -15.323 1.00 70.79 330 ILE A O 1
ATOM 3348 N N . ASP C 3 331 ? -20.835 19.704 -15.797 1.00 71.00 331 ASP A N 1
ATOM 3349 C CA . ASP C 3 331 ? -20.480 20.506 -14.625 1.00 71.13 331 ASP A CA 1
ATOM 3350 C C . ASP C 3 331 ? -20.831 19.822 -13.305 1.00 71.16 331 ASP A C 1
ATOM 3351 O O . ASP C 3 331 ? -20.075 19.918 -12.338 1.00 71.29 331 ASP A O 1
ATOM 3356 N N . LEU C 3 332 ? -21.972 19.136 -13.270 1.00 71.19 332 LEU A N 1
ATOM 3357 C CA . LEU C 3 332 ? -22.419 18.437 -12.065 1.00 71.21 332 LEU A CA 1
ATOM 3358 C C . LEU C 3 332 ? -21.499 17.275 -11.699 1.00 71.33 332 LEU A C 1
ATOM 3359 O O . LEU C 3 332 ? -21.137 17.106 -10.531 1.00 71.44 332 LEU A O 1
ATOM 3364 N N . ALA C 3 333 ? -21.117 16.491 -12.705 1.00 71.27 333 ALA A N 1
ATOM 3365 C CA . ALA C 3 333 ? -20.328 15.280 -12.502 1.00 71.24 333 ALA A CA 1
ATOM 3366 C C . ALA C 3 333 ? -18.840 15.534 -12.269 1.00 71.33 333 ALA A C 1
ATOM 3367 O O . ALA C 3 333 ? -18.215 14.847 -11.459 1.00 71.44 333 ALA A O 1
ATOM 3369 N N . LEU C 3 334 ? -18.274 16.511 -12.975 1.00 71.40 334 LEU A N 1
ATOM 3370 C CA . LEU C 3 334 ? -16.822 16.723 -12.963 1.00 71.48 334 LEU A CA 1
ATOM 3371 C C . LEU C 3 334 ? -16.361 17.945 -12.162 1.00 71.57 334 LEU A C 1
ATOM 3372 O O . LEU C 3 334 ? -15.159 18.138 -11.959 1.00 71.62 334 LEU A O 1
ATOM 3377 N N . ARG C 3 335 ? -17.307 18.763 -11.709 1.00 71.66 335 ARG A N 1
ATOM 3378 C CA . ARG C 3 335 ? -16.966 19.975 -10.962 1.00 71.89 335 ARG A CA 1
ATOM 3379 C C . ARG C 3 335 ? -17.756 20.145 -9.660 1.00 71.83 335 ARG A C 1
ATOM 3380 O O . ARG C 3 335 ? -17.162 20.343 -8.600 1.00 71.88 335 ARG A O 1
ATOM 3388 N N . GLU C 3 336 ? -19.082 20.048 -9.739 1.00 71.82 336 GLU A N 1
ATOM 3389 C CA . GLU C 3 336 ? -19.944 20.163 -8.557 1.00 71.77 336 GLU A CA 1
ATOM 3390 C C . GLU C 3 336 ? -19.703 19.051 -7.538 1.00 71.57 336 GLU A C 1
ATOM 3391 O O . GLU C 3 336 ? -19.561 19.319 -6.343 1.00 71.59 336 GLU A O 1
ATOM 3397 N N . SER C 3 337 ? -19.662 17.811 -8.018 1.00 71.42 337 SER A N 1
ATOM 3398 C CA . SER C 3 337 ? -19.482 16.645 -7.151 1.00 71.34 337 SER A CA 1
ATOM 3399 C C . SER C 3 337 ? -18.135 16.615 -6.414 1.00 71.33 337 SER A C 1
ATOM 3400 O O . SER C 3 337 ? -18.122 16.401 -5.203 1.00 71.32 337 SER A O 1
ATOM 3403 N N . PRO C 3 338 ? -17.005 16.824 -7.131 1.00 71.43 338 PRO A N 1
ATOM 3404 C CA . PRO C 3 338 ? -15.707 16.928 -6.447 1.00 71.53 338 PRO A CA 1
ATOM 3405 C C . PRO C 3 338 ? -15.643 18.029 -5.383 1.00 71.62 338 PRO A C 1
ATOM 3406 O O . PRO C 3 338 ? -15.021 17.826 -4.338 1.00 71.67 338 PRO A O 1
ATOM 3410 N N . ARG C 3 339 ? -16.277 19.175 -5.644 1.00 71.75 339 ARG A N 1
ATOM 3411 C CA . ARG C 3 339 ? -16.308 20.281 -4.674 1.00 71.87 339 ARG A CA 1
ATOM 3412 C C . ARG C 3 339 ? -17.079 19.914 -3.407 1.00 71.85 339 ARG A C 1
ATOM 3413 O O . ARG C 3 339 ? -16.754 20.388 -2.320 1.00 71.88 339 ARG A O 1
ATOM 3421 N N . ALA C 3 340 ? -18.100 19.072 -3.560 1.00 71.90 340 ALA A N 1
ATOM 3422 C CA . ALA C 3 340 ? -18.851 18.538 -2.426 1.00 71.93 340 ALA A CA 1
ATOM 3423 C C . ALA C 3 340 ? -18.006 17.536 -1.636 1.00 72.01 340 ALA A C 1
ATOM 3424 O O . ALA C 3 340 ? -18.086 17.480 -0.405 1.00 72.06 340 ALA A O 1
ATOM 3426 N N . ALA C 3 341 ? -17.197 16.755 -2.353 1.00 72.00 341 ALA A N 1
ATOM 3427 C CA . ALA C 3 341 ? -16.224 15.854 -1.740 1.00 72.04 341 ALA A CA 1
ATOM 3428 C C . ALA C 3 341 ? -15.121 16.638 -1.022 1.00 72.17 341 ALA A C 1
ATOM 3429 O O . ALA C 3 341 ? -14.561 16.166 -0.031 1.00 72.28 341 ALA A O 1
ATOM 3431 N N . LEU C 3 342 ? -14.820 17.835 -1.525 1.00 72.22 342 LEU A N 1
ATOM 3432 C CA . LEU C 3 342 ? -13.872 18.742 -0.878 1.00 72.35 342 LEU A CA 1
ATOM 3433 C C . LEU C 3 342 ? -14.569 19.651 0.141 1.00 72.48 342 LEU A C 1
ATOM 3434 O O . LEU C 3 342 ? -14.003 20.655 0.583 1.00 72.41 342 LEU A O 1
ATOM 3439 N N . GLY C 3 343 ? -15.795 19.284 0.512 1.00 72.67 343 GLY A N 1
ATOM 3440 C CA . GLY C 3 343 ? -16.608 20.059 1.449 1.00 72.83 343 GLY A CA 1
ATOM 3441 C C . GLY C 3 343 ? -16.112 20.009 2.885 1.00 72.99 343 GLY A C 1
ATOM 3442 O O . GLY C 3 343 ? -15.247 19.191 3.212 1.00 72.95 343 GLY A O 1
ATOM 3443 N N . PRO C 3 344 ? -16.669 20.879 3.754 1.00 73.09 344 PRO A N 1
ATOM 3444 C CA . PRO C 3 344 ? -16.242 21.072 5.147 1.00 73.18 344 PRO A CA 1
ATOM 3445 C C . PRO C 3 344 ? -16.232 19.798 5.995 1.00 73.29 344 PRO A C 1
ATOM 3446 O O . PRO C 3 344 ? -15.332 19.619 6.818 1.00 73.26 344 PRO A O 1
ATOM 3450 N N . SER C 3 345 ? -17.221 18.930 5.794 1.00 73.40 345 SER A N 1
ATOM 3451 C CA . SER C 3 345 ? -17.310 17.666 6.527 1.00 73.43 345 SER A CA 1
ATOM 3452 C C . SER C 3 345 ? -17.155 16.462 5.596 1.00 73.37 345 SER A C 1
ATOM 3453 O O . SER C 3 345 ? -17.412 15.321 5.996 1.00 73.52 345 SER A O 1
ATOM 3456 N N . GLY C 3 346 ? -16.729 16.724 4.360 1.00 73.19 346 GLY A N 1
ATOM 3457 C CA . GLY C 3 346 ? -16.566 15.686 3.340 1.00 72.85 346 GLY A CA 1
ATOM 3458 C C . GLY C 3 346 ? -15.479 14.666 3.635 1.00 72.61 346 GLY A C 1
ATOM 3459 O O . GLY C 3 346 ? -14.809 14.747 4.666 1.00 72.68 346 GLY A O 1
ATOM 3460 N N . PRO C 3 347 ? -15.292 13.694 2.723 1.00 72.47 347 PRO A N 1
ATOM 3461 C CA . PRO C 3 347 ? -14.344 12.596 2.929 1.00 72.29 347 PRO A CA 1
ATOM 3462 C C . PRO C 3 347 ? -12.876 13.016 2.832 1.00 72.12 347 PRO A C 1
ATOM 3463 O O . PRO C 3 347 ? -12.031 12.436 3.519 1.00 72.34 347 PRO A O 1
ATOM 3467 N N . VAL C 3 348 ? -12.584 14.007 1.992 1.00 71.84 348 VAL A N 1
ATOM 3468 C CA . VAL C 3 348 ? -11.206 14.429 1.721 1.00 71.61 348 VAL A CA 1
ATOM 3469 C C . VAL C 3 348 ? -10.624 15.249 2.881 1.00 71.59 348 VAL A C 1
ATOM 3470 O O . VAL C 3 348 ? -9.407 15.273 3.088 1.00 71.62 348 VAL A O 1
ATOM 3474 N N . ALA C 3 349 ? -11.503 15.905 3.636 1.00 71.41 349 ALA A N 1
ATOM 3475 C CA . ALA C 3 349 ? -11.107 16.700 4.796 1.00 71.18 349 ALA A CA 1
ATOM 3476 C C . ALA C 3 349 ? -10.471 15.844 5.890 1.00 71.06 349 ALA A C 1
ATOM 3477 O O . ALA C 3 349 ? -9.562 16.294 6.588 1.00 71.01 349 ALA A O 1
ATOM 3479 N N . THR C 3 350 ? -10.950 14.609 6.023 1.00 70.87 350 THR A N 1
ATOM 3480 C CA . THR C 3 350 ? -10.466 13.684 7.048 1.00 70.72 350 THR A CA 1
ATOM 3481 C C . THR C 3 350 ? -9.467 12.657 6.503 1.00 70.49 350 THR A C 1
ATOM 3482 O O . THR C 3 350 ? -9.032 11.761 7.234 1.00 70.40 350 THR A O 1
ATOM 3486 N N . PHE C 3 351 ? -9.103 12.796 5.229 1.00 70.26 351 PHE A N 1
ATOM 3487 C CA . PHE C 3 351 ? -8.255 11.813 4.549 1.00 70.10 351 PHE A CA 1
ATOM 3488 C C . PHE C 3 351 ? -6.846 11.728 5.125 1.00 70.13 351 PHE A C 1
ATOM 3489 O O . PHE C 3 351 ? -6.279 10.638 5.230 1.00 70.14 351 PHE A O 1
ATOM 3497 N N . THR C 3 352 ? -6.287 12.882 5.484 1.00 70.17 352 THR A N 1
ATOM 3498 C CA . THR C 3 352 ? -4.948 12.959 6.067 1.00 70.13 352 THR A CA 1
ATOM 3499 C C . THR C 3 352 ? -4.842 12.138 7.358 1.00 70.15 352 THR A C 1
ATOM 3500 O O . THR C 3 352 ? -3.819 11.498 7.613 1.00 70.14 352 THR A O 1
ATOM 3504 N N . ASP C 3 353 ? -5.913 12.146 8.148 1.00 70.19 353 ASP A N 1
ATOM 3505 C CA . ASP C 3 353 ? -5.976 11.366 9.381 1.00 70.30 353 ASP A CA 1
ATOM 3506 C C . ASP C 3 353 ? -6.106 9.875 9.085 1.00 70.32 353 ASP A C 1
ATOM 3507 O O . ASP C 3 353 ? -5.593 9.046 9.836 1.00 70.32 353 ASP A O 1
ATOM 3512 N N . LYS C 3 354 ? -6.785 9.545 7.988 1.00 70.32 354 LYS A N 1
ATOM 3513 C CA . LYS C 3 354 ? -6.917 8.159 7.542 1.00 70.47 354 LYS A CA 1
ATOM 3514 C C . LYS C 3 354 ? -5.572 7.553 7.133 1.00 70.43 354 LYS A C 1
ATOM 3515 O O . LYS C 3 354 ? -5.291 6.396 7.447 1.00 70.38 354 LYS A O 1
ATOM 3521 N N . VAL C 3 355 ? -4.748 8.341 6.443 1.00 70.43 355 VAL A N 1
ATOM 3522 C CA . VAL C 3 355 ? -3.404 7.913 6.041 1.00 70.47 355 VAL A CA 1
ATOM 3523 C C . VAL C 3 355 ? -2.537 7.627 7.271 1.00 70.50 355 VAL A C 1
ATOM 3524 O O . VAL C 3 355 ? -1.840 6.610 7.326 1.00 70.47 355 VAL A O 1
ATOM 3528 N N . GLU C 3 356 ? -2.602 8.522 8.254 1.00 70.51 356 GLU A N 1
ATOM 3529 C CA . GLU C 3 356 ? -1.870 8.364 9.510 1.00 70.65 356 GLU A CA 1
ATOM 3530 C C . GLU C 3 356 ? -2.366 7.163 10.318 1.00 70.73 356 GLU A C 1
ATOM 3531 O O . GLU C 3 356 ? -1.573 6.478 10.967 1.00 70.71 356 GLU A O 1
ATOM 3537 N N . ALA C 3 357 ? -3.673 6.912 10.270 1.00 70.88 357 ALA A N 1
ATOM 3538 C CA . ALA C 3 357 ? -4.264 5.750 10.932 1.00 71.03 357 ALA A CA 1
ATOM 3539 C C . ALA C 3 357 ? -3.795 4.454 10.279 1.00 71.18 357 ALA A C 1
ATOM 3540 O O . ALA C 3 357 ? -3.475 3.484 10.971 1.00 71.22 357 ALA A O 1
ATOM 3542 N N . ARG C 3 358 ? -3.744 4.455 8.949 1.00 71.39 358 ARG A N 1
ATOM 3543 C CA . ARG C 3 358 ? -3.307 3.291 8.180 1.00 71.67 358 ARG A CA 1
ATOM 3544 C C . ARG C 3 358 ? -1.818 3.005 8.363 1.00 71.93 358 ARG A C 1
ATOM 3545 O O . ARG C 3 358 ? -1.400 1.845 8.353 1.00 71.96 358 ARG A O 1
ATOM 3553 N N . MET C 3 359 ? -1.028 4.065 8.533 1.00 72.27 359 MET A N 1
ATOM 3554 C CA . MET C 3 359 ? 0.390 3.933 8.870 1.00 72.46 359 MET A CA 1
ATOM 3555 C C . MET C 3 359 ? 0.559 3.351 10.269 1.00 72.71 359 MET A C 1
ATOM 3556 O O . MET C 3 359 ? 1.414 2.495 10.485 1.00 72.83 359 MET A O 1
ATOM 3561 N N . LEU C 3 360 ? -0.275 3.810 11.202 1.00 73.04 360 LEU A N 1
ATOM 3562 C CA . LEU C 3 360 ? -0.209 3.400 12.610 1.00 73.32 360 LEU A CA 1
ATOM 3563 C C . LEU C 3 360 ? -0.494 1.913 12.846 1.00 73.61 360 LEU A C 1
ATOM 3564 O O . LEU C 3 360 ? -0.058 1.351 13.854 1.00 73.74 360 LEU A O 1
ATOM 3569 N N . ARG C 3 361 ? -1.213 1.278 11.921 1.00 73.94 361 ARG A N 1
ATOM 3570 C CA . ARG C 3 361 ? -1.556 -0.143 12.049 1.00 74.25 361 ARG A CA 1
ATOM 3571 C C . ARG C 3 361 ? -0.325 -1.059 12.006 1.00 74.48 361 ARG A C 1
ATOM 3572 O O . ARG C 3 361 ? -0.348 -2.160 12.562 1.00 74.56 361 ARG A O 1
ATOM 3580 N N . PHE C 3 362 ? 0.745 -0.593 11.365 1.00 74.68 362 PHE A N 1
ATOM 3581 C CA . PHE C 3 362 ? 1.979 -1.373 11.246 1.00 74.93 362 PHE A CA 1
ATOM 3582 C C . PHE C 3 362 ? 2.829 -1.382 12.521 1.00 75.17 362 PHE A C 1
ATOM 3583 O O . PHE C 3 362 ? 3.738 -2.205 12.658 1.00 75.24 362 PHE A O 1
ATOM 3591 N N . TRP C 3 363 ? 2.529 -0.470 13.444 1.00 75.43 363 TRP A N 1
ATOM 3592 C CA . TRP C 3 363 ? 3.181 -0.433 14.752 1.00 75.78 363 TRP A CA 1
ATOM 3593 C C . TRP C 3 363 ? 2.780 -1.649 15.594 1.00 76.10 363 TRP A C 1
ATOM 3594 O O . TRP C 3 363 ? 1.601 -2.008 15.633 1.00 76.18 363 TRP A O 1
ATOM 3605 N N . PRO C 3 364 ? 3.761 -2.292 16.263 1.00 76.42 364 PRO A N 1
ATOM 3606 C CA . PRO C 3 364 ? 3.487 -3.491 17.064 1.00 76.63 364 PRO A CA 1
ATOM 3607 C C . PRO C 3 364 ? 2.713 -3.185 18.348 1.00 76.81 364 PRO A C 1
ATOM 3608 O O . PRO C 3 364 ? 2.680 -2.032 18.792 1.00 76.87 364 PRO A O 1
ATOM 3612 N N . LYS C 3 365 ? 2.103 -4.224 18.923 1.00 76.99 365 LYS A N 1
ATOM 3613 C CA . LYS C 3 365 ? 1.309 -4.126 20.156 1.00 77.16 365 LYS A CA 1
ATOM 3614 C C . LYS C 3 365 ? 0.207 -3.073 20.075 1.00 77.18 365 LYS A C 1
ATOM 3615 O O . LYS C 3 365 ? -0.976 -3.406 20.015 1.00 77.28 365 LYS A O 1
ATOM 3617 N N . ALA D 3 12 ? -1.256 -12.084 -36.097 1.00 60.00 12 ALA B N 1
ATOM 3618 C CA . ALA D 3 12 ? -1.552 -10.618 -36.093 1.00 60.00 12 ALA B CA 1
ATOM 3619 C C . ALA D 3 12 ? -1.361 -9.995 -34.708 1.00 59.95 12 ALA B C 1
ATOM 3620 O O . ALA D 3 12 ? -0.722 -8.951 -34.573 1.00 60.00 12 ALA B O 1
ATOM 3622 N N . ASN D 3 13 ? -1.926 -10.640 -33.689 1.00 59.88 13 ASN B N 1
ATOM 3623 C CA . ASN D 3 13 ? -1.791 -10.198 -32.300 1.00 59.75 13 ASN B CA 1
ATOM 3624 C C . ASN D 3 13 ? -1.023 -11.241 -31.496 1.00 59.58 13 ASN B C 1
ATOM 3625 O O . ASN D 3 13 ? -1.338 -12.427 -31.560 1.00 59.60 13 ASN B O 1
ATOM 3630 N N . PHE D 3 14 ? -0.020 -10.798 -30.744 1.00 59.34 14 PHE B N 1
ATOM 3631 C CA . PHE D 3 14 ? 0.882 -11.721 -30.060 1.00 59.16 14 PHE B CA 1
ATOM 3632 C C . PHE D 3 14 ? 1.022 -11.408 -28.576 1.00 59.11 14 PHE B C 1
ATOM 3633 O O . PHE D 3 14 ? 0.991 -10.245 -28.176 1.00 59.03 14 PHE B O 1
ATOM 3641 N N . ILE D 3 15 ? 1.185 -12.456 -27.768 1.00 59.11 15 ILE B N 1
ATOM 3642 C CA . ILE D 3 15 ? 1.634 -12.307 -26.386 1.00 59.04 15 ILE B CA 1
ATOM 3643 C C . ILE D 3 15 ? 3.059 -11.749 -26.430 1.00 59.06 15 ILE B C 1
ATOM 3644 O O . ILE D 3 15 ? 3.971 -12.394 -26.956 1.00 58.95 15 ILE B O 1
ATOM 3649 N N . ALA D 3 16 ? 3.233 -10.541 -25.899 1.00 59.01 16 ALA B N 1
ATOM 3650 C CA . ALA D 3 16 ? 4.505 -9.828 -26.005 1.00 58.92 16 ALA B CA 1
ATOM 3651 C C . ALA D 3 16 ? 5.525 -10.271 -24.957 1.00 58.94 16 ALA B C 1
ATOM 3652 O O . ALA D 3 16 ? 6.719 -10.378 -25.259 1.00 58.94 16 ALA B O 1
ATOM 3654 N N . GLU D 3 17 ? 5.062 -10.520 -23.731 1.00 58.84 17 GLU B N 1
ATOM 3655 C CA . GLU D 3 17 ? 5.924 -11.129 -22.716 1.00 58.74 17 GLU B CA 1
ATOM 3656 C C . GLU D 3 17 ? 5.193 -12.048 -21.739 1.00 58.63 17 GLU B C 1
ATOM 3657 O O . GLU D 3 17 ? 4.033 -11.824 -21.396 1.00 58.72 17 GLU B O 1
ATOM 3663 N N . PHE D 3 18 ? 5.903 -13.089 -21.316 1.00 58.53 18 PHE B N 1
ATOM 3664 C CA . PHE D 3 18 ? 5.366 -14.178 -20.515 1.00 58.45 18 PHE B CA 1
ATOM 3665 C C . PHE D 3 18 ? 6.127 -14.187 -19.192 1.00 58.45 18 PHE B C 1
ATOM 3666 O O . PHE D 3 18 ? 7.350 -14.368 -19.173 1.00 58.64 18 PHE B O 1
ATOM 3674 N N . PHE D 3 19 ? 5.399 -13.975 -18.097 1.00 58.40 19 PHE B N 1
ATOM 3675 C CA . PHE D 3 19 ? 5.973 -13.843 -16.751 1.00 58.39 19 PHE B CA 1
ATOM 3676 C C . PHE D 3 19 ? 7.112 -12.824 -16.681 1.00 58.48 19 PHE B C 1
ATOM 3677 O O . PHE D 3 19 ? 8.156 -13.082 -16.079 1.00 58.47 19 PHE B O 1
ATOM 3685 N N . GLY D 3 20 ? 6.903 -11.673 -17.316 1.00 58.59 20 GLY B N 1
ATOM 3686 C CA . GLY D 3 20 ? 7.836 -10.550 -17.240 1.00 58.79 20 GLY B CA 1
ATOM 3687 C C . GLY D 3 20 ? 9.003 -10.573 -18.213 1.00 59.02 20 GLY B C 1
ATOM 3688 O O . GLY D 3 20 ? 9.832 -9.660 -18.210 1.00 58.99 20 GLY B O 1
ATOM 3689 N N . HIS D 3 21 ? 9.076 -11.607 -19.047 1.00 59.11 21 HIS B N 1
ATOM 3690 C CA . HIS D 3 21 ? 10.170 -11.726 -20.007 1.00 59.31 21 HIS B CA 1
ATOM 3691 C C . HIS D 3 21 ? 9.660 -11.820 -21.442 1.00 59.43 21 HIS B C 1
ATOM 3692 O O . HIS D 3 21 ? 8.788 -12.636 -21.751 1.00 59.40 21 HIS B O 1
ATOM 3699 N N . ARG D 3 22 ? 10.223 -10.970 -22.300 1.00 59.63 22 ARG B N 1
ATOM 3700 C CA . ARG D 3 22 ? 9.805 -10.795 -23.693 1.00 59.83 22 ARG B CA 1
ATOM 3701 C C . ARG D 3 22 ? 9.827 -12.097 -24.495 1.00 59.88 22 ARG B C 1
ATOM 3702 O O . ARG D 3 22 ? 10.772 -12.883 -24.388 1.00 59.80 22 ARG B O 1
ATOM 3710 N N . VAL D 3 23 ? 8.781 -12.313 -25.292 1.00 60.02 23 VAL B N 1
ATOM 3711 C CA . VAL D 3 23 ? 8.635 -13.552 -26.069 1.00 60.14 23 VAL B CA 1
ATOM 3712 C C . VAL D 3 23 ? 8.269 -13.369 -27.548 1.00 60.32 23 VAL B C 1
ATOM 3713 O O . VAL D 3 23 ? 8.641 -14.207 -28.372 1.00 60.42 23 VAL B O 1
ATOM 3717 N N . TYR D 3 24 ? 7.545 -12.303 -27.895 1.00 60.52 24 TYR B N 1
ATOM 3718 C CA . TYR D 3 24 ? 7.203 -12.085 -29.309 1.00 60.82 24 TYR B CA 1
ATOM 3719 C C . TYR D 3 24 ? 8.317 -11.420 -30.124 1.00 61.06 24 TYR B C 1
ATOM 3720 O O . TYR D 3 24 ? 8.984 -12.103 -30.912 1.00 61.17 24 TYR B O 1
ATOM 3729 N N . PRO D 3 25 ? 8.534 -10.095 -29.937 1.00 61.18 25 PRO B N 1
ATOM 3730 C CA . PRO D 3 25 ? 9.463 -9.405 -30.840 1.00 61.21 25 PRO B CA 1
ATOM 3731 C C . PRO D 3 25 ? 10.860 -10.007 -30.761 1.00 61.21 25 PRO B C 1
ATOM 3732 O O . PRO D 3 25 ? 11.467 -10.297 -31.792 1.00 61.34 25 PRO B O 1
ATOM 3736 N N . GLU D 3 26 ? 11.345 -10.202 -29.538 1.00 61.24 26 GLU B N 1
ATOM 3737 C CA . GLU D 3 26 ? 12.611 -10.881 -29.286 1.00 61.20 26 GLU B CA 1
ATOM 3738 C C . GLU D 3 26 ? 12.455 -11.765 -28.057 1.00 61.21 26 GLU B C 1
ATOM 3739 O O . GLU D 3 26 ? 11.808 -11.376 -27.080 1.00 61.28 26 GLU B O 1
ATOM 3741 N N . VAL D 3 27 ? 13.036 -12.958 -28.112 1.00 61.18 27 VAL B N 1
ATOM 3742 C CA . VAL D 3 27 ? 12.953 -13.901 -27.003 1.00 61.20 27 VAL B CA 1
ATOM 3743 C C . VAL D 3 27 ? 14.129 -13.701 -26.045 1.00 61.16 27 VAL B C 1
ATOM 3744 O O . VAL D 3 27 ? 15.279 -13.970 -26.397 1.00 61.20 27 VAL B O 1
ATOM 3748 N N . VAL D 3 28 ? 13.830 -13.210 -24.844 1.00 61.12 28 VAL B N 1
ATOM 3749 C CA . VAL D 3 28 ? 14.827 -13.086 -23.786 1.00 61.09 28 VAL B CA 1
ATOM 3750 C C . VAL D 3 28 ? 15.059 -14.460 -23.163 1.00 61.13 28 VAL B C 1
ATOM 3751 O O . VAL D 3 28 ? 14.176 -15.010 -22.498 1.00 61.06 28 VAL B O 1
ATOM 3753 N N . SER D 3 29 ? 16.250 -15.009 -23.393 1.00 61.21 29 SER B N 1
ATOM 3754 C CA . SER D 3 29 ? 16.554 -16.396 -23.033 1.00 61.29 29 SER B CA 1
ATOM 3755 C C . SER D 3 29 ? 17.615 -16.535 -21.937 1.00 61.32 29 SER B C 1
ATOM 3756 O O . SER D 3 29 ? 18.502 -17.387 -22.022 1.00 61.19 29 SER B O 1
ATOM 3758 N N . THR D 3 30 ? 17.507 -15.701 -20.905 1.00 61.44 30 THR B N 1
ATOM 3759 C CA . THR D 3 30 ? 18.382 -15.795 -19.739 1.00 61.47 30 THR B CA 1
ATOM 3760 C C . THR D 3 30 ? 17.939 -16.947 -18.836 1.00 61.52 30 THR B C 1
ATOM 3761 O O . THR D 3 30 ? 16.807 -17.427 -18.945 1.00 61.55 30 THR B O 1
ATOM 3763 N N . GLU D 3 31 ? 18.833 -17.386 -17.952 1.00 61.54 31 GLU B N 1
ATOM 3764 C CA . GLU D 3 31 ? 18.511 -18.414 -16.960 1.00 61.60 31 GLU B CA 1
ATOM 3765 C C . GLU D 3 31 ? 17.457 -17.914 -15.970 1.00 61.65 31 GLU B C 1
ATOM 3766 O O . GLU D 3 31 ? 16.657 -18.699 -15.457 1.00 61.59 31 GLU B O 1
ATOM 3768 N N . ALA D 3 32 ? 17.472 -16.606 -15.713 1.00 61.73 32 ALA B N 1
ATOM 3769 C CA . ALA D 3 32 ? 16.488 -15.952 -14.852 1.00 61.89 32 ALA B CA 1
ATOM 3770 C C . ALA D 3 32 ? 15.117 -15.874 -15.527 1.00 61.94 32 ALA B C 1
ATOM 3771 O O . ALA D 3 32 ? 14.085 -15.936 -14.857 1.00 61.93 32 ALA B O 1
ATOM 3773 N N . ALA D 3 33 ? 15.124 -15.738 -16.853 1.00 62.06 33 ALA B N 1
ATOM 3774 C CA . ALA D 3 33 ? 13.902 -15.712 -17.654 1.00 62.10 33 ALA B CA 1
ATOM 3775 C C . ALA D 3 33 ? 13.264 -17.095 -17.757 1.00 62.20 33 ALA B C 1
ATOM 3776 O O . ALA D 3 33 ? 12.040 -17.216 -17.777 1.00 62.35 33 ALA B O 1
ATOM 3778 N N . ARG D 3 34 ? 14.099 -18.130 -17.823 1.00 62.29 34 ARG B N 1
ATOM 3779 C CA . ARG D 3 34 ? 13.630 -19.514 -17.852 1.00 62.36 34 ARG B CA 1
ATOM 3780 C C . ARG D 3 34 ? 13.050 -19.929 -16.504 1.00 62.41 34 ARG B C 1
ATOM 3781 O O . ARG D 3 34 ? 12.077 -20.684 -16.445 1.00 62.36 34 ARG B O 1
ATOM 3783 N N . ASN D 3 35 ? 13.653 -19.419 -15.432 1.00 62.50 35 ASN B N 1
ATOM 3784 C CA . ASN D 3 35 ? 13.265 -19.768 -14.069 1.00 62.61 35 ASN B CA 1
ATOM 3785 C C . ASN D 3 35 ? 11.912 -19.188 -13.660 1.00 62.63 35 ASN B C 1
ATOM 3786 O O . ASN D 3 35 ? 11.061 -19.914 -13.147 1.00 62.77 35 ASN B O 1
ATOM 3791 N N . ASP D 3 36 ? 11.721 -17.889 -13.900 1.00 62.57 36 ASP B N 1
ATOM 3792 C CA . ASP D 3 36 ? 10.471 -17.193 -13.568 1.00 62.53 36 ASP B CA 1
ATOM 3793 C C . ASP D 3 36 ? 9.262 -17.737 -14.328 1.00 62.44 36 ASP B C 1
ATOM 3794 O O . ASP D 3 36 ? 8.149 -17.762 -13.797 1.00 62.38 36 ASP B O 1
ATOM 3799 N N . GLN D 3 37 ? 9.492 -18.164 -15.568 1.00 62.38 37 GLN B N 1
ATOM 3800 C CA . GLN D 3 37 ? 8.445 -18.737 -16.411 1.00 62.32 37 GLN B CA 1
ATOM 3801 C C . GLN D 3 37 ? 8.015 -20.120 -15.927 1.00 62.30 37 GLN B C 1
ATOM 3802 O O . GLN D 3 37 ? 6.820 -20.421 -15.866 1.00 62.31 37 GLN B O 1
ATOM 3808 N N . ALA D 3 38 ? 8.996 -20.948 -15.576 1.00 62.21 38 ALA B N 1
ATOM 3809 C CA . ALA D 3 38 ? 8.747 -22.316 -15.123 1.00 62.23 38 ALA B CA 1
ATOM 3810 C C . ALA D 3 38 ? 8.150 -22.376 -13.717 1.00 62.22 38 ALA B C 1
ATOM 3811 O O . ALA D 3 38 ? 7.493 -23.357 -13.358 1.00 62.20 38 ALA B O 1
ATOM 3813 N N . THR D 3 39 ? 8.381 -21.326 -12.930 1.00 62.24 39 THR B N 1
ATOM 3814 C CA . THR D 3 39 ? 7.901 -21.269 -11.549 1.00 62.33 39 THR B CA 1
ATOM 3815 C C . THR D 3 39 ? 6.677 -20.357 -11.390 1.00 62.37 39 THR B C 1
ATOM 3816 O O . THR D 3 39 ? 6.072 -20.291 -10.316 1.00 62.36 39 THR B O 1
ATOM 3820 N N . GLY D 3 40 ? 6.329 -19.655 -12.467 1.00 62.33 40 GLY B N 1
ATOM 3821 C CA . GLY D 3 40 ? 5.116 -18.848 -12.517 1.00 62.42 40 GLY B CA 1
ATOM 3822 C C . GLY D 3 40 ? 5.131 -17.564 -11.709 1.00 62.45 40 GLY B C 1
ATOM 3823 O O . GLY D 3 40 ? 4.073 -17.031 -11.380 1.00 62.51 40 GLY B O 1
ATOM 3824 N N . THR D 3 41 ? 6.326 -17.062 -11.410 1.00 62.46 41 THR B N 1
ATOM 3825 C CA . THR D 3 41 ? 6.506 -15.854 -10.603 1.00 62.47 41 THR B CA 1
ATOM 3826 C C . THR D 3 41 ? 6.406 -14.571 -11.446 1.00 62.41 41 THR B C 1
ATOM 3827 O O . THR D 3 41 ? 7.083 -14.450 -12.469 1.00 62.34 41 THR B O 1
ATOM 3831 N N . CYS D 3 42 ? 5.550 -13.632 -11.026 1.00 62.56 42 CYS B N 1
ATOM 3832 C CA . CYS D 3 42 ? 5.564 -12.264 -11.571 1.00 62.54 42 CYS B CA 1
ATOM 3833 C C . CYS D 3 42 ? 6.794 -11.618 -10.899 1.00 62.52 42 CYS B C 1
ATOM 3834 O O . CYS D 3 42 ? 6.817 -11.456 -9.673 1.00 62.62 42 CYS B O 1
ATOM 3837 N N . PRO D 3 43 ? 7.841 -11.297 -11.690 1.00 62.27 43 PRO B N 1
ATOM 3838 C CA . PRO D 3 43 ? 9.117 -10.818 -11.145 1.00 62.08 43 PRO B CA 1
ATOM 3839 C C . PRO D 3 43 ? 9.047 -9.451 -10.461 1.00 61.90 43 PRO B C 1
ATOM 3840 O O . PRO D 3 43 ? 10.004 -9.048 -9.793 1.00 61.94 43 PRO B O 1
ATOM 3844 N N . PHE D 3 44 ? 7.926 -8.756 -10.625 1.00 61.61 44 PHE B N 1
ATOM 3845 C CA . PHE D 3 44 ? 7.763 -7.395 -10.119 1.00 61.45 44 PHE B CA 1
ATOM 3846 C C . PHE D 3 44 ? 7.238 -7.373 -8.688 1.00 61.47 44 PHE B C 1
ATOM 3847 O O . PHE D 3 44 ? 7.641 -6.524 -7.892 1.00 61.67 44 PHE B O 1
ATOM 3855 N N . LEU D 3 45 ? 6.351 -8.311 -8.365 1.00 61.44 45 LEU B N 1
ATOM 3856 C CA . LEU D 3 45 ? 5.837 -8.450 -7.004 1.00 61.52 45 LEU B CA 1
ATOM 3857 C C . LEU D 3 45 ? 6.895 -9.037 -6.067 1.00 61.72 45 LEU B C 1
ATOM 3858 O O . LEU D 3 45 ? 7.027 -8.601 -4.918 1.00 61.77 45 LEU B O 1
ATOM 3863 N N . THR D 3 46 ? 7.655 -10.010 -6.568 1.00 61.83 46 THR B N 1
ATOM 3864 C CA . THR D 3 46 ? 8.703 -10.662 -5.778 1.00 62.06 46 THR B CA 1
ATOM 3865 C C . THR D 3 46 ? 9.885 -9.737 -5.458 1.00 62.17 46 THR B C 1
ATOM 3866 O O . THR D 3 46 ? 10.633 -9.984 -4.509 1.00 62.20 46 THR B O 1
ATOM 3870 N N . ALA D 3 47 ? 10.042 -8.679 -6.252 1.00 62.23 47 ALA B N 1
ATOM 3871 C CA . ALA D 3 47 ? 11.127 -7.720 -6.059 1.00 62.35 47 ALA B CA 1
ATOM 3872 C C . ALA D 3 47 ? 10.698 -6.555 -5.174 1.00 62.52 47 ALA B C 1
ATOM 3873 O O . ALA D 3 47 ? 11.526 -5.958 -4.488 1.00 62.48 47 ALA B O 1
ATOM 3875 N N . ALA D 3 48 ? 9.402 -6.242 -5.192 1.00 62.82 48 ALA B N 1
ATOM 3876 C CA . ALA D 3 48 ? 8.860 -5.115 -4.430 1.00 62.99 48 ALA B CA 1
ATOM 3877 C C . ALA D 3 48 ? 8.771 -5.392 -2.929 1.00 63.17 48 ALA B C 1
ATOM 3878 O O . ALA D 3 48 ? 9.066 -4.514 -2.117 1.00 63.04 48 ALA B O 1
ATOM 3880 N N . LYS D 3 49 ? 8.363 -6.606 -2.565 1.00 63.54 49 LYS B N 1
ATOM 3881 C CA . LYS D 3 49 ? 8.285 -6.990 -1.152 1.00 63.94 49 LYS B CA 1
ATOM 3882 C C . LYS D 3 49 ? 9.301 -8.065 -0.758 1.00 64.18 49 LYS B C 1
ATOM 3883 O O . LYS D 3 49 ? 9.213 -8.646 0.328 1.00 64.39 49 LYS B O 1
ATOM 3889 N N . LEU D 3 50 ? 10.264 -8.310 -1.649 1.00 64.37 50 LEU B N 1
ATOM 3890 C CA . LEU D 3 50 ? 11.381 -9.244 -1.419 1.00 64.44 50 LEU B CA 1
ATOM 3891 C C . LEU D 3 50 ? 10.951 -10.650 -0.979 1.00 64.49 50 LEU B C 1
ATOM 3892 O O . LEU D 3 50 ? 11.692 -11.348 -0.284 1.00 64.55 50 LEU B O 1
ATOM 3897 N N . VAL D 3 51 ? 9.753 -11.055 -1.393 1.00 64.58 51 VAL B N 1
ATOM 3898 C CA . VAL D 3 51 ? 9.219 -12.383 -1.094 1.00 64.66 51 VAL B CA 1
ATOM 3899 C C . VAL D 3 51 ? 8.652 -12.987 -2.378 1.00 64.66 51 VAL B C 1
ATOM 3900 O O . VAL D 3 51 ? 7.924 -12.312 -3.113 1.00 64.59 51 VAL B O 1
ATOM 3904 N N . GLU D 3 52 ? 8.998 -14.249 -2.643 1.00 64.64 52 GLU B N 1
ATOM 3905 C CA . GLU D 3 52 ? 8.536 -14.963 -3.836 1.00 64.67 52 GLU B CA 1
ATOM 3906 C C . GLU D 3 52 ? 7.013 -14.933 -3.961 1.00 64.60 52 GLU B C 1
ATOM 3907 O O . GLU D 3 52 ? 6.298 -15.337 -3.041 1.00 64.69 52 GLU B O 1
ATOM 3913 N N . THR D 3 53 ? 6.534 -14.445 -5.103 1.00 64.40 53 THR B N 1
ATOM 3914 C CA . THR D 3 53 ? 5.104 -14.295 -5.353 1.00 64.22 53 THR B CA 1
ATOM 3915 C C . THR D 3 53 ? 4.787 -14.648 -6.809 1.00 64.12 53 THR B C 1
ATOM 3916 O O . THR D 3 53 ? 5.380 -14.088 -7.732 1.00 64.18 53 THR B O 1
ATOM 3920 N N . SER D 3 54 ? 3.862 -15.583 -7.008 1.00 63.94 54 SER B N 1
ATOM 3921 C CA . SER D 3 54 ? 3.423 -15.972 -8.354 1.00 63.86 54 SER B CA 1
ATOM 3922 C C . SER D 3 54 ? 2.410 -14.970 -8.918 1.00 63.66 54 SER B C 1
ATOM 3923 O O . SER D 3 54 ? 1.855 -14.173 -8.156 1.00 63.74 54 SER B O 1
ATOM 3926 N N . CYS D 3 55 ? 2.178 -14.996 -10.238 1.00 63.34 55 CYS B N 1
ATOM 3927 C CA . CYS D 3 55 ? 1.226 -14.059 -10.866 1.00 63.22 55 CYS B CA 1
ATOM 3928 C C . CYS D 3 55 ? -0.158 -14.263 -10.271 1.00 63.10 55 CYS B C 1
ATOM 3929 O O . CYS D 3 55 ? -0.570 -15.394 -9.999 1.00 63.06 55 CYS B O 1
ATOM 3932 N N . VAL D 3 56 ? -0.857 -13.152 -10.057 1.00 63.01 56 VAL B N 1
ATOM 3933 C CA . VAL D 3 56 ? -2.163 -13.152 -9.402 1.00 62.83 56 VAL B CA 1
ATOM 3934 C C . VAL D 3 56 ? -3.286 -13.563 -10.350 1.00 62.68 56 VAL B C 1
ATOM 3935 O O . VAL D 3 56 ? -4.423 -13.776 -9.924 1.00 62.67 56 VAL B O 1
ATOM 3939 N N . LYS D 3 57 ? -2.954 -13.685 -11.632 1.00 62.52 57 LYS B N 1
ATOM 3940 C CA . LYS D 3 57 ? -3.945 -13.934 -12.673 1.00 62.35 57 LYS B CA 1
ATOM 3941 C C . LYS D 3 57 ? -4.505 -15.352 -12.633 1.00 62.52 57 LYS B C 1
ATOM 3942 O O . LYS D 3 57 ? -3.857 -16.274 -12.138 1.00 62.85 57 LYS B O 1
ATOM 3948 N N . ALA D 3 58 ? -5.720 -15.509 -13.149 1.00 62.60 58 ALA B N 1
ATOM 3949 C CA . ALA D 3 58 ? -6.364 -16.811 -13.257 1.00 62.53 58 ALA B CA 1
ATOM 3950 C C . ALA D 3 58 ? -5.715 -17.626 -14.370 1.00 62.60 58 ALA B C 1
ATOM 3951 O O . ALA D 3 58 ? -5.002 -17.082 -15.213 1.00 62.53 58 ALA B O 1
ATOM 3953 N N . GLU D 3 59 ? -5.982 -18.929 -14.368 1.00 62.84 59 GLU B N 1
ATOM 3954 C CA . GLU D 3 59 ? -5.390 -19.880 -15.315 1.00 63.22 59 GLU B CA 1
ATOM 3955 C C . GLU D 3 59 ? -5.469 -19.441 -16.787 1.00 63.07 59 GLU B C 1
ATOM 3956 O O . GLU D 3 59 ? -4.518 -19.634 -17.548 1.00 63.02 59 GLU B O 1
ATOM 3962 N N . THR D 3 60 ? -6.593 -18.838 -17.170 1.00 63.10 60 THR B N 1
ATOM 3963 C CA . THR D 3 60 ? -6.861 -18.485 -18.571 1.00 62.95 60 THR B CA 1
ATOM 3964 C C . THR D 3 60 ? -5.976 -17.366 -19.127 1.00 62.87 60 THR B C 1
ATOM 3965 O O . THR D 3 60 ? -5.876 -17.201 -20.343 1.00 62.95 60 THR B O 1
ATOM 3969 N N . SER D 3 61 ? -5.339 -16.601 -18.243 1.00 62.78 61 SER B N 1
ATOM 3970 C CA . SER D 3 61 ? -4.446 -15.521 -18.665 1.00 62.79 61 SER B CA 1
ATOM 3971 C C . SER D 3 61 ? -3.172 -15.437 -17.817 1.00 62.84 61 SER B C 1
ATOM 3972 O O . SER D 3 61 ? -2.487 -14.409 -17.809 1.00 63.04 61 SER B O 1
ATOM 3975 N N . ARG D 3 62 ? -2.852 -16.524 -17.120 1.00 62.80 62 ARG B N 1
ATOM 3976 C CA . ARG D 3 62 ? -1.722 -16.556 -16.194 1.00 62.69 62 ARG B CA 1
ATOM 3977 C C . ARG D 3 62 ? -0.382 -16.371 -16.902 1.00 62.65 62 ARG B C 1
ATOM 3978 O O . ARG D 3 62 ? -0.038 -17.122 -17.819 1.00 62.63 62 ARG B O 1
ATOM 3986 N N . GLY D 3 63 ? 0.361 -15.354 -16.470 1.00 62.55 63 GLY B N 1
ATOM 3987 C CA . GLY D 3 63 ? 1.677 -15.069 -17.027 1.00 62.39 63 GLY B CA 1
ATOM 3988 C C . GLY D 3 63 ? 1.677 -14.030 -18.129 1.00 62.27 63 GLY B C 1
ATOM 3989 O O . GLY D 3 63 ? 2.724 -13.461 -18.446 1.00 62.33 63 GLY B O 1
ATOM 3990 N N . VAL D 3 64 ? 0.510 -13.783 -18.720 1.00 62.01 64 VAL B N 1
ATOM 3991 C CA . VAL D 3 64 ? 0.392 -12.798 -19.790 1.00 61.93 64 VAL B CA 1
ATOM 3992 C C . VAL D 3 64 ? 0.425 -11.394 -19.188 1.00 61.99 64 VAL B C 1
ATOM 3993 O O . VAL D 3 64 ? -0.613 -10.806 -18.879 1.00 62.06 64 VAL B O 1
ATOM 3997 N N . CYS D 3 65 ? 1.637 -10.877 -19.011 1.00 62.09 65 CYS B N 1
ATOM 3998 C CA . CYS D 3 65 ? 1.844 -9.575 -18.386 1.00 62.06 65 CYS B CA 1
ATOM 3999 C C . CYS D 3 65 ? 1.864 -8.438 -19.439 1.00 61.86 65 CYS B C 1
ATOM 4000 O O . CYS D 3 65 ? 1.628 -7.281 -19.094 1.00 61.88 65 CYS B O 1
ATOM 4003 N N . VAL D 3 66 ? 2.108 -8.776 -20.712 1.00 61.72 66 VAL B N 1
ATOM 4004 C CA . VAL D 3 66 ? 2.100 -7.809 -21.842 1.00 61.68 66 VAL B CA 1
ATOM 4005 C C . VAL D 3 66 ? 1.635 -8.465 -23.164 1.00 61.73 66 VAL B C 1
ATOM 4006 O O . VAL D 3 66 ? 1.945 -9.629 -23.424 1.00 61.70 66 VAL B O 1
ATOM 4010 N N . VAL D 3 67 ? 0.900 -7.713 -23.991 1.00 61.81 67 VAL B N 1
ATOM 4011 C CA . VAL D 3 67 ? 0.427 -8.185 -25.310 1.00 61.82 67 VAL B CA 1
ATOM 4012 C C . VAL D 3 67 ? 0.801 -7.203 -26.434 1.00 61.88 67 VAL B C 1
ATOM 4013 O O . VAL D 3 67 ? 0.728 -5.988 -26.251 1.00 61.78 67 VAL B O 1
ATOM 4017 N N . ASN D 3 68 ? 1.183 -7.739 -27.594 1.00 62.15 68 ASN B N 1
ATOM 4018 C CA . ASN D 3 68 ? 1.599 -6.925 -28.749 1.00 62.50 68 ASN B CA 1
ATOM 4019 C C . ASN D 3 68 ? 0.600 -6.935 -29.911 1.00 62.76 68 ASN B C 1
ATOM 4020 O O . ASN D 3 68 ? 0.180 -7.998 -30.377 1.00 62.69 68 ASN B O 1
ATOM 4025 N N . THR D 3 69 ? 0.259 -5.738 -30.387 1.00 63.15 69 THR B N 1
ATOM 4026 C CA . THR D 3 69 ? -0.780 -5.544 -31.400 1.00 63.64 69 THR B CA 1
ATOM 4027 C C . THR D 3 69 ? -0.393 -4.424 -32.371 1.00 63.92 69 THR B C 1
ATOM 4028 O O . THR D 3 69 ? 0.432 -3.568 -32.044 1.00 63.96 69 THR B O 1
ATOM 4032 N N . ALA D 3 70 ? -0.990 -4.445 -33.563 1.00 64.26 70 ALA B N 1
ATOM 4033 C CA . ALA D 3 70 ? -0.876 -3.343 -34.514 1.00 64.69 70 ALA B CA 1
ATOM 4034 C C . ALA D 3 70 ? -2.196 -2.579 -34.657 1.00 64.97 70 ALA B C 1
ATOM 4035 O O . ALA D 3 70 ? -3.238 -3.168 -34.955 1.00 64.97 70 ALA B O 1
ATOM 4037 N N . VAL D 3 71 ? -2.141 -1.270 -34.422 1.00 65.39 71 VAL B N 1
ATOM 4038 C CA . VAL D 3 71 ? -3.254 -0.364 -34.728 1.00 65.87 71 VAL B CA 1
ATOM 4039 C C . VAL D 3 71 ? -2.768 0.767 -35.642 1.00 66.11 71 VAL B C 1
ATOM 4040 O O . VAL D 3 71 ? -1.714 1.368 -35.399 1.00 66.29 71 VAL B O 1
ATOM 4044 N N . ASP D 3 72 ? -3.530 1.021 -36.707 1.00 66.34 72 ASP B N 1
ATOM 4045 C CA . ASP D 3 72 ? -3.160 1.980 -37.759 1.00 66.53 72 ASP B CA 1
ATOM 4046 C C . ASP D 3 72 ? -1.794 1.666 -38.387 1.00 66.58 72 ASP B C 1
ATOM 4047 O O . ASP D 3 72 ? -0.994 2.571 -38.650 1.00 66.65 72 ASP B O 1
ATOM 4052 N N . ASN D 3 73 ? -1.545 0.375 -38.615 1.00 66.66 73 ASN B N 1
ATOM 4053 C CA . ASN D 3 73 ? -0.339 -0.120 -39.305 1.00 66.70 73 ASN B CA 1
ATOM 4054 C C . ASN D 3 73 ? 1.006 0.062 -38.579 1.00 66.66 73 ASN B C 1
ATOM 4055 O O . ASN D 3 73 ? 2.068 -0.057 -39.194 1.00 66.68 73 ASN B O 1
ATOM 4060 N N . GLU D 3 74 ? 0.957 0.337 -37.277 1.00 66.69 74 GLU B N 1
ATOM 4061 C CA . GLU D 3 74 ? 2.168 0.403 -36.451 1.00 66.59 74 GLU B CA 1
ATOM 4062 C C . GLU D 3 74 ? 2.061 -0.446 -35.179 1.00 66.45 74 GLU B C 1
ATOM 4063 O O . GLU D 3 74 ? 0.973 -0.622 -34.624 1.00 66.34 74 GLU B O 1
ATOM 4069 N N . ARG D 3 75 ? 3.206 -0.964 -34.739 1.00 66.25 75 ARG B N 1
ATOM 4070 C CA . ARG D 3 75 ? 3.296 -1.924 -33.636 1.00 66.00 75 ARG B CA 1
ATOM 4071 C C . ARG D 3 75 ? 3.217 -1.227 -32.278 1.00 65.69 75 ARG B C 1
ATOM 4072 O O . ARG D 3 75 ? 3.727 -0.117 -32.115 1.00 65.75 75 ARG B O 1
ATOM 4080 N N . TYR D 3 76 ? 2.584 -1.886 -31.309 1.00 65.30 76 TYR B N 1
ATOM 4081 C CA . TYR D 3 76 ? 2.484 -1.368 -29.941 1.00 64.88 76 TYR B CA 1
ATOM 4082 C C . TYR D 3 76 ? 2.517 -2.478 -28.892 1.00 64.55 76 TYR B C 1
ATOM 4083 O O . TYR D 3 76 ? 1.930 -3.547 -29.085 1.00 64.42 76 TYR B O 1
ATOM 4092 N N . ASP D 3 77 ? 3.205 -2.210 -27.785 1.00 64.17 77 ASP B N 1
ATOM 4093 C CA . ASP D 3 77 ? 3.186 -3.085 -26.618 1.00 63.79 77 ASP B CA 1
ATOM 4094 C C . ASP D 3 77 ? 2.105 -2.608 -25.658 1.00 63.57 77 ASP B C 1
ATOM 4095 O O . ASP D 3 77 ? 2.142 -1.467 -25.188 1.00 63.63 77 ASP B O 1
ATOM 4100 N N . TRP D 3 78 ? 1.143 -3.482 -25.373 1.00 63.13 78 TRP B N 1
ATOM 4101 C CA . TRP D 3 78 ? 0.079 -3.173 -24.424 1.00 62.71 78 TRP B CA 1
ATOM 4102 C C . TRP D 3 78 ? 0.309 -3.925 -23.122 1.00 62.64 78 TRP B C 1
ATOM 4103 O O . TRP D 3 78 ? 0.253 -5.160 -23.089 1.00 62.74 78 TRP B O 1
ATOM 4114 N N . LEU D 3 79 ? 0.593 -3.174 -22.060 1.00 62.41 79 LEU B N 1
ATOM 4115 C CA . LEU D 3 79 ? 0.627 -3.730 -20.714 1.00 62.27 79 LEU B CA 1
ATOM 4116 C C . LEU D 3 79 ? -0.793 -4.158 -20.352 1.00 62.39 79 LEU B C 1
ATOM 4117 O O . LEU D 3 79 ? -1.753 -3.442 -20.650 1.00 62.41 79 LEU B O 1
ATOM 4122 N N . VAL D 3 80 ? -0.925 -5.330 -19.737 1.00 62.36 80 VAL B N 1
ATOM 4123 C CA . VAL D 3 80 ? -2.241 -5.916 -19.461 1.00 62.51 80 VAL B CA 1
ATOM 4124 C C . VAL D 3 80 ? -2.367 -6.403 -18.002 1.00 62.51 80 VAL B C 1
ATOM 4125 O O . VAL D 3 80 ? -3.244 -7.197 -17.667 1.00 62.54 80 VAL B O 1
ATOM 4129 N N . CYS D 3 81 ? -1.494 -5.892 -17.140 1.00 62.73 81 CYS B N 1
ATOM 4130 C CA . CYS D 3 81 ? -1.398 -6.306 -15.743 1.00 62.64 81 CYS B CA 1
ATOM 4131 C C . CYS D 3 81 ? -0.885 -5.064 -15.007 1.00 62.61 81 CYS B C 1
ATOM 4132 O O . CYS D 3 81 ? 0.190 -4.553 -15.341 1.00 62.71 81 CYS B O 1
ATOM 4135 N N . PRO D 3 82 ? -1.665 -4.545 -14.038 1.00 62.45 82 PRO B N 1
ATOM 4136 C CA . PRO D 3 82 ? -1.210 -3.408 -13.224 1.00 62.38 82 PRO B CA 1
ATOM 4137 C C . PRO D 3 82 ? 0.077 -3.687 -12.438 1.00 62.41 82 PRO B C 1
ATOM 4138 O O . PRO D 3 82 ? 0.793 -2.751 -12.070 1.00 62.54 82 PRO B O 1
ATOM 4142 N N . ASN D 3 83 ? 0.366 -4.963 -12.196 1.00 62.36 83 ASN B N 1
ATOM 4143 C CA . ASN D 3 83 ? 1.594 -5.367 -11.512 1.00 62.42 83 ASN B CA 1
ATOM 4144 C C . ASN D 3 83 ? 2.841 -5.280 -12.399 1.00 62.52 83 ASN B C 1
ATOM 4145 O O . ASN D 3 83 ? 3.961 -5.192 -11.898 1.00 62.52 83 ASN B O 1
ATOM 4150 N N . ARG D 3 84 ? 2.637 -5.297 -13.714 1.00 62.64 84 ARG B N 1
ATOM 4151 C CA . ARG D 3 84 ? 3.723 -5.113 -14.677 1.00 62.81 84 ARG B CA 1
ATOM 4152 C C . ARG D 3 84 ? 4.222 -3.668 -14.625 1.00 62.97 84 ARG B C 1
ATOM 4153 O O . ARG D 3 84 ? 5.392 -3.394 -14.892 1.00 62.90 84 ARG B O 1
ATOM 4161 N N . ALA D 3 85 ? 3.332 -2.752 -14.246 1.00 63.23 85 ALA B N 1
ATOM 4162 C CA . ALA D 3 85 ? 3.702 -1.352 -14.034 1.00 63.51 85 ALA B CA 1
ATOM 4163 C C . ALA D 3 85 ? 4.195 -1.077 -12.603 1.00 63.69 85 ALA B C 1
ATOM 4164 O O . ALA D 3 85 ? 4.524 0.060 -12.263 1.00 63.79 85 ALA B O 1
ATOM 4166 N N . LEU D 3 86 ? 4.246 -2.120 -11.775 1.00 64.00 86 LEU B N 1
ATOM 4167 C CA . LEU D 3 86 ? 4.749 -1.999 -10.407 1.00 64.22 86 LEU B CA 1
ATOM 4168 C C . LEU D 3 86 ? 6.266 -1.795 -10.417 1.00 64.32 86 LEU B C 1
ATOM 4169 O O . LEU D 3 86 ? 7.042 -2.754 -10.377 1.00 64.26 86 LEU B O 1
ATOM 4174 N N . ASP D 3 87 ? 6.667 -0.528 -10.484 1.00 64.50 87 ASP B N 1
ATOM 4175 C CA . ASP D 3 87 ? 8.071 -0.144 -10.572 1.00 64.59 87 ASP B CA 1
ATOM 4176 C C . ASP D 3 87 ? 8.350 0.992 -9.582 1.00 64.62 87 ASP B C 1
ATOM 4177 O O . ASP D 3 87 ? 8.232 2.168 -9.940 1.00 64.68 87 ASP B O 1
ATOM 4182 N N . PRO D 3 88 ? 8.700 0.642 -8.326 1.00 64.63 88 PRO B N 1
ATOM 4183 C CA . PRO D 3 88 ? 9.030 1.608 -7.269 1.00 64.60 88 PRO B CA 1
ATOM 4184 C C . PRO D 3 88 ? 10.081 2.637 -7.679 1.00 64.59 88 PRO B C 1
ATOM 4185 O O . PRO D 3 88 ? 10.007 3.791 -7.252 1.00 64.60 88 PRO B O 1
ATOM 4189 N N . LEU D 3 89 ? 11.045 2.217 -8.497 1.00 64.57 89 LEU B N 1
ATOM 4190 C CA . LEU D 3 89 ? 12.079 3.110 -9.022 1.00 64.56 89 LEU B CA 1
ATOM 4191 C C . LEU D 3 89 ? 11.474 4.229 -9.878 1.00 64.47 89 LEU B C 1
ATOM 4192 O O . LEU D 3 89 ? 11.848 5.394 -9.741 1.00 64.48 89 LEU B O 1
ATOM 4197 N N . PHE D 3 90 ? 10.534 3.863 -10.748 1.00 64.38 90 PHE B N 1
ATOM 4198 C CA . PHE D 3 90 ? 9.864 4.820 -11.627 1.00 64.24 90 PHE B CA 1
ATOM 4199 C C . PHE D 3 90 ? 8.936 5.754 -10.848 1.00 64.25 90 PHE B C 1
ATOM 4200 O O . PHE D 3 90 ? 8.883 6.954 -11.126 1.00 64.19 90 PHE B O 1
ATOM 4208 N N . MET D 3 91 ? 8.214 5.195 -9.877 1.00 64.19 91 MET B N 1
ATOM 4209 C CA . MET D 3 91 ? 7.214 5.945 -9.116 1.00 64.26 91 MET B CA 1
ATOM 4210 C C . MET D 3 91 ? 7.828 7.001 -8.204 1.00 64.34 91 MET B C 1
ATOM 4211 O O . MET D 3 91 ? 7.214 8.040 -7.954 1.00 64.44 91 MET B O 1
ATOM 4216 N N . SER D 3 92 ? 9.037 6.728 -7.717 1.00 64.39 92 SER B N 1
ATOM 4217 C CA . SER D 3 92 ? 9.781 7.672 -6.883 1.00 64.34 92 SER B CA 1
ATOM 4218 C C . SER D 3 92 ? 10.193 8.910 -7.673 1.00 64.39 92 SER B C 1
ATOM 4219 O O . SER D 3 92 ? 10.154 10.028 -7.154 1.00 64.37 92 SER B O 1
ATOM 4222 N N . ALA D 3 93 ? 10.595 8.698 -8.926 1.00 64.43 93 ALA B N 1
ATOM 4223 C CA . ALA D 3 93 ? 10.966 9.788 -9.824 1.00 64.45 93 ALA B CA 1
ATOM 4224 C C . ALA D 3 93 ? 9.743 10.627 -10.177 1.00 64.55 93 ALA B C 1
ATOM 4225 O O . ALA D 3 93 ? 9.828 11.852 -10.275 1.00 64.63 93 ALA B O 1
ATOM 4227 N N . ALA D 3 94 ? 8.607 9.954 -10.354 1.00 64.63 94 ALA B N 1
ATOM 4228 C CA . ALA D 3 94 ? 7.337 10.614 -10.636 1.00 64.78 94 ALA B CA 1
ATOM 4229 C C . ALA D 3 94 ? 6.813 11.377 -9.419 1.00 64.87 94 ALA B C 1
ATOM 4230 O O . ALA D 3 94 ? 6.174 12.421 -9.567 1.00 64.89 94 ALA B O 1
ATOM 4232 N N . SER D 3 95 ? 7.094 10.856 -8.224 1.00 64.92 95 SER B N 1
ATOM 4233 C CA . SER D 3 95 ? 6.670 11.498 -6.978 1.00 65.01 95 SER B CA 1
ATOM 4234 C C . SER D 3 95 ? 7.400 12.820 -6.741 1.00 65.09 95 SER B C 1
ATOM 4235 O O . SER D 3 95 ? 6.839 13.743 -6.149 1.00 65.08 95 SER B O 1
ATOM 4238 N N . ARG D 3 96 ? 8.645 12.900 -7.211 1.00 65.22 96 ARG B N 1
ATOM 4239 C CA . ARG D 3 96 ? 9.445 14.124 -7.123 1.00 65.37 96 ARG B CA 1
ATOM 4240 C C . ARG D 3 96 ? 8.740 15.292 -7.812 1.00 65.50 96 ARG B C 1
ATOM 4241 O O . ARG D 3 96 ? 8.742 16.412 -7.303 1.00 65.52 96 ARG B O 1
ATOM 4249 N N . LYS D 3 97 ? 8.131 15.015 -8.963 1.00 65.69 97 LYS B N 1
ATOM 4250 C CA . LYS D 3 97 ? 7.318 15.998 -9.673 1.00 65.85 97 LYS B CA 1
ATOM 4251 C C . LYS D 3 97 ? 6.053 16.364 -8.894 1.00 65.88 97 LYS B C 1
ATOM 4252 O O . LYS D 3 97 ? 5.625 17.519 -8.916 1.00 66.07 97 LYS B O 1
ATOM 4258 N N . LEU D 3 98 ? 5.468 15.383 -8.207 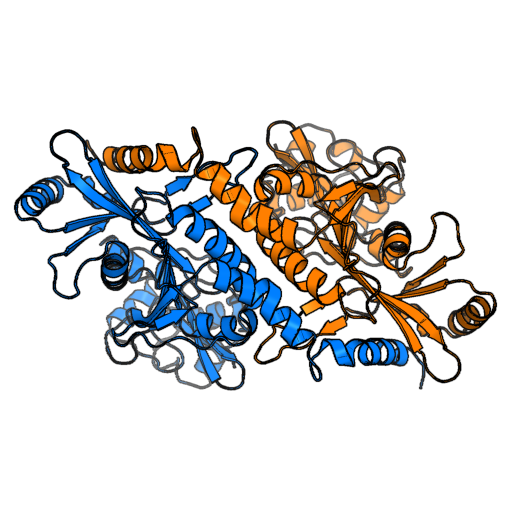1.00 65.76 98 LEU B N 1
ATOM 4259 C CA . LEU D 3 98 ? 4.248 15.600 -7.424 1.00 65.67 98 LEU B CA 1
ATOM 4260 C C . LEU D 3 98 ? 4.485 16.442 -6.169 1.00 65.70 98 LEU B C 1
ATOM 4261 O O . LEU D 3 98 ? 3.715 17.359 -5.877 1.00 65.67 98 LEU B O 1
ATOM 4266 N N . PHE D 3 99 ? 5.546 16.124 -5.431 1.00 65.71 99 PHE B N 1
ATOM 4267 C CA . PHE D 3 99 ? 5.853 16.816 -4.180 1.00 65.75 99 PHE B CA 1
ATOM 4268 C C . PHE D 3 99 ? 6.718 18.060 -4.375 1.00 65.79 99 PHE B C 1
ATOM 4269 O O . PHE D 3 99 ? 6.847 18.877 -3.463 1.00 65.71 99 PHE B O 1
ATOM 4277 N N . GLY D 3 100 ? 7.301 18.196 -5.563 1.00 65.91 100 GLY B N 1
ATOM 4278 C CA . GLY D 3 100 ? 8.107 19.364 -5.906 1.00 66.11 100 GLY B CA 1
ATOM 4279 C C . GLY D 3 100 ? 9.567 19.239 -5.510 1.00 66.26 100 GLY B C 1
ATOM 4280 O O . GLY D 3 100 ? 10.166 20.193 -5.008 1.00 66.25 100 GLY B O 1
ATOM 4281 N N . TYR D 3 101 ? 10.136 18.057 -5.729 1.00 66.37 101 TYR B N 1
ATOM 4282 C CA . TYR D 3 101 ? 11.558 17.836 -5.500 1.00 66.45 101 TYR B CA 1
ATOM 4283 C C . TYR D 3 101 ? 12.322 18.002 -6.806 1.00 66.63 101 TYR B C 1
ATOM 4284 O O . TYR D 3 101 ? 11.816 17.656 -7.878 1.00 66.64 101 TYR B O 1
ATOM 4293 N N . GLY D 3 102 ? 13.540 18.530 -6.709 1.00 66.81 102 GLY B N 1
ATOM 4294 C CA . GLY D 3 102 ? 14.441 18.630 -7.853 1.00 67.04 102 GLY B CA 1
ATOM 4295 C C . GLY D 3 102 ? 14.914 17.262 -8.319 1.00 67.26 102 GLY B C 1
ATOM 4296 O O . GLY D 3 102 ? 14.675 16.258 -7.642 1.00 67.25 102 GLY B O 1
ATOM 4297 N N . PRO D 3 103 ? 15.594 17.209 -9.480 1.00 67.44 103 PRO B N 1
ATOM 4298 C CA . PRO D 3 103 ? 16.042 15.927 -10.031 1.00 67.52 103 PRO B CA 1
ATOM 4299 C C . PRO D 3 103 ? 17.160 15.272 -9.214 1.00 67.61 103 PRO B C 1
ATOM 4300 O O . PRO D 3 103 ? 17.284 14.045 -9.222 1.00 67.60 103 PRO B O 1
ATOM 4304 N N . THR D 3 104 ? 17.950 16.084 -8.509 1.00 67.72 104 THR B N 1
ATOM 4305 C CA . THR D 3 104 ? 19.090 15.588 -7.737 1.00 67.79 104 THR B CA 1
ATOM 4306 C C . THR D 3 104 ? 19.084 16.061 -6.276 1.00 67.84 104 THR B C 1
ATOM 4307 O O . THR D 3 104 ? 19.941 16.850 -5.860 1.00 67.86 104 THR B O 1
ATOM 4309 N N . GLU D 3 105 ? 18.108 15.574 -5.511 1.00 67.87 105 GLU B N 1
ATOM 4310 C CA . GLU D 3 105 ? 18.036 15.815 -4.064 1.00 67.92 105 GLU B CA 1
ATOM 4311 C C . GLU D 3 105 ? 17.562 14.569 -3.309 1.00 67.82 105 GLU B C 1
ATOM 4312 O O . GLU D 3 105 ? 16.721 13.829 -3.820 1.00 67.92 105 GLU B O 1
ATOM 4318 N N . PRO D 3 106 ? 18.104 14.333 -2.094 1.00 67.76 106 PRO B N 1
ATOM 4319 C CA . PRO D 3 106 ? 17.888 13.100 -1.323 1.00 67.73 106 PRO B CA 1
ATOM 4320 C C . PRO D 3 106 ? 16.419 12.714 -1.135 1.00 67.73 106 PRO B C 1
ATOM 4321 O O . PRO D 3 106 ? 15.594 13.561 -0.781 1.00 67.74 106 PRO B O 1
ATOM 4325 N N . LEU D 3 107 ? 16.114 11.438 -1.371 1.00 67.68 107 LEU B N 1
ATOM 4326 C CA . LEU D 3 107 ? 14.750 10.919 -1.279 1.00 67.65 107 LEU B CA 1
ATOM 4327 C C . LEU D 3 107 ? 14.741 9.425 -0.961 1.00 67.63 107 LEU B C 1
ATOM 4328 O O . LEU D 3 107 ? 15.366 8.629 -1.664 1.00 67.56 107 LEU B O 1
ATOM 4333 N N . GLN D 3 108 ? 14.026 9.056 0.099 1.00 67.69 108 GLN B N 1
ATOM 4334 C CA . GLN D 3 108 ? 13.762 7.654 0.409 1.00 67.77 108 GLN B CA 1
ATOM 4335 C C . GLN D 3 108 ? 12.316 7.291 0.074 1.00 67.87 108 GLN B C 1
ATOM 4336 O O . GLN D 3 108 ? 11.377 7.926 0.562 1.00 67.87 108 GLN B O 1
ATOM 4342 N N . PHE D 3 109 ? 12.158 6.268 -0.765 1.00 68.00 109 PHE B N 1
ATOM 4343 C CA . PHE D 3 109 ? 10.855 5.828 -1.263 1.00 68.09 109 PHE B CA 1
ATOM 4344 C C . PHE D 3 109 ? 10.603 4.395 -0.795 1.00 68.21 109 PHE B C 1
ATOM 4345 O O . PHE D 3 109 ? 11.136 3.437 -1.367 1.00 68.29 109 PHE B O 1
ATOM 4353 N N . ILE D 3 110 ? 9.799 4.257 0.256 1.00 68.26 110 ILE B N 1
ATOM 4354 C CA . ILE D 3 110 ? 9.599 2.969 0.923 1.00 68.32 110 ILE B CA 1
ATOM 4355 C C . ILE D 3 110 ? 8.147 2.497 0.902 1.00 68.42 110 ILE B C 1
ATOM 4356 O O . ILE D 3 110 ? 7.217 3.307 0.919 1.00 68.53 110 ILE B O 1
ATOM 4361 N N . ALA D 3 111 ? 7.968 1.180 0.860 1.00 68.39 111 ALA B N 1
ATOM 4362 C CA . ALA D 3 111 ? 6.649 0.570 0.971 1.00 68.25 111 ALA B CA 1
ATOM 4363 C C . ALA D 3 111 ? 6.170 0.647 2.413 1.00 68.21 111 ALA B C 1
ATOM 4364 O O . ALA D 3 111 ? 6.959 0.480 3.347 1.00 68.21 111 ALA B O 1
ATOM 4366 N N . ALA D 3 112 ? 4.875 0.893 2.581 1.00 68.11 112 ALA B N 1
ATOM 4367 C CA . ALA D 3 112 ? 4.256 1.010 3.902 1.00 68.06 112 ALA B CA 1
ATOM 4368 C C . ALA D 3 112 ? 4.408 -0.219 4.820 1.00 68.01 112 ALA B C 1
ATOM 4369 O O . ALA D 3 112 ? 4.594 -0.049 6.026 1.00 67.86 112 ALA B O 1
ATOM 4371 N N . PRO D 3 113 ? 4.307 -1.454 4.268 1.00 67.98 113 PRO B N 1
ATOM 4372 C CA . PRO D 3 113 ? 4.554 -2.655 5.082 1.00 67.93 113 PRO B CA 1
ATOM 4373 C C . PRO D 3 113 ? 5.842 -2.631 5.909 1.00 67.90 113 PRO B C 1
ATOM 4374 O O . PRO D 3 113 ? 5.864 -3.174 7.016 1.00 67.94 113 PRO B O 1
ATOM 4378 N N . THR D 3 114 ? 6.894 -2.002 5.386 1.00 67.88 114 THR B N 1
ATOM 4379 C CA . THR D 3 114 ? 8.188 -1.951 6.079 1.00 67.84 114 THR B CA 1
ATOM 4380 C C . THR D 3 114 ? 8.143 -1.190 7.407 1.00 67.78 114 THR B C 1
ATOM 4381 O O . THR D 3 114 ? 8.964 -1.443 8.285 1.00 67.86 114 THR B O 1
ATOM 4385 N N . LEU D 3 115 ? 7.176 -0.284 7.559 1.00 67.76 115 LEU B N 1
ATOM 4386 C CA . LEU D 3 115 ? 6.992 0.477 8.804 1.00 67.80 115 LEU B CA 1
ATOM 4387 C C . LEU D 3 115 ? 6.870 -0.422 10.041 1.00 67.89 115 LEU B C 1
ATOM 4388 O O . LEU D 3 115 ? 7.089 0.028 11.170 1.00 67.86 115 LEU B O 1
ATOM 4393 N N . ALA D 3 116 ? 6.527 -1.690 9.814 1.00 67.97 116 ALA B N 1
ATOM 4394 C CA . ALA D 3 116 ? 6.447 -2.695 10.875 1.00 68.04 116 ALA B CA 1
ATOM 4395 C C . ALA D 3 116 ? 7.808 -3.027 11.500 1.00 68.09 116 ALA B C 1
ATOM 4396 O O . ALA D 3 116 ? 7.875 -3.418 12.667 1.00 68.10 116 ALA B O 1
ATOM 4398 N N . ASP D 3 117 ? 8.878 -2.867 10.722 1.00 68.19 117 ASP B N 1
ATOM 4399 C CA . ASP D 3 117 ? 10.241 -3.153 11.182 1.00 68.32 117 ASP B CA 1
ATOM 4400 C C . ASP D 3 117 ? 10.785 -2.063 12.097 1.00 68.35 117 ASP B C 1
ATOM 4401 O O . ASP D 3 117 ? 10.615 -0.873 11.828 1.00 68.42 117 ASP B O 1
ATOM 4406 N N . GLN D 3 118 ? 11.449 -2.412 13.188 1.00 68.44 118 GLN B N 1
ATOM 4407 C CA . GLN D 3 118 ? 12.020 -1.345 14.014 1.00 68.46 118 GLN B CA 1
ATOM 4408 C C . GLN D 3 118 ? 13.349 -0.851 13.519 1.00 68.55 118 GLN B C 1
ATOM 4409 O O . GLN D 3 118 ? 13.769 0.206 13.889 1.00 68.58 118 GLN B O 1
ATOM 4415 N N . ALA D 3 119 ? 14.012 -1.609 12.673 1.00 68.63 119 ALA B N 1
ATOM 4416 C CA . ALA D 3 119 ? 15.255 -1.123 12.068 1.00 68.67 119 ALA B CA 1
ATOM 4417 C C . ALA D 3 119 ? 15.045 0.046 11.100 1.00 68.69 119 ALA B C 1
ATOM 4418 O O . ALA D 3 119 ? 15.831 0.996 11.095 1.00 68.75 119 ALA B O 1
ATOM 4420 N N . VAL D 3 120 ? 13.990 -0.025 10.289 1.00 68.68 120 VAL B N 1
ATOM 4421 C CA . VAL D 3 120 ? 13.688 1.049 9.337 1.00 68.70 120 VAL B CA 1
ATOM 4422 C C . VAL D 3 120 ? 12.977 2.232 9.999 1.00 68.67 120 VAL B C 1
ATOM 4423 O O . VAL D 3 120 ? 13.135 3.368 9.557 1.00 68.75 120 VAL B O 1
ATOM 4427 N N . ARG D 3 121 ? 12.201 1.960 11.051 1.00 68.59 121 ARG B N 1
ATOM 4428 C CA . ARG D 3 121 ? 11.533 3.009 11.830 1.00 68.53 121 ARG B CA 1
ATOM 4429 C C . ARG D 3 121 ? 12.536 3.970 12.471 1.00 68.39 121 ARG B C 1
ATOM 4430 O O . ARG D 3 121 ? 12.317 5.186 12.492 1.00 68.31 121 ARG B O 1
ATOM 4438 N N . ASP D 3 122 ? 13.628 3.410 12.990 1.00 68.24 122 ASP B N 1
ATOM 4439 C CA . ASP D 3 122 ? 14.741 4.191 13.522 1.00 68.07 122 ASP B CA 1
ATOM 4440 C C . ASP D 3 122 ? 15.515 4.866 12.389 1.00 67.94 122 ASP B C 1
ATOM 4441 O O . ASP D 3 122 ? 16.076 5.948 12.571 1.00 67.93 122 ASP B O 1
ATOM 4446 N N . GLY D 3 123 ? 15.537 4.215 11.226 1.00 67.79 123 GLY B N 1
ATOM 4447 C CA . GLY D 3 123 ? 16.177 4.754 10.026 1.00 67.63 123 GLY B CA 1
ATOM 4448 C C . GLY D 3 123 ? 15.465 5.971 9.463 1.00 67.51 123 GLY B C 1
ATOM 4449 O O . GLY D 3 123 ? 16.108 6.885 8.943 1.00 67.49 123 GLY B O 1
ATOM 4450 N N . ILE D 3 124 ? 14.136 5.977 9.569 1.00 67.39 124 ILE B N 1
ATOM 4451 C CA . ILE D 3 124 ? 13.312 7.111 9.137 1.00 67.34 124 ILE B CA 1
ATOM 4452 C C . ILE D 3 124 ? 13.559 8.330 10.031 1.00 67.32 124 ILE B C 1
ATOM 4453 O O . ILE D 3 124 ? 13.701 9.452 9.536 1.00 67.26 124 ILE B O 1
ATOM 4458 N N . ARG D 3 125 ? 13.622 8.095 11.342 1.00 67.31 125 ARG B N 1
ATOM 4459 C CA . ARG D 3 125 ? 13.926 9.142 12.320 1.00 67.32 125 ARG B CA 1
ATOM 4460 C C . ARG D 3 125 ? 15.286 9.793 12.069 1.00 67.30 125 ARG B C 1
ATOM 4461 O O . ARG D 3 125 ? 15.461 10.987 12.311 1.00 67.25 125 ARG B O 1
ATOM 4469 N N . GLU D 3 126 ? 16.236 8.998 11.580 1.00 67.31 126 GLU B N 1
ATOM 4470 C CA . GLU D 3 126 ? 17.574 9.478 11.249 1.00 67.35 126 GLU B CA 1
ATOM 4471 C C . GLU D 3 126 ? 17.567 10.320 9.970 1.00 67.36 126 GLU B C 1
ATOM 4472 O O . GLU D 3 126 ? 18.318 11.288 9.858 1.00 67.40 126 GLU B O 1
ATOM 4478 N N 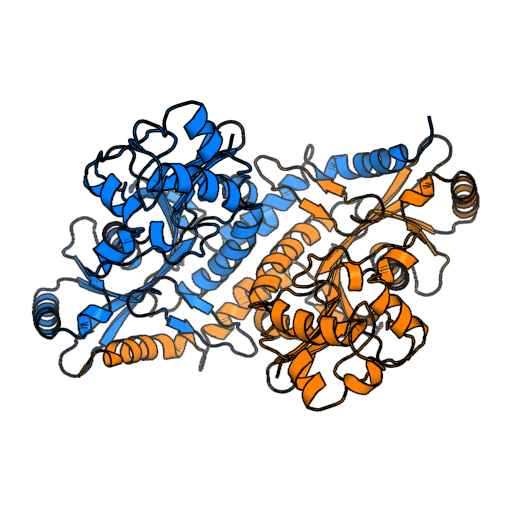. TRP D 3 127 ? 16.716 9.949 9.014 1.00 67.42 127 TRP B N 1
ATOM 4479 C CA . TRP D 3 127 ? 16.590 10.689 7.755 1.00 67.46 127 TRP B CA 1
ATOM 4480 C C . TRP D 3 127 ? 15.849 12.016 7.918 1.00 67.41 127 TRP B C 1
ATOM 4481 O O . TRP D 3 127 ? 16.188 13.002 7.259 1.00 67.39 127 TRP B O 1
ATOM 4492 N N . LEU D 3 128 ? 14.841 12.026 8.789 1.00 67.34 128 LEU B N 1
ATOM 4493 C CA . LEU D 3 128 ? 13.980 13.197 8.990 1.00 67.26 128 LEU B CA 1
ATOM 4494 C C . LEU D 3 128 ? 14.697 14.399 9.612 1.00 67.20 128 LEU B C 1
ATOM 4495 O O . LEU D 3 128 ? 14.429 15.543 9.238 1.00 67.20 128 LEU B O 1
ATOM 4500 N N . ASP D 3 129 ? 15.600 14.145 10.556 1.00 67.08 129 ASP B N 1
ATOM 4501 C CA . ASP D 3 129 ? 16.321 15.234 11.212 1.00 67.04 129 ASP B CA 1
ATOM 4502 C C . ASP D 3 129 ? 17.562 15.692 10.432 1.00 66.96 129 ASP B C 1
ATOM 4503 O O . ASP D 3 129 ? 18.269 16.610 10.864 1.00 66.95 129 ASP B O 1
ATOM 4508 N N . ARG D 3 130 ? 17.818 15.059 9.287 1.00 66.82 130 ARG B N 1
ATOM 4509 C CA . ARG D 3 130 ? 18.858 15.532 8.368 1.00 66.69 130 ARG B CA 1
ATOM 4510 C C . ARG D 3 130 ? 18.289 16.080 7.047 1.00 66.59 130 ARG B C 1
ATOM 4511 O O . ARG D 3 130 ? 19.005 16.204 6.049 1.00 66.60 130 ARG B O 1
ATOM 4519 N N . GLY D 3 131 ? 16.997 16.403 7.061 1.00 66.46 131 GLY B N 1
ATOM 4520 C CA . GLY D 3 131 ? 16.344 17.089 5.946 1.00 66.34 131 GLY B CA 1
ATOM 4521 C C . GLY D 3 131 ? 16.066 16.253 4.713 1.00 66.23 131 GLY B C 1
ATOM 4522 O O . GLY D 3 131 ? 15.613 16.778 3.696 1.00 66.24 131 GLY B O 1
ATOM 4523 N N . VAL D 3 132 ? 16.342 14.954 4.802 1.00 66.20 132 VAL B N 1
ATOM 4524 C CA . VAL D 3 132 ? 16.061 14.017 3.717 1.00 66.12 132 VAL B CA 1
ATOM 4525 C C . VAL D 3 132 ? 14.564 13.697 3.698 1.00 66.10 132 VAL B C 1
ATOM 4526 O O . VAL D 3 132 ? 13.960 13.453 4.745 1.00 66.10 132 VAL B O 1
ATOM 4530 N N . HIS D 3 133 ? 13.972 13.718 2.508 1.00 66.05 133 HIS B N 1
ATOM 4531 C CA . HIS D 3 133 ? 12.551 13.432 2.349 1.00 66.04 133 HIS B CA 1
ATOM 4532 C C . HIS D 3 133 ? 12.264 11.939 2.468 1.00 66.18 133 HIS B C 1
ATOM 4533 O O . HIS D 3 133 ? 13.016 11.109 1.949 1.00 66.18 133 HIS B O 1
ATOM 4540 N N . VAL D 3 134 ? 11.180 11.611 3.169 1.00 66.26 134 VAL B N 1
ATOM 4541 C CA . VAL D 3 134 ? 10.750 10.223 3.341 1.00 66.39 134 VAL B CA 1
ATOM 4542 C C . VAL D 3 134 ? 9.284 10.073 2.949 1.00 66.52 134 VAL B C 1
ATOM 4543 O O . VAL D 3 134 ? 8.397 10.684 3.553 1.00 66.54 134 VAL B O 1
ATOM 4547 N N . VAL D 3 135 ? 9.040 9.266 1.924 1.00 66.66 135 VAL B N 1
ATOM 4548 C CA . VAL D 3 135 ? 7.681 8.990 1.482 1.00 66.87 135 VAL B CA 1
ATOM 4549 C C . VAL D 3 135 ? 7.366 7.496 1.550 1.00 66.88 135 VAL B C 1
ATOM 4550 O O . VAL D 3 135 ? 8.084 6.669 0.981 1.00 66.90 135 VAL B O 1
ATOM 4554 N N . ALA D 3 136 ? 6.305 7.164 2.279 1.00 66.95 136 ALA B N 1
ATOM 4555 C CA . ALA D 3 136 ? 5.807 5.796 2.351 1.00 67.06 136 ALA B CA 1
ATOM 4556 C C . ALA D 3 136 ? 4.615 5.658 1.416 1.00 67.15 136 ALA B C 1
ATOM 4557 O O . ALA D 3 136 ? 3.731 6.518 1.406 1.00 67.20 136 ALA B O 1
ATOM 4559 N N . TYR D 3 137 ? 4.599 4.590 0.621 1.00 67.30 137 TYR B N 1
ATOM 4560 C CA . TYR D 3 137 ? 3.517 4.381 -0.344 1.00 67.46 137 TYR B CA 1
ATOM 4561 C C . TYR D 3 137 ? 2.585 3.230 0.016 1.00 67.64 137 TYR B C 1
ATOM 4562 O O . TYR D 3 137 ? 3.020 2.202 0.536 1.00 67.57 137 TYR B O 1
ATOM 4571 N N . PHE D 3 138 ? 1.301 3.425 -0.270 1.00 67.94 138 PHE B N 1
ATOM 4572 C CA . PHE D 3 138 ? 0.287 2.393 -0.093 1.00 68.19 138 PHE B CA 1
ATOM 4573 C C . PHE D 3 138 ? -0.232 1.944 -1.456 1.00 68.49 138 PHE B C 1
ATOM 4574 O O . PHE D 3 138 ? -0.794 2.738 -2.210 1.00 68.52 138 PHE B O 1
ATOM 4582 N N . GLN D 3 139 ? -0.035 0.666 -1.759 1.00 68.91 139 GLN B N 1
ATOM 4583 C CA . GLN D 3 139 ? -0.492 0.066 -3.010 1.00 69.31 139 GLN B CA 1
ATOM 4584 C C . GLN D 3 139 ? -1.204 -1.245 -2.652 1.00 69.48 139 GLN B C 1
ATOM 4585 O O . GLN D 3 139 ? -0.930 -1.818 -1.600 1.00 69.60 139 GLN B O 1
ATOM 4591 N N . GLU D 3 140 ? -2.116 -1.713 -3.504 1.00 69.72 140 GLU B N 1
ATOM 4592 C CA . GLU D 3 140 ? -2.996 -2.833 -3.131 1.00 70.01 140 GLU B CA 1
ATOM 4593 C C . GLU D 3 140 ? -2.260 -4.068 -2.606 1.00 70.00 140 GLU B C 1
ATOM 4594 O O . GLU D 3 140 ? -2.713 -4.706 -1.655 1.00 70.09 140 GLU B O 1
ATOM 4600 N N . LYS D 3 141 ? -1.125 -4.385 -3.220 1.00 70.04 141 LYS B N 1
ATOM 4601 C CA . LYS D 3 141 ? -0.331 -5.540 -2.824 1.00 70.07 141 LYS B CA 1
ATOM 4602 C C . LYS D 3 141 ? 0.741 -5.174 -1.799 1.00 70.10 141 LYS B C 1
ATOM 4603 O O . LYS D 3 141 ? 1.356 -6.054 -1.192 1.00 70.05 141 LYS B O 1
ATOM 4609 N N . LEU D 3 142 ? 0.949 -3.871 -1.613 1.00 70.08 142 LEU B N 1
ATOM 4610 C CA . LEU D 3 142 ? 1.960 -3.347 -0.699 1.00 70.11 142 LEU B CA 1
ATOM 4611 C C . LEU D 3 142 ? 1.328 -2.384 0.312 1.00 70.11 142 LEU B C 1
ATOM 4612 O O . LEU D 3 142 ? 1.476 -1.164 0.205 1.00 69.98 142 LEU B O 1
ATOM 4617 N N . GLY D 3 143 ? 0.612 -2.942 1.284 1.00 70.17 143 GLY B N 1
ATOM 4618 C CA . GLY D 3 143 ? -0.037 -2.144 2.322 1.00 70.21 143 GLY B CA 1
ATOM 4619 C C . GLY D 3 143 ? -1.522 -1.903 2.105 1.00 70.30 143 GLY B C 1
ATOM 4620 O O . GLY D 3 143 ? -2.203 -1.389 2.993 1.00 70.25 143 GLY B O 1
ATOM 4621 N N . GLY D 3 144 ? -2.027 -2.274 0.929 1.00 70.30 144 GLY B N 1
ATOM 4622 C CA . GLY D 3 144 ? -3.430 -2.043 0.581 1.00 70.60 144 GLY B CA 1
ATOM 4623 C C . GLY D 3 144 ? -3.725 -0.607 0.186 1.00 70.82 144 GLY B C 1
ATOM 4624 O O . GLY D 3 144 ? -2.987 0.313 0.548 1.00 70.83 144 GLY B O 1
ATOM 4625 N N . GLU D 3 145 ? -4.815 -0.413 -0.552 1.00 71.05 145 GLU B N 1
ATOM 4626 C CA . GLU D 3 145 ? -5.181 0.906 -1.073 1.00 71.32 145 GLU B CA 1
ATOM 4627 C C . GLU D 3 145 ? -5.952 1.756 -0.064 1.00 71.26 145 GLU B C 1
ATOM 4628 O O . GLU D 3 145 ? -6.627 1.229 0.820 1.00 71.44 145 GLU B O 1
ATOM 4634 N N . LEU D 3 146 ? -5.836 3.073 -0.205 1.00 71.28 146 LEU B N 1
ATOM 4635 C CA . LEU D 3 146 ? -6.632 4.016 0.572 1.00 71.35 146 LEU B CA 1
ATOM 4636 C C . LEU D 3 146 ? -7.823 4.453 -0.267 1.00 71.42 146 LEU B C 1
ATOM 4637 O O . LEU D 3 146 ? -7.704 4.624 -1.482 1.00 71.40 146 LEU B O 1
ATOM 4642 N N . SER D 3 147 ? -8.967 4.638 0.385 1.00 71.46 147 SER B N 1
ATOM 4643 C CA . SER D 3 147 ? -10.176 5.068 -0.304 1.00 71.58 147 SER B CA 1
ATOM 4644 C C . SER D 3 147 ? -10.883 6.218 0.416 1.00 71.51 147 SER B C 1
ATOM 4645 O O . SER D 3 147 ? -10.727 6.396 1.621 1.00 71.62 147 SER B O 1
ATOM 4648 N N . ILE D 3 148 ? -11.650 7.002 -0.339 1.00 71.46 148 ILE B N 1
ATOM 4649 C CA . ILE D 3 148 ? -12.554 7.998 0.241 1.00 71.24 148 ILE B CA 1
ATOM 4650 C C . ILE D 3 148 ? -13.997 7.518 0.081 1.00 71.11 148 ILE B C 1
ATOM 4651 O O . ILE D 3 148 ? -14.401 7.108 -1.009 1.00 71.20 148 ILE B O 1
ATOM 4656 N N . SER D 3 149 ? -14.760 7.551 1.169 1.00 70.85 149 SER B N 1
ATOM 4657 C CA . SER D 3 149 ? -16.114 6.997 1.175 1.00 70.68 149 SER B CA 1
ATOM 4658 C C . SER D 3 149 ? -17.136 7.899 0.481 1.00 70.47 149 SER B C 1
ATOM 4659 O O . SER D 3 149 ? -16.926 9.104 0.337 1.00 70.34 149 SER B O 1
ATOM 4662 N N . LYS D 3 150 ? -18.242 7.291 0.059 1.00 70.31 150 LYS B N 1
ATOM 4663 C CA . LYS D 3 150 ? -19.322 7.984 -0.640 1.00 70.02 150 LYS B CA 1
ATOM 4664 C C . LYS D 3 150 ? -20.117 8.923 0.268 1.00 69.95 150 LYS B C 1
ATOM 4665 O O . LYS D 3 150 ? -20.126 8.767 1.493 1.00 69.91 150 LYS B O 1
ATOM 4671 N N . THR D 3 151 ? -20.768 9.905 -0.352 1.00 69.81 151 THR B N 1
ATOM 4672 C CA . THR D 3 151 ? -21.742 10.769 0.315 1.00 69.69 151 THR B CA 1
ATOM 4673 C C . THR D 3 151 ? -23.004 10.836 -0.550 1.00 69.64 151 THR B C 1
ATOM 4674 O O . THR D 3 151 ? -23.140 10.079 -1.518 1.00 69.62 151 THR B O 1
ATOM 4678 N N . ASP D 3 152 ? -23.921 11.738 -0.201 1.00 69.57 152 ASP B N 1
ATOM 4679 C CA . ASP D 3 152 ? -25.091 12.027 -1.032 1.00 69.53 152 ASP B CA 1
ATOM 4680 C C . ASP D 3 152 ? -24.710 12.743 -2.334 1.00 69.42 152 ASP B C 1
ATOM 4681 O O . ASP D 3 152 ? -25.425 12.650 -3.335 1.00 69.25 152 ASP B O 1
ATOM 4686 N N . SER D 3 153 ? -23.583 13.450 -2.313 1.00 69.29 153 SER B N 1
ATOM 4687 C CA . SER D 3 153 ? -23.173 14.279 -3.443 1.00 69.30 153 SER B CA 1
ATOM 4688 C C . SER D 3 153 ? -21.874 13.823 -4.116 1.00 69.30 153 SER B C 1
ATOM 4689 O O . SER D 3 153 ? -21.398 14.470 -5.049 1.00 69.30 153 SER B O 1
ATOM 4692 N N . SER D 3 154 ? -21.310 12.710 -3.654 1.00 69.27 154 SER B N 1
ATOM 4693 C CA . SER D 3 154 ? -20.040 12.220 -4.181 1.00 69.21 154 SER B CA 1
ATOM 4694 C C . SER D 3 154 ? -19.931 10.703 -4.079 1.00 69.16 154 SER B C 1
ATOM 4695 O O . SER D 3 154 ? -20.358 10.120 -3.084 1.00 69.21 154 SER B O 1
ATOM 4698 N N . PRO D 3 155 ? -19.360 10.058 -5.111 1.00 69.15 155 PRO B N 1
ATOM 4699 C CA . PRO D 3 155 ? -19.125 8.613 -5.080 1.00 69.16 155 PRO B CA 1
ATOM 4700 C C . PRO D 3 155 ? -17.824 8.212 -4.375 1.00 69.10 155 PRO B C 1
ATOM 4701 O O . PRO D 3 155 ? -16.949 9.052 -4.159 1.00 69.09 155 PRO B O 1
ATOM 4705 N N . GLU D 3 156 ? -17.720 6.933 -4.015 1.00 69.04 156 GLU B N 1
ATOM 4706 C CA . GLU D 3 156 ? -16.504 6.366 -3.432 1.00 68.98 156 GLU B CA 1
ATOM 4707 C C . GLU D 3 156 ? -15.389 6.271 -4.473 1.00 68.88 156 GLU B C 1
ATOM 4708 O O . GLU D 3 156 ? -15.649 5.981 -5.641 1.00 68.77 156 GLU B O 1
ATOM 4714 N N . PHE D 3 157 ? -14.155 6.520 -4.039 1.00 68.95 157 PHE B N 1
ATOM 4715 C CA . PHE D 3 157 ? -12.971 6.367 -4.889 1.00 69.04 157 PHE B CA 1
ATOM 4716 C C . PHE D 3 157 ? -11.830 5.664 -4.164 1.00 69.01 157 PHE B C 1
ATOM 4717 O O . PHE D 3 157 ? -11.677 5.809 -2.948 1.00 69.14 157 PHE B O 1
ATOM 4725 N N . SER D 3 158 ? -11.030 4.917 -4.924 1.00 68.90 158 SER B N 1
ATOM 4726 C CA . SER D 3 158 ? -9.788 4.321 -4.427 1.00 68.91 158 SER B CA 1
ATOM 4727 C C . SER D 3 158 ? -8.574 4.873 -5.166 1.00 68.76 158 SER B C 1
ATOM 4728 O O . SER D 3 158 ? -8.662 5.234 -6.341 1.00 68.92 158 SER B O 1
ATOM 4731 N N . PHE D 3 159 ? -7.441 4.923 -4.475 1.00 68.59 159 PHE B N 1
ATOM 4732 C CA . PHE D 3 159 ? -6.193 5.374 -5.079 1.00 68.61 159 PHE B CA 1
ATOM 4733 C C . PHE D 3 159 ? -5.234 4.208 -5.255 1.00 68.47 159 PHE B C 1
ATOM 4734 O O . PHE D 3 159 ? -5.035 3.421 -4.330 1.00 68.51 159 PHE B O 1
ATOM 4742 N N . ASP D 3 160 ? -4.657 4.092 -6.450 1.00 68.39 160 ASP B N 1
ATOM 4743 C CA . ASP D 3 160 ? -3.705 3.018 -6.749 1.00 68.42 160 ASP B CA 1
ATOM 4744 C C . ASP D 3 160 ? -2.463 3.128 -5.871 1.00 68.13 160 ASP B C 1
ATOM 4745 O O . ASP D 3 160 ? -2.124 2.188 -5.154 1.00 68.41 160 ASP B O 1
ATOM 4750 N N . TRP D 3 161 ? -1.804 4.281 -5.926 1.00 67.69 161 TRP B N 1
ATOM 4751 C CA . TRP D 3 161 ? -0.678 4.586 -5.048 1.00 67.42 161 TRP B CA 1
ATOM 4752 C C . TRP D 3 161 ? -0.998 5.854 -4.278 1.00 67.30 161 TRP B C 1
ATOM 4753 O O . TRP D 3 161 ? -1.162 6.916 -4.875 1.00 67.28 161 TRP B O 1
ATOM 4764 N N . THR D 3 162 ? -1.112 5.746 -2.960 1.00 67.18 162 THR B N 1
ATOM 4765 C CA . THR D 3 162 ? -1.178 6.939 -2.127 1.00 67.16 162 THR B CA 1
ATOM 4766 C C . THR D 3 162 ? 0.168 7.137 -1.435 1.00 67.10 162 THR B C 1
ATOM 4767 O O . THR D 3 162 ? 0.704 6.217 -0.808 1.00 67.20 162 THR B O 1
ATOM 4771 N N . LEU D 3 163 ? 0.711 8.339 -1.578 1.00 66.97 163 LEU B N 1
ATOM 4772 C CA . LEU D 3 163 ? 2.072 8.636 -1.158 1.00 66.90 163 LEU B CA 1
ATOM 4773 C C . LEU D 3 163 ? 2.071 9.576 0.039 1.00 66.86 163 LEU B C 1
ATOM 4774 O O . LEU D 3 163 ? 1.594 10.707 -0.052 1.00 66.74 163 LEU B O 1
ATOM 4779 N N . ALA D 3 164 ? 2.603 9.097 1.160 1.00 66.89 164 ALA B N 1
ATOM 4780 C CA . ALA D 3 164 ? 2.620 9.866 2.400 1.00 66.97 164 ALA B CA 1
ATOM 4781 C C . ALA D 3 164 ? 3.982 10.502 2.663 1.00 67.04 164 ALA B C 1
ATOM 4782 O O . ALA D 3 164 ? 4.949 9.805 2.979 1.00 67.08 164 ALA B O 1
ATOM 4784 N N . GLU D 3 165 ? 4.051 11.826 2.529 1.00 67.10 165 GLU B N 1
ATOM 4785 C CA . GLU D 3 165 ? 5.265 12.577 2.847 1.00 67.22 165 GLU B CA 1
ATOM 4786 C C . GLU D 3 165 ? 5.391 12.748 4.358 1.00 67.27 165 GLU B C 1
ATOM 4787 O O . GLU D 3 165 ? 4.748 13.615 4.951 1.00 67.25 165 GLU B O 1
ATOM 4793 N N . VAL D 3 166 ? 6.233 11.916 4.965 1.00 67.40 166 VAL B N 1
ATOM 4794 C CA . VAL D 3 166 ? 6.384 11.859 6.421 1.00 67.50 166 VAL B CA 1
ATOM 4795 C C . VAL D 3 166 ? 7.069 13.106 6.979 1.00 67.58 166 VAL B C 1
ATOM 4796 O O . VAL D 3 166 ? 7.969 13.664 6.348 1.00 67.63 166 VAL B O 1
ATOM 4800 N N . GLU D 3 167 ? 6.623 13.542 8.156 1.00 67.72 167 GLU B N 1
ATOM 4801 C CA . GLU D 3 167 ? 7.311 14.594 8.905 1.00 67.89 167 GLU B CA 1
ATOM 4802 C C . GLU D 3 167 ? 7.693 14.148 10.318 1.00 67.94 167 GLU B C 1
ATOM 4803 O O . GLU D 3 167 ? 8.685 14.619 10.871 1.00 68.01 167 GLU B O 1
ATOM 4809 N N . SER D 3 168 ? 6.905 13.237 10.886 1.00 68.05 168 SER B N 1
ATOM 4810 C CA . SER D 3 168 ? 7.106 12.761 12.254 1.00 68.10 168 SER B CA 1
ATOM 4811 C C . SER D 3 168 ? 6.806 11.267 12.385 1.00 68.27 168 SER B C 1
ATOM 4812 O O . SER D 3 168 ? 5.934 10.735 11.694 1.00 68.20 168 SER B O 1
ATOM 4815 N N . ILE D 3 169 ? 7.542 10.604 13.277 1.00 68.43 169 ILE B N 1
ATOM 4816 C CA . ILE D 3 169 ? 7.362 9.179 13.570 1.00 68.61 169 ILE B CA 1
ATOM 4817 C C . ILE D 3 169 ? 7.407 8.924 15.083 1.00 68.73 169 ILE B C 1
ATOM 4818 O O . ILE D 3 169 ? 6.722 8.028 15.585 1.00 68.84 169 ILE B O 1
ATOM 4823 N N . TYR D 3 170 ? 8.196 9.733 15.794 1.00 68.78 170 TYR B N 1
ATOM 4824 C CA . TYR D 3 170 ? 8.532 9.503 17.209 1.00 68.91 170 TYR B CA 1
ATOM 4825 C C . TYR D 3 170 ? 7.374 9.054 18.124 1.00 68.93 170 TYR B C 1
ATOM 4826 O O . TYR D 3 170 ? 7.387 7.914 18.592 1.00 69.10 170 TYR B O 1
ATOM 4828 N N . PRO D 3 171 ? 6.381 9.931 18.391 1.00 68.84 171 PRO B N 1
ATOM 4829 C CA . PRO D 3 171 ? 5.269 9.420 19.194 1.00 68.76 171 PRO B CA 1
ATOM 4830 C C . PRO D 3 171 ? 4.272 8.629 18.341 1.00 68.71 171 PRO B C 1
ATOM 4831 O O . PRO D 3 171 ? 3.995 7.463 18.632 1.00 68.77 171 PRO B O 1
ATOM 4835 N N . VAL D 3 172 ? 3.761 9.272 17.292 1.00 68.59 172 VAL B N 1
ATOM 4836 C CA . VAL D 3 172 ? 2.780 8.700 16.374 1.00 68.37 172 VAL B CA 1
ATOM 4837 C C . VAL D 3 172 ? 3.118 9.233 14.974 1.00 68.28 172 VAL B C 1
ATOM 4838 O O . VAL D 3 172 ? 3.466 10.409 14.838 1.00 68.30 172 VAL B O 1
ATOM 4842 N N . PRO D 3 173 ? 3.047 8.368 13.934 1.00 68.18 173 PRO B N 1
ATOM 4843 C CA . PRO D 3 173 ? 3.308 8.798 12.550 1.00 68.05 173 PRO B CA 1
ATOM 4844 C C . PRO D 3 173 ? 2.407 9.942 12.076 1.00 67.92 173 PRO B C 1
ATOM 4845 O O . PRO D 3 173 ? 1.184 9.876 12.220 1.00 67.89 173 PRO B O 1
ATOM 4849 N N . LYS D 3 174 ? 3.031 10.982 11.524 1.00 67.78 174 LYS B N 1
ATOM 4850 C CA . LYS D 3 174 ? 2.329 12.155 11.002 1.00 67.58 174 LYS B CA 1
ATOM 4851 C C . LYS D 3 174 ? 2.954 12.605 9.685 1.00 67.36 174 LYS B C 1
ATOM 4852 O O . LYS D 3 174 ? 4.171 12.514 9.509 1.00 67.33 174 LYS B O 1
ATOM 4858 N N . ILE D 3 175 ? 2.123 13.089 8.764 1.00 67.16 175 ILE B N 1
ATOM 4859 C CA . ILE D 3 175 ? 2.600 13.483 7.434 1.00 66.97 175 ILE B CA 1
ATOM 4860 C C . ILE D 3 175 ? 2.360 14.962 7.105 1.00 66.82 175 ILE B C 1
ATOM 4861 O O . ILE D 3 175 ? 1.398 15.568 7.583 1.00 66.81 175 ILE B O 1
ATOM 4866 N N . LYS D 3 176 ? 3.253 15.527 6.293 1.00 66.64 176 LYS B N 1
ATOM 4867 C CA . LYS D 3 176 ? 3.115 16.897 5.798 1.00 66.44 176 LYS B CA 1
ATOM 4868 C C . LYS D 3 176 ? 2.026 16.979 4.734 1.00 66.25 176 LYS B C 1
ATOM 4869 O O . LYS D 3 176 ? 1.086 17.768 4.855 1.00 66.29 176 LYS B O 1
ATOM 4875 N N . ARG D 3 177 ? 2.171 16.160 3.693 1.00 65.94 177 ARG B N 1
ATOM 4876 C CA . ARG D 3 177 ? 1.253 16.133 2.561 1.00 65.62 177 ARG B CA 1
ATOM 4877 C C . ARG D 3 177 ? 1.090 14.707 2.056 1.00 65.67 177 ARG B C 1
ATOM 4878 O O . ARG D 3 177 ? 1.890 13.829 2.384 1.00 65.66 177 ARG B O 1
ATOM 4886 N N . TYR D 3 178 ? 0.054 14.484 1.251 1.00 65.59 178 TYR B N 1
ATOM 4887 C CA . TYR D 3 178 ? -0.094 13.226 0.530 1.00 65.68 178 TYR B CA 1
ATOM 4888 C C . TYR D 3 178 ? -0.079 13.455 -0.979 1.00 65.72 178 TYR B C 1
ATOM 4889 O O . TYR D 3 178 ? -0.418 14.541 -1.458 1.00 65.77 178 TYR B O 1
ATOM 4898 N N . GLY D 3 179 ? 0.337 12.428 -1.714 1.00 65.74 179 GLY B N 1
ATOM 4899 C CA . GLY D 3 179 ? 0.317 12.443 -3.171 1.00 65.67 179 GLY B CA 1
ATOM 4900 C C . GLY D 3 179 ? -0.427 11.223 -3.671 1.00 65.66 179 GLY B C 1
ATOM 4901 O O . GLY D 3 179 ? -0.559 10.238 -2.947 1.00 65.65 179 GLY B O 1
ATOM 4902 N N . VAL D 3 180 ? -0.918 11.289 -4.905 1.00 65.62 180 VAL B N 1
ATOM 4903 C CA . VAL D 3 180 ? -1.653 10.178 -5.503 1.00 65.62 180 VAL B CA 1
ATOM 4904 C C . VAL D 3 180 ? -1.096 9.818 -6.875 1.00 65.66 180 VAL B C 1
ATOM 4905 O O . VAL D 3 180 ? -0.967 10.677 -7.748 1.00 65.67 180 VAL B O 1
ATOM 4909 N N . LEU D 3 181 ? -0.758 8.545 -7.051 1.00 65.68 181 LEU B N 1
ATOM 4910 C CA . LEU D 3 181 ? -0.411 8.017 -8.361 1.00 65.84 181 LEU B CA 1
ATOM 4911 C C . LEU D 3 181 ? -1.427 6.972 -8.794 1.00 65.90 181 LEU B C 1
ATOM 4912 O O . LEU D 3 181 ? -1.673 5.994 -8.086 1.00 65.95 181 LEU B O 1
ATOM 4917 N N . GLU D 3 182 ? -2.025 7.196 -9.956 1.00 65.94 182 GLU B N 1
ATOM 4918 C CA . GLU D 3 182 ? -2.982 6.259 -10.518 1.00 66.11 182 GLU B CA 1
ATOM 4919 C C . GLU D 3 182 ? -2.346 5.536 -11.698 1.00 66.04 182 GLU B C 1
ATOM 4920 O O . GLU D 3 182 ? -1.687 6.150 -12.535 1.00 65.98 182 GLU B O 1
ATOM 4926 N N . ILE D 3 183 ? -2.533 4.223 -11.744 1.00 66.06 183 ILE B N 1
ATOM 4927 C CA . ILE D 3 183 ? -1.941 3.392 -12.785 1.00 65.99 183 ILE B CA 1
ATOM 4928 C C . ILE D 3 183 ? -3.032 2.841 -13.690 1.00 65.83 183 ILE B C 1
ATOM 4929 O O . ILE D 3 183 ? -4.054 2.354 -13.209 1.00 65.92 183 ILE B O 1
ATOM 4934 N N . GLN D 3 184 ? -2.810 2.926 -14.997 1.00 65.60 184 GLN B N 1
ATOM 4935 C CA . GLN D 3 184 ? -3.716 2.329 -15.966 1.00 65.42 184 GLN B CA 1
ATOM 4936 C C . GLN D 3 184 ? -2.947 1.637 -17.084 1.00 65.18 184 GLN B C 1
ATOM 4937 O O . GLN D 3 184 ? -2.048 2.230 -17.684 1.00 65.40 184 GLN B O 1
ATOM 4943 N N . THR D 3 185 ? -3.298 0.381 -17.354 1.00 64.73 185 THR B N 1
ATOM 4944 C CA . THR D 3 185 ? -2.709 -0.352 -18.474 1.00 64.32 185 THR B CA 1
ATOM 4945 C C . THR D 3 185 ? -3.739 -0.562 -19.600 1.00 64.00 185 THR B C 1
ATOM 4946 O O . THR D 3 185 ? -4.164 0.414 -20.223 1.00 64.11 185 THR B O 1
ATOM 4950 N N . MET D 3 186 ? -4.143 -1.808 -19.859 1.00 63.39 186 MET B N 1
ATOM 4951 C CA . MET D 3 186 ? -5.079 -2.109 -20.952 1.00 62.92 186 MET B CA 1
ATOM 4952 C C . MET D 3 186 ? -5.794 -3.450 -20.768 1.00 62.70 186 MET B C 1
ATOM 4953 O O . MET D 3 186 ? -5.174 -4.441 -20.379 1.00 62.65 186 MET B O 1
ATOM 4958 N N . ASP D 3 187 ? -7.101 -3.467 -21.036 1.00 62.28 187 ASP B N 1
ATOM 4959 C CA . ASP D 3 187 ? -7.853 -4.721 -21.141 1.00 62.09 187 ASP B CA 1
ATOM 4960 C C . ASP D 3 187 ? -8.118 -5.065 -22.613 1.00 61.81 187 ASP B C 1
ATOM 4961 O O . ASP D 3 187 ? -7.920 -4.226 -23.497 1.00 61.73 187 ASP B O 1
ATOM 4966 N N . PHE D 3 188 ? -8.545 -6.300 -22.874 1.00 61.34 188 PHE B N 1
ATOM 4967 C CA . PHE D 3 188 ? -8.620 -6.815 -24.245 1.00 60.95 188 PHE B CA 1
ATOM 4968 C C . PHE D 3 188 ? -9.961 -7.459 -24.604 1.00 60.75 188 PHE B C 1
ATOM 4969 O O . PHE D 3 188 ? -10.794 -7.716 -23.731 1.00 60.61 188 PHE B O 1
ATOM 4977 N N . HIS D 3 189 ? -10.150 -7.705 -25.902 1.00 60.49 189 HIS B N 1
ATOM 4978 C CA . HIS D 3 189 ? -11.270 -8.484 -26.420 1.00 60.36 189 HIS B CA 1
ATOM 4979 C C . HIS D 3 189 ? -10.944 -9.969 -26.347 1.00 60.45 189 HIS B C 1
ATOM 4980 O O . HIS D 3 189 ? -9.775 -10.354 -26.333 1.00 60.57 189 HIS B O 1
ATOM 4987 N N . GLY D 3 190 ? -11.978 -10.804 -26.317 1.00 60.56 190 GLY B N 1
ATOM 4988 C CA . GLY D 3 190 ? -11.802 -12.256 -26.376 1.00 60.61 190 GLY B CA 1
ATOM 4989 C C . GLY D 3 190 ? -10.984 -12.834 -25.238 1.00 60.69 190 GLY B C 1
ATOM 4990 O O . GLY D 3 190 ? -11.024 -12.332 -24.115 1.00 60.79 190 GLY B O 1
ATOM 4991 N N . SER D 3 191 ? -10.230 -13.886 -25.538 1.00 60.82 191 SER B N 1
ATOM 4992 C CA . SER D 3 191 ? -9.493 -14.630 -24.523 1.00 60.97 191 SER B CA 1
ATOM 4993 C C . SER D 3 191 ? -8.031 -14.840 -24.909 1.00 61.12 191 SER B C 1
ATOM 4994 O O . SER D 3 191 ? -7.667 -14.724 -26.082 1.00 61.13 191 SER B O 1
ATOM 4997 N N . TYR D 3 192 ? -7.202 -15.142 -23.910 1.00 61.22 192 TYR B N 1
ATOM 4998 C CA . TYR D 3 192 ? -5.821 -15.565 -24.140 1.00 61.28 192 TYR B CA 1
ATOM 4999 C C . TYR D 3 192 ? -5.693 -17.080 -23.977 1.00 61.43 192 TYR B C 1
ATOM 5000 O O . TYR D 3 192 ? -4.662 -17.660 -24.317 1.00 61.51 192 TYR B O 1
ATOM 5009 N N . LYS D 3 193 ? -6.755 -17.700 -23.460 1.00 61.67 193 LYS B N 1
ATOM 5010 C CA . LYS D 3 193 ? -6.820 -19.133 -23.143 1.00 62.02 193 LYS B CA 1
ATOM 5011 C C . LYS D 3 193 ? -6.089 -20.040 -24.136 1.00 62.15 193 LYS B C 1
ATOM 5012 O O . LYS D 3 193 ? -5.224 -20.827 -23.744 1.00 62.10 193 LYS B O 1
ATOM 5018 N N . HIS D 3 194 ? -6.445 -19.920 -25.412 1.00 62.37 194 HIS B N 1
ATOM 5019 C CA . HIS D 3 194 ? -5.935 -20.804 -26.460 1.00 62.67 194 HIS B CA 1
ATOM 5020 C C . HIS D 3 194 ? -4.442 -20.602 -26.719 1.00 62.90 194 HIS B C 1
ATOM 5021 O O . HIS D 3 194 ? -3.716 -21.564 -26.976 1.00 62.84 194 HIS B O 1
ATOM 5028 N N . ALA D 3 195 ? -3.996 -19.351 -26.640 1.00 63.19 195 ALA B N 1
ATOM 5029 C CA . ALA D 3 195 ? -2.583 -19.021 -26.788 1.00 63.49 195 ALA B CA 1
ATOM 5030 C C . ALA D 3 195 ? -1.774 -19.460 -25.566 1.00 63.75 195 ALA B C 1
ATOM 5031 O O . ALA D 3 195 ? -0.658 -19.964 -25.707 1.00 63.76 195 ALA B O 1
ATOM 5033 N N . VAL D 3 196 ? -2.345 -19.271 -24.376 1.00 64.09 196 VAL B N 1
ATOM 5034 C CA . VAL D 3 196 ? -1.718 -19.704 -23.121 1.00 64.45 196 VAL B CA 1
ATOM 5035 C C . VAL D 3 196 ? -1.571 -21.229 -23.066 1.00 64.76 196 VAL B C 1
ATOM 5036 O O . VAL D 3 196 ? -0.499 -21.742 -22.736 1.00 64.81 196 VAL B O 1
ATOM 5040 N N . GLY D 3 197 ? -2.646 -21.937 -23.410 1.00 65.16 197 GLY B N 1
ATOM 5041 C CA . GLY D 3 197 ? -2.673 -23.398 -23.380 1.00 65.69 197 GLY B CA 1
ATOM 5042 C C . GLY D 3 197 ? -1.765 -24.055 -24.405 1.00 66.08 197 GLY B C 1
ATOM 5043 O O . GLY D 3 197 ? -1.304 -25.178 -24.201 1.00 66.02 197 GLY B O 1
ATOM 5044 N N . ALA D 3 198 ? -1.518 -23.349 -25.506 1.00 66.52 198 ALA B N 1
ATOM 5045 C CA . ALA D 3 198 ? -0.634 -23.825 -26.565 1.00 66.94 198 ALA B CA 1
ATOM 5046 C C . ALA D 3 198 ? 0.836 -23.735 -26.160 1.00 67.37 198 ALA B C 1
ATOM 5047 O O . ALA D 3 198 ? 1.649 -24.566 -26.576 1.00 67.42 198 ALA B O 1
ATOM 5049 N N . ILE D 3 199 ? 1.174 -22.731 -25.353 1.00 67.89 199 ILE B N 1
ATOM 5050 C CA . ILE D 3 199 ? 2.558 -22.545 -24.907 1.00 68.44 199 ILE B CA 1
ATOM 5051 C C . ILE D 3 199 ? 2.846 -23.192 -23.544 1.00 68.91 199 ILE B C 1
ATOM 5052 O O . ILE D 3 199 ? 4.002 -23.481 -23.225 1.00 68.96 199 ILE B O 1
ATOM 5057 N N . ASP D 3 200 ? 1.795 -23.429 -22.760 1.00 69.47 200 ASP B N 1
ATOM 5058 C CA . ASP D 3 200 ? 1.924 -24.102 -21.463 1.00 70.00 200 ASP B CA 1
ATOM 5059 C C . ASP D 3 200 ? 2.378 -25.552 -21.633 1.00 70.19 200 ASP B C 1
ATOM 5060 O O . ASP D 3 200 ? 3.206 -26.045 -20.863 1.00 70.29 200 ASP B O 1
ATOM 5065 N N . ILE D 3 201 ? 1.839 -26.222 -22.650 1.00 70.42 201 ILE B N 1
ATOM 5066 C CA . ILE D 3 201 ? 2.215 -27.604 -22.964 1.00 70.65 201 ILE B CA 1
ATOM 5067 C C . ILE D 3 201 ? 3.627 -27.695 -23.553 1.00 70.72 201 ILE B C 1
ATOM 5068 O O . ILE D 3 201 ? 4.260 -28.754 -23.514 1.00 70.73 201 ILE B O 1
ATOM 5073 N N . ALA D 3 202 ? 4.108 -26.577 -24.092 1.00 70.83 202 ALA B N 1
ATOM 5074 C CA . ALA D 3 202 ? 5.470 -26.475 -24.604 1.00 70.96 202 ALA B CA 1
ATOM 5075 C C . ALA D 3 202 ? 6.469 -26.238 -23.472 1.00 71.09 202 ALA B C 1
ATOM 5076 O O . ALA D 3 202 ? 7.649 -26.583 -23.595 1.00 71.20 202 ALA B O 1
ATOM 5078 N N . LEU D 3 203 ? 5.986 -25.658 -22.374 1.00 71.19 203 LEU B N 1
ATOM 5079 C CA . LEU D 3 203 ? 6.820 -25.336 -21.215 1.00 71.33 203 LEU B CA 1
ATOM 5080 C C . LEU D 3 203 ? 7.220 -26.580 -20.419 1.00 71.41 203 LEU B C 1
ATOM 5081 O O . LEU D 3 203 ? 8.392 -26.744 -20.074 1.00 71.51 203 LEU B O 1
ATOM 5086 N N . VAL D 3 204 ? 6.251 -27.449 -20.133 1.00 71.48 204 VAL B N 1
ATOM 5087 C CA . VAL D 3 204 ? 6.490 -28.635 -19.297 1.00 71.45 204 VAL B CA 1
ATOM 5088 C C . VAL D 3 204 ? 6.792 -29.917 -20.078 1.00 71.40 204 VAL B C 1
ATOM 5089 O O . VAL D 3 204 ? 7.764 -30.615 -19.774 1.00 71.44 204 VAL B O 1
ATOM 5093 N N . GLU D 3 205 ? 5.968 -30.219 -21.081 1.00 71.30 205 GLU B N 1
ATOM 5094 C CA . GLU D 3 205 ? 6.052 -31.500 -21.797 1.00 71.19 205 GLU B CA 1
ATOM 5095 C C . GLU D 3 205 ? 7.116 -31.527 -22.897 1.00 70.96 205 GLU B C 1
ATOM 5096 O O . GLU D 3 205 ? 7.508 -32.600 -23.364 1.00 70.98 205 GLU B O 1
ATOM 5102 N N . GLY D 3 206 ? 7.579 -30.346 -23.301 1.00 70.73 206 GLY B N 1
ATOM 5103 C CA . GLY D 3 206 ? 8.616 -30.223 -24.322 1.00 70.33 206 GLY B CA 1
ATOM 5104 C C . GLY D 3 206 ? 9.941 -29.728 -23.772 1.00 70.05 206 GLY B C 1
ATOM 5105 O O . GLY D 3 206 ? 10.008 -29.191 -22.663 1.00 70.05 206 GLY B O 1
ATOM 5106 N N . ILE D 3 207 ? 10.998 -29.917 -24.556 1.00 69.77 207 ILE B N 1
ATOM 5107 C CA . ILE D 3 207 ? 12.338 -29.459 -24.187 1.00 69.45 207 ILE B CA 1
ATOM 5108 C C . ILE D 3 207 ? 12.692 -28.157 -24.909 1.00 69.17 207 ILE B C 1
ATOM 5109 O O . ILE D 3 207 ? 12.144 -27.866 -25.976 1.00 69.13 207 ILE B O 1
ATOM 5114 N N . ASP D 3 208 ? 13.602 -27.386 -24.312 1.00 68.79 208 ASP B N 1
ATOM 5115 C CA . ASP D 3 208 ? 14.087 -26.113 -24.865 1.00 68.38 208 ASP B CA 1
ATOM 5116 C C . ASP D 3 208 ? 12.947 -25.179 -25.283 1.00 68.03 208 ASP B C 1
ATOM 5117 O O . ASP D 3 208 ? 12.606 -25.075 -26.466 1.00 68.02 208 ASP B O 1
ATOM 5122 N N . PHE D 3 209 ? 12.369 -24.505 -24.293 1.00 67.55 209 PHE B N 1
ATOM 5123 C CA . PHE D 3 209 ? 11.203 -23.652 -24.496 1.00 67.05 209 PHE B CA 1
ATOM 5124 C C . PHE D 3 209 ? 11.522 -22.386 -25.293 1.00 66.75 209 PHE B C 1
ATOM 5125 O O . PHE D 3 209 ? 10.758 -21.998 -26.178 1.00 66.64 209 PHE B O 1
ATOM 5133 N N . HIS D 3 210 ? 12.639 -21.756 -25.010 1.00 66.38 210 HIS B N 1
ATOM 5134 C CA . HIS D 3 210 ? 12.932 -20.532 -25.702 1.00 66.01 210 HIS B CA 1
ATOM 5135 C C . HIS D 3 210 ? 13.217 -20.782 -27.157 1.00 65.70 210 HIS B C 1
ATOM 5136 O O . HIS D 3 210 ? 12.818 -20.021 -28.017 1.00 65.72 210 HIS B O 1
ATOM 5143 N N . GLY D 3 211 ? 13.908 -21.863 -27.449 1.00 65.31 211 GLY B N 1
ATOM 5144 C CA . GLY D 3 211 ? 14.263 -22.170 -28.833 1.00 64.85 211 GLY B CA 1
ATOM 5145 C C . GLY D 3 211 ? 13.045 -22.465 -29.690 1.00 64.48 211 GLY B C 1
ATOM 5146 O O . GLY D 3 211 ? 13.100 -22.367 -30.917 1.00 64.45 211 GLY B O 1
ATOM 5147 N N . TRP D 3 212 ? 11.944 -22.822 -29.034 1.00 64.13 212 TRP B N 1
ATOM 5148 C CA . TRP D 3 212 ? 10.700 -23.172 -29.713 1.00 63.77 212 TRP B CA 1
ATOM 5149 C C . TRP D 3 212 ? 9.832 -21.947 -30.022 1.00 63.57 212 TRP B C 1
ATOM 5150 O O . TRP D 3 212 ? 9.006 -21.985 -30.933 1.00 63.54 212 TRP B O 1
ATOM 5161 N N . LEU D 3 213 ? 10.028 -20.863 -29.274 1.00 63.32 213 LEU B N 1
ATOM 5162 C CA . LEU D 3 213 ? 9.183 -19.664 -29.401 1.00 63.10 213 LEU B CA 1
ATOM 5163 C C . LEU D 3 213 ? 9.307 -18.881 -30.724 1.00 62.94 213 LEU B C 1
ATOM 5164 O O . LEU D 3 213 ? 8.287 -18.425 -31.253 1.00 62.81 213 LEU B O 1
ATOM 5169 N N . PRO D 3 214 ? 10.541 -18.713 -31.260 1.00 62.75 214 PRO B N 1
ATOM 5170 C CA . PRO D 3 214 ? 10.683 -17.916 -32.485 1.00 62.63 214 PRO B CA 1
ATOM 5171 C C . PRO D 3 214 ? 10.301 -18.629 -33.791 1.00 62.53 214 PRO B C 1
ATOM 5172 O O . PRO D 3 214 ? 10.313 -18.000 -34.852 1.00 62.51 214 PRO B O 1
ATOM 5176 N N . THR D 3 215 ? 9.967 -19.917 -33.714 1.00 62.42 215 THR B N 1
ATOM 5177 C CA . THR D 3 215 ? 9.569 -20.689 -34.899 1.00 62.36 215 THR B CA 1
ATOM 5178 C C . THR D 3 215 ? 8.152 -20.319 -35.365 1.00 62.28 215 THR B C 1
ATOM 5179 O O . THR D 3 215 ? 7.331 -19.898 -34.548 1.00 62.31 215 THR B O 1
ATOM 5183 N N . PRO D 3 216 ? 7.876 -20.439 -36.684 1.00 62.22 216 PRO B N 1
ATOM 5184 C CA . PRO D 3 216 ? 6.523 -20.290 -37.232 1.00 62.15 216 PRO B CA 1
ATOM 5185 C C . PRO D 3 216 ? 5.426 -20.939 -36.381 1.00 62.17 216 PRO B C 1
ATOM 5186 O O . PRO D 3 216 ? 4.392 -20.309 -36.135 1.00 62.17 216 PRO B O 1
ATOM 5190 N N . ALA D 3 217 ? 5.659 -22.174 -35.934 1.00 62.07 217 ALA B N 1
ATOM 5191 C CA . ALA D 3 217 ? 4.701 -22.903 -35.094 1.00 62.07 217 ALA B CA 1
ATOM 5192 C C . ALA D 3 217 ? 4.493 -22.241 -33.730 1.00 62.09 217 ALA B C 1
ATOM 5193 O O . ALA D 3 217 ? 3.373 -22.210 -33.213 1.00 62.01 217 ALA B O 1
ATOM 5195 N N . GLY D 3 218 ? 5.578 -21.720 -33.159 1.00 62.11 218 GLY B N 1
ATOM 5196 C CA . GLY D 3 218 ? 5.543 -21.026 -31.874 1.00 62.13 218 GLY B CA 1
ATOM 5197 C C . GLY D 3 218 ? 4.868 -19.673 -31.979 1.00 62.20 218 GLY B C 1
ATOM 5198 O O . GLY D 3 218 ? 4.042 -19.319 -31.140 1.00 62.17 218 GLY B O 1
ATOM 5199 N N . ARG D 3 219 ? 5.217 -18.921 -33.021 1.00 62.23 219 ARG B N 1
ATOM 5200 C CA . ARG D 3 219 ? 4.601 -17.620 -33.289 1.00 62.25 219 ARG B CA 1
ATOM 5201 C C . ARG D 3 219 ? 3.119 -17.752 -33.651 1.00 62.05 219 ARG B C 1
ATOM 5202 O O . ARG D 3 219 ? 2.344 -16.814 -33.468 1.00 62.07 219 ARG B O 1
ATOM 5210 N N . ALA D 3 220 ? 2.737 -18.919 -34.166 1.00 61.87 220 ALA B N 1
ATOM 5211 C CA . ALA D 3 220 ? 1.335 -19.239 -34.416 1.00 61.63 220 ALA B CA 1
ATOM 5212 C C . ALA D 3 220 ? 0.628 -19.579 -33.106 1.00 61.50 220 ALA B C 1
ATOM 5213 O O . ALA D 3 220 ? -0.579 -19.360 -32.969 1.00 61.41 220 ALA B O 1
ATOM 5215 N N . ALA D 3 221 ? 1.391 -20.114 -32.153 1.00 61.29 221 ALA B N 1
ATOM 5216 C CA . ALA D 3 221 ? 0.868 -20.454 -30.831 1.00 61.20 221 ALA B CA 1
ATOM 5217 C C . ALA D 3 221 ? 0.681 -19.214 -29.956 1.00 61.14 221 ALA B C 1
ATOM 5218 O O . ALA D 3 221 ? -0.328 -19.095 -29.260 1.00 61.06 221 ALA B O 1
ATOM 5220 N N . LEU D 3 222 ? 1.650 -18.297 -30.000 1.00 61.05 222 LEU B N 1
ATOM 5221 C CA . LEU D 3 222 ? 1.571 -17.029 -29.267 1.00 61.00 222 LEU B CA 1
ATOM 5222 C C . LEU D 3 222 ? 0.437 -16.129 -29.764 1.00 61.04 222 LEU B C 1
ATOM 5223 O O . LEU D 3 222 ? 0.017 -15.209 -29.065 1.00 60.93 222 LEU B O 1
ATOM 5228 N N . SER D 3 223 ? -0.047 -16.407 -30.972 1.00 61.17 223 SER B N 1
ATOM 5229 C CA . SER D 3 223 ? -1.056 -15.578 -31.622 1.00 61.32 223 SER B CA 1
ATOM 5230 C C . SER D 3 223 ? -2.407 -16.279 -31.773 1.00 61.48 223 SER B C 1
ATOM 5231 O O . SER D 3 223 ? -3.330 -15.728 -32.382 1.00 61.47 223 SER B O 1
ATOM 5234 N N . LYS D 3 224 ? -2.518 -17.482 -31.212 1.00 61.67 224 LYS B N 1
ATOM 5235 C CA . LYS D 3 224 ? -3.720 -18.304 -31.362 1.00 61.87 224 LYS B CA 1
ATOM 5236 C C . LYS D 3 224 ? -4.950 -17.636 -30.738 1.00 62.03 224 LYS B C 1
ATOM 5237 O O . LYS D 3 224 ? -5.045 -17.494 -29.516 1.00 62.04 224 LYS B O 1
ATOM 5243 N N . LYS D 3 225 ? -5.872 -17.220 -31.607 1.00 62.19 225 LYS B N 1
ATOM 5244 C CA . LYS D 3 225 ? -7.103 -16.510 -31.228 1.00 62.37 225 LYS B CA 1
ATOM 5245 C C . LYS D 3 225 ? -6.863 -15.282 -30.335 1.00 62.32 225 LYS B C 1
ATOM 5246 O O . LYS D 3 225 ? -7.703 -14.936 -29.499 1.00 62.41 225 LYS B O 1
ATOM 5252 N N . MET D 3 226 ? -5.719 -14.627 -30.520 1.00 62.26 226 MET B N 1
ATOM 5253 C CA . MET D 3 226 ? -5.413 -13.390 -29.804 1.00 62.17 226 MET B CA 1
ATOM 5254 C C . MET D 3 226 ? -6.057 -12.205 -30.513 1.00 62.28 226 MET B C 1
ATOM 5255 O O . MET D 3 226 ? -5.863 -12.008 -31.714 1.00 62.25 226 MET B O 1
ATOM 5260 N N . GLU D 3 227 ? -6.825 -11.425 -29.757 1.00 62.41 227 GLU B N 1
ATOM 5261 C CA . GLU D 3 227 ? -7.563 -10.284 -30.299 1.00 62.52 227 GLU B CA 1
ATOM 5262 C C . GLU D 3 227 ? -6.935 -8.951 -29.884 1.00 62.46 227 GLU B C 1
ATOM 5263 O O . GLU D 3 227 ? -5.846 -8.928 -29.301 1.00 62.34 227 GLU B O 1
ATOM 5269 N N . GLY D 3 228 ? -7.625 -7.850 -30.189 1.00 62.43 228 GLY B N 1
ATOM 5270 C CA . GLY D 3 228 ? -7.081 -6.508 -30.002 1.00 62.39 228 GLY B CA 1
ATOM 5271 C C . GLY D 3 228 ? -7.447 -5.827 -28.695 1.00 62.52 228 GLY B C 1
ATOM 5272 O O . GLY D 3 228 ? -8.311 -6.311 -27.959 1.00 62.53 228 GLY B O 1
ATOM 5273 N N . PRO D 3 229 ? -6.792 -4.687 -28.401 1.00 62.54 229 PRO B N 1
ATOM 5274 C CA . PRO D 3 229 ? -6.996 -3.925 -27.166 1.00 62.46 229 PRO B CA 1
ATOM 5275 C C . PRO D 3 229 ? -8.365 -3.251 -27.073 1.00 62.45 229 PRO B C 1
ATOM 5276 O O . PRO D 3 229 ? -8.921 -2.822 -28.084 1.00 62.39 229 PRO B O 1
ATOM 5280 N N . ASN D 3 230 ? -8.884 -3.158 -25.852 1.00 62.50 230 ASN B N 1
ATOM 5281 C CA . ASN D 3 230 ? -10.172 -2.533 -25.586 1.00 62.61 230 ASN B CA 1
ATOM 5282 C C . ASN D 3 230 ? -9.974 -1.034 -25.349 1.00 62.86 230 ASN B C 1
ATOM 5283 O O . ASN D 3 230 ? -10.105 -0.537 -24.225 1.00 62.92 230 ASN B O 1
ATOM 5288 N N . LEU D 3 231 ? -9.662 -0.329 -26.433 1.00 63.12 231 LEU B N 1
ATOM 5289 C CA . LEU D 3 231 ? -9.187 1.056 -26.392 1.00 63.36 231 LEU B CA 1
ATOM 5290 C C . LEU D 3 231 ? -10.159 2.056 -25.777 1.00 63.56 231 LEU B C 1
ATOM 5291 O O . LEU D 3 231 ? -9.803 2.764 -24.836 1.00 63.57 231 LEU B O 1
ATOM 5296 N N . SER D 3 232 ? -11.376 2.114 -26.316 1.00 63.90 232 SER B N 1
ATOM 5297 C CA . SER D 3 232 ? -12.371 3.096 -25.885 1.00 64.27 232 SER B CA 1
ATOM 5298 C C . SER D 3 232 ? -12.845 2.831 -24.458 1.00 64.41 232 SER B C 1
ATOM 5299 O O . SER D 3 232 ? -13.120 3.770 -23.703 1.00 64.41 232 SER B O 1
ATOM 5302 N N . ASN D 3 233 ? -12.926 1.550 -24.100 1.00 64.52 233 ASN B N 1
ATOM 5303 C CA . ASN D 3 233 ? -13.262 1.129 -22.742 1.00 64.74 233 ASN B CA 1
ATOM 5304 C C . ASN D 3 233 ? -12.338 1.760 -21.701 1.00 64.72 233 ASN B C 1
ATOM 5305 O O . ASN D 3 233 ? -12.805 2.319 -20.706 1.00 64.75 233 ASN B O 1
ATOM 5310 N N . VAL D 3 234 ? -11.031 1.679 -21.948 1.00 64.66 234 VAL B N 1
ATOM 5311 C CA . VAL D 3 234 ? -10.033 2.215 -21.022 1.00 64.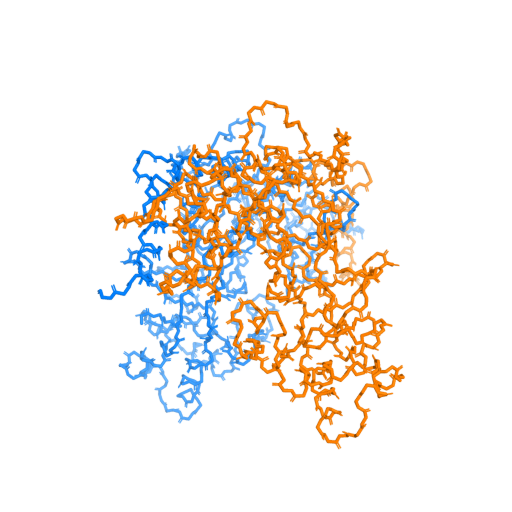63 234 VAL B CA 1
ATOM 5312 C C . VAL D 3 234 ? -10.129 3.735 -20.907 1.00 64.61 234 VAL B C 1
ATOM 5313 O O . VAL D 3 234 ? -10.045 4.281 -19.805 1.00 64.59 234 VAL B O 1
ATOM 5317 N N . PHE D 3 235 ? -10.334 4.419 -22.030 1.00 64.66 235 PHE B N 1
ATOM 5318 C CA . PHE D 3 235 ? -10.501 5.869 -21.979 1.00 64.82 235 PHE B CA 1
ATOM 5319 C C . PHE D 3 235 ? -11.729 6.280 -21.170 1.00 64.85 235 PHE B C 1
ATOM 5320 O O . PHE D 3 235 ? -11.660 7.216 -20.386 1.00 64.93 235 PHE B O 1
ATOM 5328 N N . LYS D 3 236 ? -12.840 5.574 -21.360 1.00 65.11 236 LYS B N 1
ATOM 5329 C CA . LYS D 3 236 ? -14.069 5.866 -20.625 1.00 65.28 236 LYS B CA 1
ATOM 5330 C C . LYS D 3 236 ? -13.828 5.799 -19.121 1.00 65.60 236 LYS B C 1
ATOM 5331 O O . LYS D 3 236 ? -14.133 6.747 -18.393 1.00 65.80 236 LYS B O 1
ATOM 5337 N N . ARG D 3 237 ? -13.255 4.685 -18.674 1.00 65.73 237 ARG B N 1
ATOM 5338 C CA . ARG D 3 237 ? -13.001 4.444 -17.257 1.00 65.75 237 ARG B CA 1
ATOM 5339 C C . ARG D 3 237 ? -11.973 5.411 -16.665 1.00 65.87 237 ARG B C 1
ATOM 5340 O O . ARG D 3 237 ? -12.135 5.870 -15.532 1.00 65.92 237 ARG B O 1
ATOM 5348 N N . THR D 3 238 ? -10.927 5.721 -17.427 1.00 65.78 238 THR B N 1
ATOM 5349 C CA . THR D 3 238 ? -9.819 6.524 -16.905 1.00 65.85 238 THR B CA 1
ATOM 5350 C C . THR D 3 238 ? -10.085 8.027 -16.963 1.00 65.97 238 THR B C 1
ATOM 5351 O O . THR D 3 238 ? -9.763 8.743 -16.011 1.00 66.11 238 THR B O 1
ATOM 5355 N N . PHE D 3 239 ? -10.665 8.501 -18.067 1.00 65.96 239 PHE B N 1
ATOM 5356 C CA . PHE D 3 239 ? -11.009 9.921 -18.206 1.00 66.05 239 PHE B CA 1
ATOM 5357 C C . PHE D 3 239 ? -11.795 10.439 -17.002 1.00 66.14 239 PHE B C 1
ATOM 5358 O O . PHE D 3 239 ? -11.438 11.465 -16.422 1.00 66.21 239 PHE B O 1
ATOM 5366 N N . TYR D 3 240 ? -12.855 9.721 -16.633 1.00 66.42 240 TYR B N 1
ATOM 5367 C CA . TYR D 3 240 ? -13.667 10.069 -15.469 1.00 66.76 240 TYR B CA 1
ATOM 5368 C C . TYR D 3 240 ? -12.838 10.177 -14.187 1.00 67.10 240 TYR B C 1
ATOM 5369 O O . TYR D 3 240 ? -12.999 11.126 -13.418 1.00 67.22 240 TYR B O 1
ATOM 5378 N N . GLN D 3 241 ? -11.957 9.203 -13.968 1.00 67.43 241 GLN B N 1
ATOM 5379 C CA . GLN D 3 241 ? -11.070 9.207 -12.807 1.00 67.85 241 GLN B CA 1
ATOM 5380 C C . GLN D 3 241 ? -10.077 10.366 -12.857 1.00 68.04 241 GLN B C 1
ATOM 5381 O O . GLN D 3 241 ? -9.735 10.937 -11.823 1.00 68.14 241 GLN B O 1
ATOM 5387 N N . MET D 3 242 ? -9.625 10.718 -14.057 1.00 68.28 242 MET B N 1
ATOM 5388 C CA . MET D 3 242 ? -8.748 11.871 -14.227 1.00 68.55 242 MET B CA 1
ATOM 5389 C C . MET D 3 242 ? -9.455 13.164 -13.840 1.00 68.61 242 MET B C 1
ATOM 5390 O O . MET D 3 242 ? -9.023 13.855 -12.914 1.00 68.65 242 MET B O 1
ATOM 5395 N N . ALA D 3 243 ? -10.553 13.471 -14.529 1.00 68.55 243 ALA B N 1
ATOM 5396 C CA . ALA D 3 243 ? -11.308 14.699 -14.270 1.00 68.58 243 ALA B CA 1
ATOM 5397 C C . ALA D 3 243 ? -11.685 14.859 -12.794 1.00 68.55 243 ALA B C 1
ATOM 5398 O O . ALA D 3 243 ? -11.540 15.947 -12.231 1.00 68.69 243 ALA B O 1
ATOM 5400 N N . TYR D 3 244 ? -12.145 13.773 -12.173 1.00 68.39 244 TYR B N 1
ATOM 5401 C CA . TYR D 3 244 ? -12.585 13.810 -10.781 1.00 68.35 244 TYR B CA 1
ATOM 5402 C C . TYR D 3 244 ? -11.419 13.914 -9.790 1.00 68.39 244 TYR B C 1
ATOM 5403 O O . TYR D 3 244 ? -11.420 14.792 -8.919 1.00 68.42 244 TYR B O 1
ATOM 5412 N N . LYS D 3 245 ? -10.431 13.029 -9.928 1.00 68.25 245 LYS B N 1
ATOM 5413 C CA . LYS D 3 245 ? -9.292 12.987 -9.004 1.00 68.15 245 LYS B CA 1
ATOM 5414 C C . LYS D 3 245 ? -8.305 14.143 -9.158 1.00 68.25 245 LYS B C 1
ATOM 5415 O O . LYS D 3 245 ? -7.630 14.508 -8.193 1.00 68.29 245 LYS B O 1
ATOM 5421 N N . PHE D 3 246 ? -8.220 14.718 -10.358 1.00 68.36 246 PHE B N 1
ATOM 5422 C CA . PHE D 3 246 ? -7.414 15.924 -10.564 1.00 68.39 246 PHE B CA 1
ATOM 5423 C C . PHE D 3 246 ? -8.033 17.114 -9.838 1.00 68.43 246 PHE B C 1
ATOM 5424 O O . PHE D 3 246 ? -7.317 17.945 -9.285 1.00 68.50 246 PHE B O 1
ATOM 5432 N N . ALA D 3 247 ? -9.364 17.181 -9.841 1.00 68.52 247 ALA B N 1
ATOM 5433 C CA . ALA D 3 247 ? -10.101 18.199 -9.094 1.00 68.59 247 ALA B CA 1
ATOM 5434 C C . ALA D 3 247 ? -9.904 18.028 -7.586 1.00 68.73 247 ALA B C 1
ATOM 5435 O O . ALA D 3 247 ? -9.783 19.013 -6.853 1.00 68.83 247 ALA B O 1
ATOM 5437 N N . LEU D 3 248 ? -9.865 16.774 -7.138 1.00 68.87 248 LEU B N 1
ATOM 5438 C CA . LEU D 3 248 ? -9.587 16.439 -5.738 1.00 69.01 248 LEU B CA 1
ATOM 5439 C C . LEU D 3 248 ? -8.180 16.841 -5.293 1.00 69.04 248 LEU B C 1
ATOM 5440 O O . LEU D 3 248 ? -7.944 17.073 -4.106 1.00 69.10 248 LEU B O 1
ATOM 5445 N N . SER D 3 249 ? -7.260 16.932 -6.252 1.00 69.07 249 SER B N 1
ATOM 5446 C CA . SER D 3 249 ? -5.873 17.306 -5.977 1.00 69.18 249 SER B CA 1
ATOM 5447 C C . SER D 3 249 ? -5.727 18.761 -5.515 1.00 69.22 249 SER B C 1
ATOM 5448 O O . SER D 3 249 ? -4.729 19.118 -4.881 1.00 69.20 249 SER B O 1
ATOM 5451 N N . GLY D 3 250 ? -6.727 19.585 -5.832 1.00 69.28 250 GLY B N 1
ATOM 5452 C CA . GLY D 3 250 ? -6.765 20.991 -5.418 1.00 69.29 250 GLY B CA 1
ATOM 5453 C C . GLY D 3 250 ? -6.712 21.191 -3.913 1.00 69.31 250 GLY B C 1
ATOM 5454 O O . GLY D 3 250 ? -6.360 22.272 -3.438 1.00 69.35 250 GLY B O 1
ATOM 5455 N N . HIS D 3 251 ? -7.062 20.139 -3.171 1.00 69.37 251 HIS B N 1
ATOM 5456 C CA . HIS D 3 251 ? -6.977 20.120 -1.710 1.00 69.36 251 HIS B CA 1
ATOM 5457 C C . HIS D 3 251 ? -5.587 20.534 -1.235 1.00 69.17 251 HIS B C 1
ATOM 5458 O O . HIS D 3 251 ? -4.579 20.109 -1.805 1.00 69.16 251 HIS B O 1
ATOM 5465 N N . GLN D 3 252 ? -5.552 21.364 -0.194 1.00 69.04 252 GLN B N 1
ATOM 5466 C CA . GLN D 3 252 ? -4.319 21.989 0.299 1.00 68.86 252 GLN B CA 1
ATOM 5467 C C . GLN D 3 252 ? -3.296 20.991 0.842 1.00 68.82 252 GLN B C 1
ATOM 5468 O O . GLN D 3 252 ? -2.088 21.237 0.776 1.00 68.86 252 GLN B O 1
ATOM 5470 N N . ARG D 3 253 ? -3.787 19.876 1.378 1.00 68.65 253 ARG B N 1
ATOM 5471 C CA . ARG D 3 253 ? -2.930 18.826 1.925 1.00 68.49 253 ARG B CA 1
ATOM 5472 C C . ARG D 3 253 ? -2.487 17.829 0.850 1.00 68.39 253 ARG B C 1
ATOM 5473 O O . ARG D 3 253 ? -1.674 16.941 1.114 1.00 68.37 253 ARG B O 1
ATOM 5481 N N . CYS D 3 254 ? -3.026 17.979 -0.357 1.00 68.18 254 CYS B N 1
ATOM 5482 C CA . CYS D 3 254 ? -2.636 17.136 -1.482 1.00 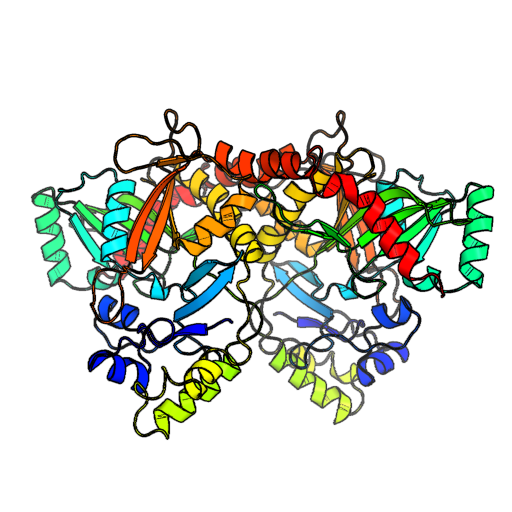68.04 254 CYS B CA 1
ATOM 5483 C C . CYS D 3 254 ? -1.594 17.844 -2.337 1.00 67.82 254 CYS B C 1
ATOM 5484 O O . CYS D 3 254 ? -1.872 18.891 -2.925 1.00 67.89 254 CYS B O 1
ATOM 5487 N N . ALA D 3 255 ? -0.395 17.270 -2.395 1.00 67.60 255 ALA B N 1
ATOM 5488 C CA . ALA D 3 255 ? 0.698 17.842 -3.178 1.00 67.43 255 ALA B CA 1
ATOM 5489 C C . ALA D 3 255 ? 0.405 17.783 -4.674 1.00 67.30 255 ALA B C 1
ATOM 5490 O O . ALA D 3 255 ? 0.673 18.739 -5.405 1.00 67.25 255 ALA B O 1
ATOM 5492 N N . GLY D 3 256 ? -0.155 16.661 -5.119 1.00 67.12 256 GLY B N 1
ATOM 5493 C CA . GLY D 3 256 ? -0.499 16.480 -6.522 1.00 66.94 256 GLY B CA 1
ATOM 5494 C C . GLY D 3 256 ? -0.852 15.048 -6.852 1.00 66.82 256 GLY B C 1
ATOM 5495 O O . GLY D 3 256 ? -0.471 14.125 -6.128 1.00 66.87 256 GLY B O 1
ATOM 5496 N N . THR D 3 257 ? -1.594 14.867 -7.942 1.00 66.70 257 THR B N 1
ATOM 5497 C CA . THR D 3 257 ? -1.951 13.535 -8.426 1.00 66.62 257 THR B CA 1
ATOM 5498 C C . THR D 3 257 ? -1.447 13.326 -9.852 1.00 66.30 257 THR B C 1
ATOM 5499 O O . THR D 3 257 ? -1.519 14.233 -10.686 1.00 66.24 257 THR B O 1
ATOM 5503 N N . GLY D 3 258 ? -0.926 12.130 -10.114 1.00 65.98 258 GLY B N 1
ATOM 5504 C CA . GLY D 3 258 ? -0.411 11.770 -11.431 1.00 65.62 258 GLY B CA 1
ATOM 5505 C C . GLY D 3 258 ? -0.966 10.453 -11.939 1.00 65.35 258 GLY B C 1
ATOM 5506 O O . GLY D 3 258 ? -1.177 9.517 -11.167 1.00 65.32 258 GLY B O 1
ATOM 5507 N N . PHE D 3 259 ? -1.207 10.385 -13.244 1.00 65.14 259 PHE B N 1
ATOM 5508 C CA . PHE D 3 259 ? -1.687 9.164 -13.888 1.00 64.88 259 PHE B CA 1
ATOM 5509 C C . PHE D 3 259 ? -0.590 8.581 -14.768 1.00 64.72 259 PHE B C 1
ATOM 5510 O O . PHE D 3 259 ? -0.088 9.259 -15.668 1.00 64.68 259 PHE B O 1
ATOM 5518 N N . ALA D 3 260 ? -0.217 7.330 -14.505 1.00 64.46 260 ALA B N 1
ATOM 5519 C CA . ALA D 3 260 ? 0.856 6.678 -15.255 1.00 64.30 260 ALA B CA 1
ATOM 5520 C C . ALA D 3 260 ? 0.324 5.690 -16.287 1.00 64.21 260 ALA B C 1
ATOM 5521 O O . ALA D 3 260 ? -0.358 4.724 -15.945 1.00 64.29 260 ALA B O 1
ATOM 5523 N N . ILE D 3 261 ? 0.648 5.943 -17.553 1.00 64.15 261 ILE B N 1
ATOM 5524 C CA . ILE D 3 261 ? 0.132 5.157 -18.678 1.00 64.10 261 ILE B CA 1
ATOM 5525 C C . ILE D 3 261 ? 1.225 4.823 -19.707 1.00 64.17 261 ILE B C 1
ATOM 5526 O O . ILE D 3 261 ? 2.124 5.635 -19.937 1.00 64.23 261 ILE B O 1
ATOM 5531 N N . PRO D 3 262 ? 1.167 3.617 -20.313 1.00 64.18 262 PRO B N 1
ATOM 5532 C CA . PRO D 3 262 ? 2.087 3.278 -21.405 1.00 64.20 262 PRO B CA 1
ATOM 5533 C C . PRO D 3 262 ? 1.870 4.139 -22.650 1.00 64.22 262 PRO B C 1
ATOM 5534 O O . PRO D 3 262 ? 0.762 4.631 -22.879 1.00 64.17 262 PRO B O 1
ATOM 5538 N N . GLN D 3 263 ? 2.926 4.307 -23.445 1.00 64.27 263 GLN B N 1
ATOM 5539 C CA . GLN D 3 263 ? 2.870 5.109 -24.672 1.00 64.30 263 GLN B CA 1
ATOM 5540 C C . GLN D 3 263 ? 1.721 4.680 -25.580 1.00 64.29 263 GLN B C 1
ATOM 5541 O O . GLN D 3 263 ? 0.979 5.520 -26.099 1.00 64.29 263 GLN B O 1
ATOM 5543 N N . SER D 3 264 ? 1.576 3.367 -25.745 1.00 64.25 264 SER B N 1
ATOM 5544 C CA . SER D 3 264 ? 0.541 2.780 -26.586 1.00 64.27 264 SER B CA 1
ATOM 5545 C C . SER D 3 264 ? -0.849 3.335 -26.279 1.00 64.33 264 SER B C 1
ATOM 5546 O O . SER D 3 264 ? -1.581 3.723 -27.195 1.00 64.27 264 SER B O 1
ATOM 5549 N N . VAL D 3 265 ? -1.202 3.378 -24.993 1.00 64.41 265 VAL B N 1
ATOM 5550 C CA . VAL D 3 265 ? -2.529 3.838 -24.579 1.00 64.43 265 VAL B CA 1
ATOM 5551 C C . VAL D 3 265 ? -2.684 5.357 -24.711 1.00 64.44 265 VAL B C 1
ATOM 5552 O O . VAL D 3 265 ? -3.790 5.847 -24.938 1.00 64.50 265 VAL B O 1
ATOM 5556 N N . TRP D 3 266 ? -1.579 6.089 -24.582 1.00 64.48 266 TRP B N 1
ATOM 5557 C CA . TRP D 3 266 ? -1.591 7.538 -24.775 1.00 64.44 266 TRP B CA 1
ATOM 5558 C C . TRP D 3 266 ? -1.840 7.890 -26.239 1.00 64.58 266 TRP B C 1
ATOM 5559 O O . TRP D 3 266 ? -2.570 8.838 -26.537 1.00 64.75 266 TRP B O 1
ATOM 5570 N N . LYS D 3 267 ? -1.231 7.123 -27.143 1.00 64.59 267 LYS B N 1
ATOM 5571 C CA . LYS D 3 267 ? -1.438 7.300 -28.581 1.00 64.60 267 LYS B CA 1
ATOM 5572 C C . LYS D 3 267 ? -2.892 7.023 -28.973 1.00 64.61 267 LYS B C 1
ATOM 5573 O O . LYS D 3 267 ? -3.434 7.677 -29.866 1.00 64.59 267 LYS B O 1
ATOM 5575 N N . SER D 3 268 ? -3.520 6.069 -28.284 1.00 64.62 268 SER B N 1
ATOM 5576 C CA . SER D 3 268 ? -4.921 5.726 -28.518 1.00 64.57 268 SER B CA 1
ATOM 5577 C C . SER D 3 268 ? -5.873 6.784 -27.967 1.00 64.56 268 SER B C 1
ATOM 5578 O O . SER D 3 268 ? -7.048 6.828 -28.340 1.00 64.55 268 SER B O 1
ATOM 5581 N N . TRP D 3 269 ? -5.356 7.625 -27.077 1.00 64.55 269 TRP B N 1
ATOM 5582 C CA . TRP D 3 269 ? -6.147 8.668 -26.434 1.00 64.71 269 TRP B CA 1
ATOM 5583 C C . TRP D 3 269 ? -6.194 9.957 -27.251 1.00 64.71 269 TRP B C 1
ATOM 5584 O O . TRP D 3 269 ? -7.028 10.827 -26.998 1.00 64.75 269 TRP B O 1
ATOM 5595 N N . LEU D 3 270 ? -5.305 10.070 -28.232 1.00 64.77 270 LEU B N 1
ATOM 5596 C CA . LEU D 3 270 ? -5.189 11.291 -29.027 1.00 64.80 270 LEU B CA 1
ATOM 5597 C C . LEU D 3 270 ? -6.466 11.641 -29.798 1.00 64.87 270 LEU B C 1
ATOM 5598 O O . LEU D 3 270 ? -6.868 12.804 -29.837 1.00 64.86 270 LEU B O 1
ATOM 5603 N N . ARG D 3 271 ? -7.108 10.634 -30.387 1.00 64.97 271 ARG B N 1
ATOM 5604 C CA . ARG D 3 271 ? -8.378 10.844 -31.085 1.00 65.18 271 ARG B CA 1
ATOM 5605 C C . ARG D 3 271 ? -9.517 11.166 -30.110 1.00 65.30 271 ARG B C 1
ATOM 5606 O O . ARG D 3 271 ? -10.490 11.822 -30.480 1.00 65.37 271 ARG B O 1
ATOM 5614 N N . HIS D 3 272 ? -9.381 10.706 -28.868 1.00 65.37 272 HIS B N 1
ATOM 5615 C CA . HIS D 3 272 ? -10.345 11.008 -27.814 1.00 65.44 272 HIS B CA 1
ATOM 5616 C C . HIS D 3 272 ? -10.192 12.441 -27.304 1.00 65.63 272 HIS B C 1
ATOM 5617 O O . HIS D 3 272 ? -11.119 12.993 -26.705 1.00 65.68 272 HIS B O 1
ATOM 5624 N N . LEU D 3 273 ? -9.020 13.030 -27.536 1.00 65.74 273 LEU B N 1
ATOM 5625 C CA . LEU D 3 273 ? -8.715 14.379 -27.057 1.00 65.92 273 LEU B CA 1
ATOM 5626 C C . LEU D 3 273 ? -8.624 15.401 -28.198 1.00 66.13 273 LEU B C 1
ATOM 5627 O O . LEU D 3 273 ? -7.887 16.389 -28.106 1.00 66.16 273 LEU B O 1
ATOM 5632 N N . ALA D 3 274 ? -9.391 15.151 -29.262 1.00 66.43 274 ALA B N 1
ATOM 5633 C CA . ALA D 3 274 ? -9.455 16.009 -30.455 1.00 66.68 274 ALA B CA 1
ATOM 5634 C C . ALA D 3 274 ? -8.087 16.295 -31.080 1.00 66.93 274 ALA B C 1
ATOM 5635 O O . ALA D 3 274 ? -7.813 17.424 -31.500 1.00 66.85 274 ALA B O 1
ATOM 5637 N N . ASN D 3 275 ? -7.245 15.261 -31.143 1.00 67.26 275 ASN B N 1
ATOM 5638 C CA . ASN D 3 275 ? -5.868 15.370 -31.643 1.00 67.52 275 ASN B CA 1
ATOM 5639 C C . ASN D 3 275 ? -5.132 16.585 -31.064 1.00 67.69 275 ASN B C 1
ATOM 5640 O O . ASN D 3 275 ? -4.943 17.586 -31.757 1.00 67.71 275 ASN B O 1
ATOM 5645 N N . PRO D 3 276 ? -4.716 16.498 -29.785 1.00 67.94 276 PRO B N 1
ATOM 5646 C CA . PRO D 3 276 ? -4.159 17.663 -29.101 1.00 68.15 276 PRO B CA 1
ATOM 5647 C C . PRO D 3 276 ? -2.702 17.932 -29.468 1.00 68.33 276 PRO B C 1
ATOM 5648 O O . PRO D 3 276 ? -1.991 17.023 -29.903 1.00 68.39 276 PRO B O 1
ATOM 5652 N N . THR D 3 277 ? -2.276 19.180 -29.296 1.00 68.60 277 THR B N 1
ATOM 5653 C CA . THR D 3 277 ? -0.887 19.568 -29.537 1.00 68.82 277 THR B CA 1
ATOM 5654 C C . THR D 3 277 ? -0.221 20.032 -28.236 1.00 68.96 277 THR B C 1
ATOM 5655 O O . THR D 3 277 ? -0.623 21.031 -27.633 1.00 68.99 277 THR B O 1
ATOM 5659 N N . LEU D 3 278 ? 0.787 19.278 -27.807 1.00 69.15 278 LEU B N 1
ATOM 5660 C CA . LEU D 3 278 ? 1.456 19.515 -26.530 1.00 69.35 278 LEU B CA 1
ATOM 5661 C C . LEU D 3 278 ? 2.392 20.716 -26.579 1.00 69.51 278 LEU B C 1
ATOM 5662 O O . LEU D 3 278 ? 3.194 20.852 -27.506 1.00 69.54 278 LEU B O 1
ATOM 5667 N N . ILE D 3 279 ? 2.279 21.584 -25.576 1.00 69.71 279 ILE B N 1
ATOM 5668 C CA . ILE D 3 279 ? 3.122 22.776 -25.477 1.00 69.92 279 ILE B CA 1
ATOM 5669 C C . ILE D 3 279 ? 4.436 22.438 -24.771 1.00 70.01 279 ILE B C 1
ATOM 5670 O O . ILE D 3 279 ? 4.440 22.006 -23.616 1.00 70.04 279 ILE B O 1
ATOM 5675 N N . ASP D 3 280 ? 5.545 22.637 -25.481 1.00 70.12 280 ASP B N 1
ATOM 5676 C CA . ASP D 3 280 ? 6.874 22.331 -24.959 1.00 70.26 280 ASP B CA 1
ATOM 5677 C C . ASP D 3 280 ? 7.332 23.416 -23.985 1.00 70.33 280 ASP B C 1
ATOM 5678 O O . ASP D 3 280 ? 7.468 24.584 -24.359 1.00 70.43 280 ASP B O 1
ATOM 5683 N N . ASN D 3 281 ? 7.563 23.019 -22.735 1.00 70.39 281 ASN B N 1
ATOM 5684 C CA . ASN D 3 281 ? 7.998 23.946 -21.689 1.00 70.44 281 ASN B CA 1
ATOM 5685 C C . ASN D 3 281 ? 9.508 24.192 -21.678 1.00 70.47 281 ASN B C 1
ATOM 5686 O O . ASN D 3 281 ? 9.982 25.129 -21.032 1.00 70.44 281 ASN B O 1
ATOM 5691 N N . GLY D 3 282 ? 10.252 23.351 -22.396 1.00 70.53 282 GLY B N 1
ATOM 5692 C CA . GLY D 3 282 ? 11.710 23.458 -22.479 1.00 70.64 282 GLY B CA 1
ATOM 5693 C C . GLY D 3 282 ? 12.413 23.083 -21.188 1.00 70.71 282 GLY B C 1
ATOM 5694 O O . GLY D 3 282 ? 13.446 23.661 -20.844 1.00 70.76 282 GLY B O 1
ATOM 5695 N N . ASP D 3 283 ? 11.849 22.108 -20.480 1.00 70.77 283 ASP B N 1
ATOM 5696 C CA . ASP D 3 283 ? 12.356 21.672 -19.180 1.00 70.84 283 ASP B CA 1
ATOM 5697 C C . ASP D 3 283 ? 12.132 20.161 -19.006 1.00 70.76 283 ASP B C 1
ATOM 5698 O O . ASP D 3 283 ? 11.954 19.667 -17.889 1.00 70.72 283 ASP B O 1
ATOM 5703 N N . GLY D 3 284 ? 12.149 19.435 -20.123 1.00 70.70 284 GLY B N 1
ATOM 5704 C CA . GLY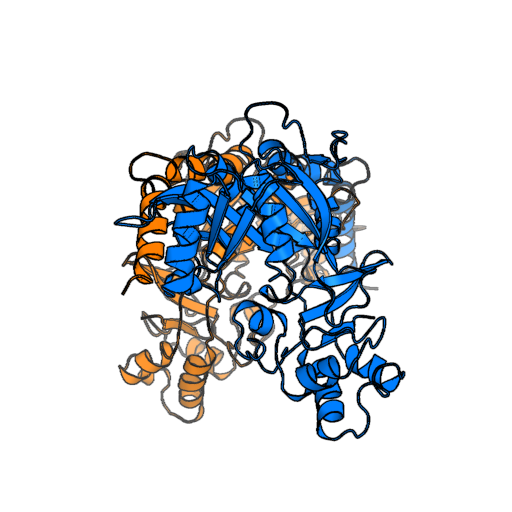 D 3 284 ? 11.862 17.997 -20.134 1.00 70.61 284 GLY B CA 1
ATOM 5705 C C . GLY D 3 284 ? 10.407 17.697 -19.816 1.00 70.56 284 GLY B C 1
ATOM 5706 O O . GLY D 3 284 ? 10.063 16.584 -19.410 1.00 70.54 284 GLY B O 1
ATOM 5707 N N . THR D 3 285 ? 9.556 18.701 -20.009 1.00 70.49 285 THR B N 1
ATOM 5708 C CA . THR D 3 285 ? 8.146 18.626 -19.645 1.00 70.47 285 THR B CA 1
ATOM 5709 C C . THR D 3 285 ? 7.258 19.295 -20.692 1.00 70.37 285 THR B C 1
ATOM 5710 O O . THR D 3 285 ? 7.643 20.291 -21.308 1.00 70.43 285 THR B O 1
ATOM 5714 N N . PHE D 3 286 ? 6.071 18.729 -20.887 1.00 70.34 286 PHE B N 1
ATOM 5715 C CA . PHE D 3 286 ? 5.078 19.277 -21.806 1.00 70.27 286 PHE B CA 1
ATOM 5716 C C . PHE D 3 286 ? 3.812 19.668 -21.043 1.00 70.22 286 PHE B C 1
ATOM 5717 O O . PHE D 3 286 ? 3.635 19.289 -19.882 1.00 70.19 286 PHE B O 1
ATOM 5725 N N . SER D 3 287 ? 2.936 20.427 -21.697 1.00 70.17 287 SER B N 1
ATOM 5726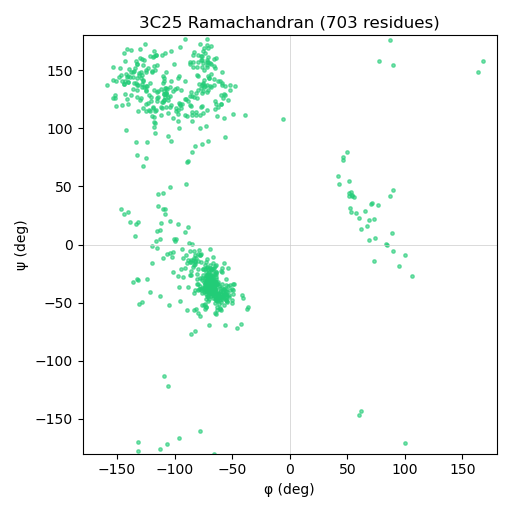 C CA . SER D 3 287 ? 1.719 20.916 -21.055 1.00 70.13 287 SER B CA 1
ATOM 5727 C C . SER D 3 287 ? 0.491 20.787 -21.957 1.00 70.06 287 SER B C 1
ATOM 5728 O O . SER D 3 287 ? 0.536 21.135 -23.139 1.00 70.11 287 SER B O 1
ATOM 5731 N N . LEU D 3 288 ? -0.598 20.279 -21.386 1.00 70.01 288 LEU B N 1
ATOM 5732 C CA . LEU D 3 288 ? -1.864 20.134 -22.103 1.00 69.97 288 LEU B CA 1
ATOM 5733 C C . LEU D 3 288 ? -2.832 21.241 -21.683 1.00 70.00 288 LEU B C 1
ATOM 5734 O O . LEU D 3 288 ? -3.617 21.078 -20.744 1.00 70.04 288 LEU B O 1
ATOM 5739 N N . GLY D 3 289 ? -2.765 22.366 -22.390 1.00 70.08 289 GLY B N 1
ATOM 5740 C CA . GLY D 3 289 ? -3.521 23.564 -22.027 1.00 70.14 289 GLY B CA 1
ATOM 5741 C C . GLY D 3 289 ? -2.648 24.561 -21.288 1.00 70.21 289 GLY B C 1
ATOM 5742 O O . GLY D 3 289 ? -1.429 24.391 -21.210 1.00 70.23 289 GLY B O 1
ATOM 5743 N N . ASP D 3 290 ? -3.272 25.601 -20.743 1.00 70.31 290 ASP B N 1
ATOM 5744 C CA . ASP D 3 290 ? -2.547 26.650 -20.028 1.00 70.37 290 ASP B CA 1
ATOM 5745 C C . ASP D 3 290 ? -2.397 26.307 -18.544 1.00 70.46 290 ASP B C 1
ATOM 5746 O O . ASP D 3 290 ? -3.378 26.302 -17.797 1.00 70.48 290 ASP B O 1
ATOM 5751 N N . THR D 3 291 ? -1.163 26.024 -18.127 1.00 70.56 291 THR B N 1
ATOM 5752 C CA . THR D 3 291 ? -0.874 25.676 -16.732 1.00 70.67 291 THR B CA 1
ATOM 5753 C C . THR D 3 291 ? 0.000 26.715 -16.025 1.00 70.87 291 THR B C 1
ATOM 5754 O O . THR D 3 291 ? 0.809 26.371 -15.159 1.00 70.90 291 THR B O 1
ATOM 5758 N N . ARG D 3 292 ? -0.169 27.984 -16.398 1.00 71.17 292 ARG B N 1
ATOM 5759 C CA . ARG D 3 292 ? 0.532 29.091 -15.743 1.00 71.44 292 ARG B CA 1
ATOM 5760 C C . ARG D 3 292 ? -0.002 29.296 -14.324 1.00 71.60 292 ARG B C 1
ATOM 5761 O O . ARG D 3 292 ? 0.693 29.017 -13.343 1.00 71.68 292 ARG B O 1
ATOM 5769 N N . ASN D 3 293 ? -1.247 29.762 -14.233 1.00 71.71 293 ASN B N 1
ATOM 5770 C CA . ASN D 3 293 ? -1.874 30.113 -12.958 1.00 71.73 293 ASN B CA 1
ATOM 5771 C C . ASN D 3 293 ? -2.356 28.887 -12.174 1.00 71.70 293 ASN B C 1
ATOM 5772 O O . ASN D 3 293 ? -1.889 27.772 -12.415 1.00 71.73 293 ASN B O 1
ATOM 5774 N N . ASP D 3 294 ? -3.280 29.118 -11.236 1.00 71.69 294 ASP B N 1
ATOM 5775 C CA . ASP D 3 294 ? -3.840 28.094 -10.333 1.00 71.59 294 ASP B CA 1
ATOM 5776 C C . ASP D 3 294 ? -3.403 26.657 -10.618 1.00 71.48 294 ASP B C 1
ATOM 5777 O O . ASP D 3 294 ? -3.834 26.041 -11.601 1.00 71.58 294 ASP B O 1
ATOM 5782 N N . SER D 3 295 ? -2.553 26.135 -9.737 1.00 71.18 295 SER B N 1
ATOM 5783 C CA . SER D 3 295 ? -1.948 24.825 -9.923 1.00 70.86 295 SER B CA 1
ATOM 5784 C C . SER D 3 295 ? -2.673 23.741 -9.133 1.00 70.65 295 SER B C 1
ATOM 5785 O O . SER D 3 295 ? -2.694 23.756 -7.897 1.00 70.73 295 SER B O 1
ATOM 5788 N N . GLU D 3 296 ? -3.278 22.809 -9.865 1.00 70.11 296 GLU B N 1
ATOM 5789 C CA . GLU D 3 296 ? -3.857 21.607 -9.280 1.00 69.69 296 GLU B CA 1
ATOM 5790 C C . GLU D 3 296 ? -2.733 20.591 -9.104 1.00 69.26 296 GLU B C 1
ATOM 5791 O O . GLU D 3 296 ? -2.901 19.571 -8.426 1.00 69.16 296 GLU B O 1
ATOM 5797 N N . ASN D 3 297 ? -1.590 20.897 -9.724 1.00 68.62 297 ASN B N 1
ATOM 5798 C CA . ASN D 3 297 ? -0.443 19.992 -9.831 1.00 68.00 297 ASN B CA 1
ATOM 5799 C C . ASN D 3 297 ? -0.843 18.610 -10.367 1.00 67.68 297 ASN B C 1
ATOM 5800 O O . ASN D 3 297 ? -0.576 17.575 -9.749 1.00 67.55 297 ASN B O 1
ATOM 5805 N N . ALA D 3 298 ? -1.489 18.623 -11.531 1.00 67.23 298 ALA B N 1
ATOM 5806 C CA . ALA D 3 298 ? -2.022 17.425 -12.164 1.00 66.76 298 ALA B CA 1
ATOM 5807 C C . ALA D 3 298 ? -1.117 16.942 -13.293 1.00 66.49 298 ALA B C 1
ATOM 5808 O O . ALA D 3 298 ? -0.705 17.728 -14.153 1.00 66.44 298 ALA B O 1
ATOM 5810 N N . TRP D 3 299 ? -0.824 15.642 -13.293 1.00 66.16 299 TRP B N 1
ATOM 5811 C CA . TRP D 3 299 ? 0.151 15.070 -14.217 1.00 65.91 299 TRP B CA 1
ATOM 5812 C C . TRP D 3 299 ? -0.331 13.823 -14.955 1.00 65.82 299 TRP B C 1
ATOM 5813 O O . TRP D 3 299 ? -1.084 13.012 -14.413 1.00 65.65 299 TRP B O 1
ATOM 5824 N N . ILE D 3 300 ? 0.116 13.684 -16.201 1.00 65.70 300 ILE B N 1
ATOM 5825 C CA . ILE D 3 300 ? 0.064 12.405 -16.904 1.00 65.53 300 ILE B CA 1
ATOM 5826 C C . ILE D 3 300 ? 1.501 11.987 -17.198 1.00 65.46 300 ILE B C 1
ATOM 5827 O O . ILE D 3 300 ? 2.215 12.662 -17.949 1.00 65.42 300 ILE B O 1
ATOM 5832 N N . PHE D 3 301 ? 1.926 10.889 -16.580 1.00 65.37 301 PHE B N 1
ATOM 5833 C CA . PHE D 3 301 ? 3.249 10.329 -16.825 1.00 65.34 301 PHE B CA 1
ATOM 5834 C C . PHE D 3 301 ? 3.142 9.206 -17.851 1.00 65.42 301 PHE B C 1
ATOM 5835 O O . PHE D 3 301 ? 2.635 8.119 -17.551 1.00 65.42 301 PHE B O 1
ATOM 5843 N N . VAL D 3 302 ? 3.603 9.484 -19.066 1.00 65.43 302 VAL B N 1
ATOM 5844 C CA . VAL D 3 302 ? 3.582 8.497 -20.140 1.00 65.48 302 VAL B CA 1
ATOM 5845 C C . VAL D 3 302 ? 4.942 7.808 -20.211 1.00 65.51 302 VAL B C 1
ATOM 5846 O O . VAL D 3 302 ? 5.970 8.464 -20.390 1.00 65.58 302 VAL B O 1
ATOM 5850 N N . PHE D 3 303 ? 4.933 6.485 -20.057 1.00 65.54 303 PHE B N 1
ATOM 5851 C CA . PHE D 3 303 ? 6.161 5.697 -19.989 1.00 65.61 303 PHE B CA 1
ATOM 5852 C C . PHE D 3 303 ? 6.246 4.622 -21.070 1.00 65.75 303 PHE B C 1
ATOM 5853 O O . PHE D 3 303 ? 5.237 4.239 -21.667 1.00 65.74 303 PHE B O 1
ATOM 5861 N N . GLU D 3 304 ? 7.464 4.138 -21.299 1.00 65.83 304 GLU B N 1
ATOM 5862 C CA . GLU D 3 304 ? 7.716 3.026 -22.205 1.00 66.04 304 GLU B CA 1
ATOM 5863 C C . GLU D 3 304 ? 8.318 1.858 -21.437 1.00 66.01 304 GLU B C 1
ATOM 5864 O O . GLU D 3 304 ? 8.824 2.027 -20.324 1.00 66.04 304 GLU B O 1
ATOM 5870 N N . LEU D 3 305 ? 8.265 0.676 -22.041 1.00 66.01 305 LEU B N 1
ATOM 5871 C CA . LEU D 3 305 ? 9.076 -0.444 -21.591 1.00 66.00 305 LEU B CA 1
ATOM 5872 C C . LEU D 3 305 ? 10.461 -0.234 -22.187 1.00 66.09 305 LEU B C 1
ATOM 5873 O O . LEU D 3 305 ? 10.621 -0.269 -23.410 1.00 66.11 305 LEU B O 1
ATOM 5878 N N . ASP D 3 306 ? 11.443 0.003 -21.317 1.00 66.24 306 ASP B N 1
ATOM 5879 C CA . ASP D 3 306 ? 12.808 0.382 -21.713 1.00 66.35 306 ASP B CA 1
ATOM 5880 C C . ASP D 3 306 ? 13.382 -0.538 -22.793 1.00 66.42 306 ASP B C 1
ATOM 5881 O O . ASP D 3 306 ? 13.632 -1.719 -22.537 1.00 66.45 306 ASP B O 1
ATOM 5886 N N . PRO D 3 307 ? 13.579 0.001 -24.011 1.00 66.53 307 PRO B N 1
ATOM 5887 C CA . PRO D 3 307 ? 14.162 -0.784 -25.096 1.00 66.60 307 PRO B CA 1
ATOM 5888 C C . PRO D 3 307 ? 15.696 -0.785 -25.103 1.00 66.63 307 PRO B C 1
ATOM 5889 O O . PRO D 3 307 ? 16.301 -1.598 -25.803 1.00 66.67 307 PRO B O 1
ATOM 5893 N N . ASP D 3 308 ? 16.311 0.108 -24.328 1.00 66.69 308 ASP B N 1
ATOM 5894 C CA . ASP D 3 308 ? 17.772 0.252 -24.311 1.00 66.76 308 ASP B CA 1
ATOM 5895 C C . ASP D 3 308 ? 18.461 -0.842 -23.495 1.00 66.81 308 ASP B C 1
ATOM 5896 O O . ASP D 3 308 ? 19.254 -1.616 -24.035 1.00 66.83 308 ASP B O 1
ATOM 5901 N N . THR D 3 309 ? 18.159 -0.897 -22.199 1.00 66.86 309 THR B N 1
ATOM 5902 C CA . THR D 3 309 ? 18.726 -1.914 -21.313 1.00 66.87 309 THR B CA 1
ATOM 5903 C C . THR D 3 309 ? 18.133 -3.289 -21.611 1.00 66.94 309 THR B C 1
ATOM 5904 O O . THR D 3 309 ? 16.915 -3.432 -21.764 1.00 66.99 309 THR B O 1
ATOM 5908 N N . ASP D 3 310 ? 18.999 -4.292 -21.709 1.00 66.93 310 ASP B N 1
ATOM 5909 C CA . ASP D 3 310 ? 18.551 -5.662 -21.948 1.00 67.01 310 ASP B CA 1
ATOM 5910 C C . ASP D 3 310 ? 18.606 -6.533 -20.691 1.00 67.04 310 ASP B C 1
ATOM 5911 O O . ASP D 3 310 ? 19.138 -7.647 -20.706 1.00 66.98 310 ASP B O 1
ATOM 5916 N N . ALA D 3 311 ? 18.047 -6.003 -19.605 1.00 67.13 311 ALA B N 1
ATOM 5917 C CA . ALA D 3 311 ? 17.765 -6.786 -18.406 1.00 67.21 311 ALA B CA 1
ATOM 5918 C C . ALA D 3 311 ? 16.521 -7.645 -18.663 1.00 67.24 311 ALA B C 1
ATOM 5919 O O . ALA D 3 311 ? 15.726 -7.335 -19.553 1.00 67.13 311 ALA B O 1
ATOM 5921 N N . SER D 3 312 ? 16.361 -8.718 -17.887 1.00 67.34 312 SER B N 1
ATOM 5922 C CA . SER D 3 312 ? 15.326 -9.727 -18.149 1.00 67.37 312 SER B CA 1
ATOM 5923 C C . SER D 3 312 ? 13.890 -9.180 -18.139 1.00 67.40 312 SER B C 1
ATOM 5924 O O . SER D 3 312 ? 13.167 -9.365 -19.124 1.00 67.47 312 SER B O 1
ATOM 5927 N N . PRO D 3 313 ? 13.459 -8.528 -17.036 1.00 67.32 313 PRO B N 1
ATOM 5928 C CA . PRO D 3 313 ? 12.275 -7.697 -17.194 1.00 67.14 313 PRO B CA 1
ATOM 5929 C C . PRO D 3 313 ? 12.693 -6.252 -17.460 1.00 67.05 313 PRO B C 1
ATOM 5930 O O . PRO D 3 313 ? 13.405 -5.652 -16.645 1.00 67.06 313 PRO B O 1
ATOM 5934 N N . ARG D 3 314 ? 12.282 -5.705 -18.600 1.00 66.85 314 ARG B N 1
ATOM 5935 C CA . ARG D 3 314 ? 12.651 -4.333 -18.942 1.00 66.81 314 ARG B CA 1
ATOM 5936 C C . ARG D 3 314 ? 11.816 -3.322 -18.150 1.00 66.58 314 ARG B C 1
ATOM 5937 O O . ARG D 3 314 ? 10.590 -3.308 -18.257 1.00 66.64 314 ARG B O 1
ATOM 5945 N N . PRO D 3 315 ? 12.488 -2.481 -17.337 1.00 66.44 315 PRO B N 1
ATOM 5946 C CA . PRO D 3 315 ? 11.819 -1.555 -16.420 1.00 66.26 315 PRO B CA 1
ATOM 5947 C C . PRO D 3 315 ? 11.151 -0.390 -17.143 1.00 66.13 315 PRO B C 1
ATOM 5948 O O . PRO D 3 315 ? 11.342 -0.216 -18.347 1.00 66.05 315 PRO B O 1
ATOM 5952 N N . LEU D 3 316 ? 10.372 0.398 -16.407 1.00 66.07 316 LEU B N 1
ATOM 5953 C CA . LEU D 3 316 ? 9.692 1.551 -16.985 1.00 65.99 316 LEU B CA 1
ATOM 5954 C C . LEU D 3 316 ? 10.648 2.735 -17.120 1.00 66.01 316 LEU B C 1
ATOM 5955 O O . LEU D 3 316 ? 11.395 3.058 -16.191 1.00 65.89 316 LEU B O 1
ATOM 5960 N N . ALA D 3 317 ? 10.623 3.362 -18.292 1.00 66.05 317 ALA B N 1
ATOM 5961 C CA . ALA D 3 317 ? 11.446 4.534 -18.573 1.00 66.15 317 ALA B CA 1
ATOM 5962 C C . ALA D 3 317 ? 10.568 5.699 -19.026 1.00 66.23 317 ALA B C 1
ATOM 5963 O O . ALA D 3 317 ? 9.647 5.502 -19.821 1.00 66.29 317 ALA B O 1
ATOM 5965 N N . PRO D 3 318 ? 10.843 6.915 -18.514 1.00 66.37 318 PRO B N 1
ATOM 5966 C CA . PRO D 3 318 ? 10.070 8.103 -18.889 1.00 66.44 318 PRO B CA 1
ATOM 5967 C C . PRO D 3 318 ? 10.065 8.351 -20.397 1.00 66.49 318 PRO B C 1
ATOM 5968 O O . PRO D 3 318 ? 11.126 8.370 -21.024 1.00 66.47 318 PRO B O 1
ATOM 5972 N N . HIS D 3 319 ? 8.873 8.523 -20.964 1.00 66.51 319 HIS B N 1
ATOM 5973 C CA . HIS D 3 319 ? 8.722 8.831 -22.385 1.00 66.60 319 HIS B CA 1
ATOM 5974 C C . HIS D 3 319 ? 8.180 10.242 -22.584 1.00 66.64 319 HIS B C 1
ATOM 5975 O O . HIS D 3 319 ? 8.662 10.988 -23.438 1.00 66.61 319 HIS B O 1
ATOM 5982 N N . LEU D 3 320 ? 7.173 10.594 -21.789 1.00 66.74 320 LEU B N 1
ATOM 5983 C CA . LEU D 3 320 ? 6.492 11.873 -21.917 1.00 66.83 320 LEU B CA 1
ATOM 5984 C C . LEU D 3 320 ? 5.941 12.293 -20.560 1.00 66.98 320 LEU B C 1
ATOM 5985 O O . LEU D 3 320 ? 5.223 11.534 -19.909 1.00 67.06 320 LEU B O 1
ATOM 5990 N N . GLU D 3 321 ? 6.293 13.501 -20.134 1.00 67.24 321 GLU B N 1
ATOM 5991 C CA . GLU D 3 321 ? 5.908 14.003 -18.821 1.00 67.51 321 GLU B CA 1
ATOM 5992 C C . GLU D 3 321 ? 5.027 15.244 -18.983 1.00 67.65 321 GLU B C 1
ATOM 5993 O O . GLU D 3 321 ? 5.515 16.327 -19.318 1.00 67.69 321 GLU B O 1
ATOM 5999 N N . ILE D 3 322 ? 3.728 15.071 -18.746 1.00 67.82 322 ILE B N 1
ATOM 6000 C CA . ILE D 3 322 ? 2.728 16.079 -19.110 1.00 68.04 322 ILE B CA 1
ATOM 6001 C C . ILE D 3 322 ? 2.029 16.714 -17.906 1.00 68.23 322 ILE B C 1
ATOM 6002 O O . ILE D 3 322 ? 1.484 16.012 -17.052 1.00 68.46 322 ILE B O 1
ATOM 6007 N N . ARG D 3 323 ? 2.051 18.044 -17.855 1.00 68.41 323 ARG B N 1
ATOM 6008 C CA . ARG D 3 323 ? 1.201 18.812 -16.947 1.00 68.57 323 ARG B CA 1
ATOM 6009 C C . ARG D 3 323 ? -0.150 19.028 -17.618 1.00 68.66 323 ARG B C 1
ATOM 6010 O O . ARG D 3 323 ? -0.209 19.439 -18.779 1.00 68.66 323 ARG B O 1
ATOM 6018 N N . VAL D 3 324 ? -1.233 18.756 -16.896 1.00 68.79 324 VAL B N 1
ATOM 6019 C CA . VAL D 3 324 ? -2.572 18.939 -17.459 1.00 68.98 324 VAL B CA 1
ATOM 6020 C C . VAL D 3 324 ? -3.399 20.028 -16.775 1.00 69.09 324 VAL B C 1
ATOM 6021 O O . VAL D 3 324 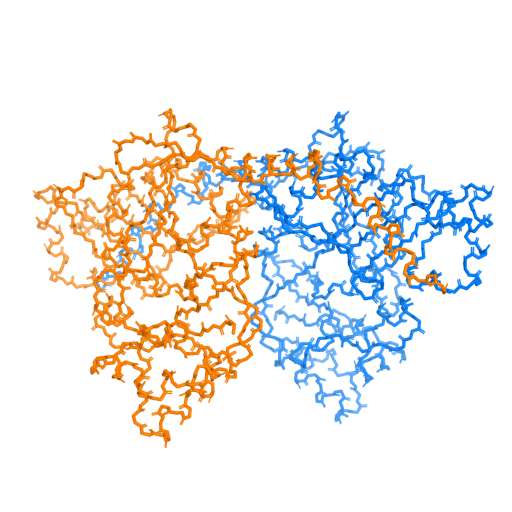? -3.471 20.097 -15.545 1.00 69.08 324 VAL B O 1
ATOM 6025 N N . ASN D 3 325 ? -4.001 20.883 -17.597 1.00 69.25 325 ASN B N 1
ATOM 6026 C CA . ASN D 3 325 ? -5.068 21.769 -17.161 1.00 69.52 325 ASN B CA 1
ATOM 6027 C C . ASN D 3 325 ? -6.373 20.982 -17.249 1.00 69.70 325 ASN B C 1
ATOM 6028 O O . ASN D 3 325 ? -6.834 20.655 -18.345 1.00 69.73 325 ASN B O 1
ATOM 6033 N N . VAL D 3 326 ? -6.955 20.680 -16.090 1.00 69.94 326 VAL B N 1
ATOM 6034 C CA . VAL D 3 326 ? -8.134 19.808 -15.992 1.00 70.18 326 VAL B CA 1
ATOM 6035 C C . VAL D 3 326 ? -9.298 20.288 -16.864 1.00 70.32 326 VAL B C 1
ATOM 6036 O O . VAL D 3 326 ? -9.951 19.488 -17.540 1.00 70.35 326 VAL B O 1
ATOM 6040 N N . ASP D 3 327 ? -9.536 21.598 -16.849 1.00 70.40 327 ASP B N 1
ATOM 6041 C CA . ASP D 3 327 ? -10.627 22.209 -17.595 1.00 70.61 327 ASP B CA 1
ATOM 6042 C C . ASP D 3 327 ? -10.445 22.046 -19.108 1.00 70.56 327 ASP B C 1
ATOM 6043 O O . ASP D 3 327 ? -11.426 21.925 -19.846 1.00 70.60 327 ASP B O 1
ATOM 6048 N N . THR D 3 328 ? -9.190 22.039 -19.556 1.00 70.50 328 THR B N 1
ATOM 6049 C CA . THR D 3 328 ? -8.853 21.825 -20.965 1.00 70.42 328 THR B CA 1
ATOM 6050 C C . THR D 3 328 ? -9.043 20.358 -21.354 1.00 70.37 328 THR B C 1
ATOM 6051 O O . THR D 3 328 ? -9.526 20.061 -22.449 1.00 70.33 328 THR B O 1
ATOM 6055 N N . LEU D 3 329 ? -8.662 19.454 -20.450 1.00 70.31 329 LEU B N 1
ATOM 6056 C CA . LEU D 3 329 ? -8.855 18.015 -20.635 1.00 70.31 329 LEU B CA 1
ATOM 6057 C C . LEU D 3 329 ? -10.332 17.674 -20.838 1.00 70.38 329 LEU B C 1
ATOM 6058 O O . LEU D 3 329 ? -10.677 16.883 -21.718 1.00 70.41 329 LEU B O 1
ATOM 6063 N N . ILE D 3 330 ? -11.191 18.274 -20.016 1.00 70.45 330 ILE B N 1
ATOM 6064 C CA . ILE D 3 330 ? -12.638 18.103 -20.134 1.00 70.57 330 ILE B CA 1
ATOM 6065 C C . ILE D 3 330 ? -13.142 18.677 -21.461 1.00 70.71 330 ILE B C 1
ATOM 6066 O O . ILE D 3 330 ? -13.935 18.037 -22.155 1.00 70.71 330 ILE B O 1
ATOM 6071 N N . ASP D 3 331 ? -12.658 19.871 -21.807 1.00 70.87 331 ASP B N 1
ATOM 6072 C CA . ASP D 3 331 ? -13.066 20.571 -23.028 1.00 70.98 331 ASP B CA 1
ATOM 6073 C C . ASP D 3 331 ? -12.698 19.805 -24.300 1.00 70.99 331 ASP B C 1
ATOM 6074 O O . ASP D 3 331 ? -13.522 19.670 -25.204 1.00 71.01 331 ASP B O 1
ATOM 6079 N N . LEU D 3 332 ? -11.465 19.308 -24.356 1.00 71.07 332 LEU B N 1
ATOM 6080 C CA . LEU D 3 332 ? -10.974 18.557 -25.511 1.00 71.07 332 LEU B CA 1
ATOM 6081 C C . LEU D 3 332 ? -11.786 17.292 -25.773 1.00 71.12 332 LEU B C 1
ATOM 6082 O O . LEU D 3 332 ? -12.158 17.012 -26.914 1.00 71.13 332 LEU B O 1
ATOM 6087 N N . ALA D 3 333 ? -12.065 16.544 -24.708 1.00 71.11 333 ALA B N 1
ATOM 6088 C CA . ALA D 3 333 ? -12.720 15.243 -24.811 1.00 71.09 333 ALA B CA 1
ATOM 6089 C C . ALA D 3 333 ? -14.226 15.331 -25.045 1.00 71.16 333 ALA B C 1
ATOM 6090 O O . ALA D 3 333 ? -14.793 14.504 -25.764 1.00 71.10 333 ALA B O 1
ATOM 6092 N N . LEU D 3 334 ? -14.869 16.329 -24.444 1.00 71.25 334 LEU B N 1
ATOM 6093 C CA . LEU D 3 334 ? -16.332 16.391 -24.429 1.00 71.37 334 LEU B CA 1
ATOM 6094 C C . LEU D 3 334 ? -16.947 17.501 -25.288 1.00 71.41 334 LEU B C 1
ATOM 6095 O O . LEU D 3 334 ? -18.160 17.505 -25.518 1.00 71.39 334 LEU B O 1
ATOM 6100 N N . ARG D 3 335 ? -16.121 18.431 -25.760 1.00 71.58 335 ARG B N 1
ATOM 6101 C CA . ARG D 3 335 ? -16.613 19.549 -26.576 1.00 71.83 335 ARG B CA 1
ATOM 6102 C C . ARG D 3 335 ? -15.853 19.719 -27.894 1.00 71.73 335 ARG B C 1
ATOM 6103 O O . ARG D 3 335 ? -16.472 19.829 -28.956 1.00 71.75 335 ARG B O 1
ATOM 6111 N N . GLU D 3 336 ? -14.523 19.731 -27.819 1.00 71.70 336 GLU B N 1
ATOM 6112 C CA . GLU D 3 336 ? -13.665 19.875 -29.000 1.00 71.73 336 GLU B CA 1
ATOM 6113 C C . GLU D 3 336 ? -13.783 18.696 -29.966 1.00 71.60 336 GLU B C 1
ATOM 6114 O O . GLU D 3 336 ? -13.986 18.893 -31.165 1.00 71.59 336 GLU B O 1
ATOM 6120 N N . SER D 3 337 ? -13.658 17.479 -29.434 1.00 71.51 337 SER B N 1
ATOM 6121 C CA . SER D 3 337 ? -13.727 16.254 -30.235 1.00 71.40 337 SER B CA 1
ATOM 6122 C C . SER D 3 337 ? -15.074 16.061 -30.944 1.00 71.42 337 SER B C 1
ATOM 6123 O O . SER D 3 337 ? -15.091 15.819 -32.153 1.00 71.46 337 SER B O 1
ATOM 6126 N N . PRO D 3 338 ? -16.204 16.159 -30.205 1.00 71.45 338 PRO B N 1
ATOM 6127 C CA . PRO D 3 338 ? -17.511 16.104 -30.869 1.00 71.52 338 PRO B CA 1
ATOM 6128 C C . PRO D 3 338 ? -17.694 17.151 -31.977 1.00 71.67 338 PRO B C 1
ATOM 6129 O O . PRO D 3 338 ? -18.356 16.870 -32.979 1.00 71.62 338 PRO B O 1
ATOM 6133 N N . ARG D 3 339 ? -17.112 18.337 -31.797 1.00 71.83 339 ARG B N 1
ATOM 6134 C CA . ARG D 3 339 ? -17.174 19.392 -32.813 1.00 72.07 339 ARG B CA 1
ATOM 6135 C C . ARG D 3 339 ? -16.364 19.052 -34.066 1.00 71.99 339 ARG B C 1
ATOM 6136 O O . ARG D 3 339 ? -16.708 19.489 -35.165 1.00 71.95 339 ARG B O 1
ATOM 6144 N N . ALA D 3 340 ? -15.297 18.275 -33.893 1.00 72.02 340 ALA B N 1
ATOM 6145 C CA . ALA D 3 340 ? -14.495 17.796 -35.017 1.00 72.04 340 ALA B CA 1
ATOM 6146 C C . ALA D 3 340 ? -15.251 16.739 -35.824 1.00 72.08 340 ALA B C 1
ATOM 6147 O O . ALA D 3 340 ? -15.143 16.690 -37.052 1.00 72.06 340 ALA B O 1
ATOM 6149 N N . ALA D 3 341 ? -16.020 15.906 -35.124 1.00 72.13 341 ALA B N 1
ATOM 6150 C CA . ALA D 3 341 ? -16.849 14.877 -35.753 1.00 72.14 341 ALA B CA 1
ATOM 6151 C C . ALA D 3 341 ? -18.044 15.467 -36.508 1.00 72.20 341 ALA B C 1
ATOM 6152 O O . ALA D 3 341 ? -18.572 14.840 -37.426 1.00 72.26 341 ALA B O 1
ATOM 6154 N N . LEU D 3 342 ? -18.464 16.668 -36.114 1.00 72.26 342 LEU B N 1
ATOM 6155 C CA . LEU D 3 342 ? -19.573 17.365 -36.768 1.00 72.32 342 LEU B CA 1
ATOM 6156 C C . LEU D 3 342 ? -19.096 18.263 -37.912 1.00 72.40 342 LEU B C 1
ATOM 6157 O O . LEU D 3 342 ? -19.908 18.794 -38.674 1.00 72.32 342 LEU B O 1
ATOM 6162 N N . GLY D 3 343 ? -17.778 18.421 -38.024 1.00 72.53 343 GLY B N 1
ATOM 6163 C CA . GLY D 3 343 ? -17.175 19.299 -39.022 1.00 72.68 343 GLY B CA 1
ATOM 6164 C C . GLY D 3 343 ? -17.264 18.769 -40.443 1.00 72.81 343 GLY B C 1
ATOM 6165 O O . GLY D 3 343 ? -17.762 17.660 -40.660 1.00 72.80 343 GLY B O 1
ATOM 6166 N N . PRO D 3 344 ? -16.783 19.563 -41.423 1.00 72.88 344 PRO B N 1
ATOM 6167 C CA . PRO D 3 344 ? -16.778 19.174 -42.837 1.00 72.95 344 PRO B CA 1
ATOM 6168 C C . PRO D 3 344 ? -15.983 17.889 -43.060 1.00 73.02 344 PRO B C 1
ATOM 6169 O O . PRO D 3 344 ? -14.925 17.706 -42.451 1.00 73.11 344 PRO B O 1
ATOM 6173 N N . SER D 3 345 ? -16.506 17.009 -43.915 1.00 73.01 345 SER B N 1
ATOM 6174 C CA . SER D 3 345 ? -15.930 15.677 -44.165 1.00 73.01 345 SER B CA 1
ATOM 6175 C C . SER D 3 345 ? -15.907 14.776 -42.922 1.00 72.97 345 SER B C 1
ATOM 6176 O O . SER D 3 345 ? -15.247 13.734 -42.912 1.00 73.07 345 SER B O 1
ATOM 6179 N N . GLY D 3 346 ? -16.635 15.182 -41.883 1.00 72.86 346 GLY B N 1
ATOM 6180 C CA . GLY D 3 346 ? -16.787 14.382 -40.671 1.00 72.57 346 GLY B CA 1
ATOM 6181 C C . GLY D 3 346 ? -17.748 13.223 -40.883 1.00 72.41 346 GLY B C 1
ATOM 6182 O O . GLY D 3 346 ? -18.475 13.197 -41.879 1.00 72.48 346 GLY B O 1
ATOM 6183 N N . PRO D 3 347 ? -17.758 12.256 -39.948 1.00 72.25 347 PRO B N 1
ATOM 6184 C CA . PRO D 3 347 ? -18.596 11.056 -40.047 1.00 72.11 347 PRO B CA 1
ATOM 6185 C C . PRO D 3 347 ? -20.097 11.340 -39.950 1.00 71.94 347 PRO B C 1
ATOM 6186 O O . PRO D 3 347 ? -20.896 10.622 -40.554 1.00 71.98 347 PRO B O 1
ATOM 6190 N N . VAL D 3 348 ? -20.467 12.373 -39.194 1.00 71.72 348 VAL B N 1
ATOM 6191 C CA . VAL D 3 348 ? -21.873 12.736 -38.990 1.00 71.53 348 VAL B CA 1
ATOM 6192 C C . VAL D 3 348 ? -22.465 13.370 -40.253 1.00 71.45 348 VAL B C 1
ATOM 6193 O O . VAL D 3 348 ? -23.653 13.205 -40.543 1.00 71.46 348 VAL B O 1
ATOM 6197 N N . ALA D 3 349 ? -21.625 14.081 -41.002 1.00 71.29 349 ALA B N 1
ATOM 6198 C CA . ALA D 3 349 ? -22.030 14.713 -42.256 1.00 71.11 349 ALA B CA 1
ATOM 6199 C C . ALA D 3 349 ? -22.593 13.708 -43.263 1.00 70.99 349 ALA B C 1
ATOM 6200 O O . ALA D 3 349 ? -23.556 14.005 -43.972 1.00 70.99 349 ALA B O 1
ATOM 6202 N N . THR D 3 350 ? -21.994 12.521 -43.310 1.00 70.83 350 THR B N 1
ATOM 6203 C CA . THR D 3 350 ? -22.408 11.476 -44.249 1.00 70.71 350 THR B CA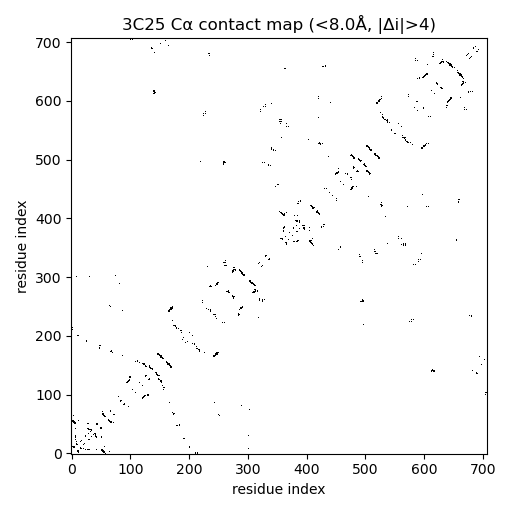 1
ATOM 6204 C C . THR D 3 350 ? -23.317 10.420 -43.611 1.00 70.58 350 THR B C 1
ATOM 6205 O O . THR D 3 350 ? -23.683 9.436 -44.261 1.00 70.56 350 THR B O 1
ATOM 6209 N N . PHE D 3 351 ? -23.689 10.634 -42.349 1.00 70.40 351 PHE B N 1
ATOM 6210 C CA . PHE D 3 351 ? -24.498 9.667 -41.601 1.00 70.23 351 PHE B CA 1
ATOM 6211 C C . PHE D 3 351 ? -25.916 9.501 -42.148 1.00 70.27 351 PHE B C 1
ATOM 6212 O O . PHE D 3 351 ? -26.477 8.406 -42.084 1.00 70.24 351 PHE B O 1
ATOM 6220 N N . THR D 3 352 ? -26.487 10.582 -42.678 1.00 70.27 352 THR B N 1
ATOM 6221 C CA . THR D 3 352 ? -27.837 10.543 -43.245 1.00 70.27 352 THR B CA 1
ATOM 6222 C C . THR D 3 352 ? -27.907 9.641 -44.482 1.00 70.24 352 THR B C 1
ATOM 6223 O O . THR D 3 352 ? -28.906 8.957 -44.702 1.00 70.19 352 THR B O 1
ATOM 6227 N N . ASP D 3 353 ? -26.834 9.643 -45.271 1.00 70.29 353 ASP B N 1
ATOM 6228 C CA . ASP D 3 353 ? -26.719 8.785 -46.446 1.00 70.34 353 ASP B CA 1
ATOM 6229 C C . ASP D 3 353 ? -26.510 7.333 -46.034 1.00 70.37 353 ASP B C 1
ATOM 6230 O O . ASP D 3 353 ? -26.998 6.416 -46.697 1.00 70.34 353 ASP B O 1
ATOM 6235 N N . LYS D 3 354 ? -25.782 7.140 -44.936 1.00 70.44 354 LYS B N 1
ATOM 6236 C CA . LYS D 3 354 ? -25.520 5.813 -44.386 1.00 70.55 354 LYS B CA 1
ATOM 6237 C C . LYS D 3 354 ? -26.810 5.108 -43.962 1.00 70.57 354 LYS B C 1
ATOM 6238 O O . LYS D 3 354 ? -26.999 3.927 -44.267 1.00 70.57 354 LYS B O 1
ATOM 6244 N N . VAL D 3 355 ? -27.694 5.838 -43.278 1.00 70.56 355 VAL B N 1
ATOM 6245 C CA . VAL D 3 355 ? -28.989 5.301 -42.843 1.00 70.54 355 VAL B CA 1
ATOM 6246 C C . VAL D 3 355 ? -29.802 4.832 -44.048 1.00 70.61 355 VAL B C 1
ATOM 6247 O O . VAL D 3 355 ? -30.377 3.744 -44.029 1.00 70.60 355 VAL B O 1
ATOM 6251 N N . GLU D 3 356 ? -29.826 5.658 -45.093 1.00 70.70 356 GLU B N 1
ATOM 6252 C CA . GLU D 3 356 ? -30.542 5.353 -46.330 1.00 70.79 356 GLU B CA 1
ATOM 6253 C C . GLU D 3 356 ? -29.932 4.164 -47.072 1.00 70.85 356 GLU B C 1
ATOM 6254 O O . GLU D 3 356 ? -30.655 3.367 -47.669 1.00 70.83 356 GLU B O 1
ATOM 6260 N N . ALA D 3 357 ? -28.605 4.053 -47.026 1.00 71.00 357 ALA B N 1
ATOM 6261 C CA . ALA D 3 357 ? -27.889 2.936 -47.644 1.00 71.22 357 ALA B CA 1
ATOM 6262 C C . ALA D 3 357 ? -28.125 1.625 -46.892 1.00 71.41 357 ALA B C 1
ATOM 6263 O O . ALA D 3 357 ? -28.269 0.569 -47.509 1.00 71.43 357 ALA B O 1
ATOM 6265 N N . ARG D 3 358 ? -28.160 1.703 -45.562 1.00 71.67 358 ARG B N 1
ATOM 6266 C CA . ARG D 3 358 ? -28.484 0.557 -44.710 1.00 71.89 358 ARG B CA 1
ATOM 6267 C C . ARG D 3 358 ? -29.954 0.178 -44.851 1.00 72.09 358 ARG B C 1
ATOM 6268 O O . ARG D 3 358 ? -30.332 -0.980 -44.663 1.00 72.07 358 ARG B O 1
ATOM 6276 N N . MET D 3 359 ? -30.770 1.177 -45.180 1.00 72.37 359 MET B N 1
ATOM 6277 C CA . MET D 3 359 ? -32.200 1.011 -45.392 1.00 72.65 359 MET B CA 1
ATOM 6278 C C . MET D 3 359 ? -32.461 0.359 -46.748 1.00 72.90 359 MET B C 1
ATOM 6279 O O . MET D 3 359 ? -33.440 -0.370 -46.915 1.00 72.96 359 MET B O 1
ATOM 6284 N N . LEU D 3 360 ? -31.571 0.623 -47.704 1.00 73.22 360 LEU B N 1
ATOM 6285 C CA . LEU D 3 360 ? -31.690 0.119 -49.074 1.00 73.50 360 LEU B CA 1
ATOM 6286 C C . LEU D 3 360 ? -31.236 -1.340 -49.225 1.00 73.73 360 LEU B C 1
ATOM 6287 O O . LEU D 3 360 ? -31.530 -1.984 -50.237 1.00 73.76 360 LEU B O 1
ATOM 6292 N N . ARG D 3 361 ? -30.532 -1.859 -48.219 1.00 74.03 361 ARG B N 1
ATOM 6293 C CA . ARG D 3 361 ? -30.027 -3.237 -48.251 1.00 74.34 361 ARG B CA 1
ATOM 6294 C C . ARG D 3 361 ? -31.124 -4.295 -48.082 1.00 74.51 361 ARG B C 1
ATOM 6295 O O . ARG D 3 361 ? -30.888 -5.482 -48.320 1.00 74.54 361 ARG B O 1
ATOM 6303 N N . PHE D 3 362 ? -32.315 -3.858 -47.677 1.00 74.75 362 PHE B N 1
ATOM 6304 C CA . PHE D 3 362 ? -33.465 -4.751 -47.528 1.00 74.98 362 PHE B CA 1
ATOM 6305 C C . PHE D 3 362 ? -34.284 -4.868 -48.818 1.00 75.19 362 PHE B C 1
ATOM 6306 O O . PHE D 3 362 ? -35.099 -5.783 -48.964 1.00 75.26 362 PHE B O 1
ATOM 6314 N N . TRP D 3 363 ? -34.059 -3.939 -49.745 1.00 75.44 363 TRP B N 1
ATOM 6315 C CA . TRP D 3 363 ? -34.693 -3.971 -51.061 1.00 75.64 363 TRP B CA 1
ATOM 6316 C C . TRP D 3 363 ? -34.167 -5.131 -51.911 1.00 75.86 363 TRP B C 1
ATOM 6317 O O . TRP D 3 363 ? -32.959 -5.380 -51.934 1.00 75.79 363 TRP B O 1
ATOM 6328 N N . PRO D 3 364 ? -35.076 -5.848 -52.604 1.00 76.15 364 PRO B N 1
ATOM 6329 C CA . PRO D 3 364 ? -34.699 -6.973 -53.470 1.00 76.30 364 PRO B CA 1
ATOM 6330 C C . PRO D 3 364 ? -33.967 -6.529 -54.737 1.00 76.37 364 PRO B C 1
ATOM 6331 O O . PRO D 3 364 ? -34.258 -5.460 -55.277 1.00 76.42 364 PRO B O 1
#

Nearest PDB structures (foldseek):
  3c25-assembly1_B  TM=1.001E+00  e=3.767E-74  Nocardia otitidiscaviarum
  3bvq-assembly1_B  TM=9.449E-01  e=8.827E-64  Nocardia otitidiscaviarum
  3bvq-assembly1_A  TM=9.552E-01  e=9.458E-61  Nocardia otitidiscaviarum
  3c25-assembly1_B  TM=1.003E+00  e=1.323E-77  Nocardia otitidiscaviarum
  3bvq-assembly1_B  TM=9.459E-01  e=9.963E-63  Nocardia otitidiscaviarum

Secondary structure (DSSP, 8-state):
--EEEEETTEE-SS-----HHHHHHHHHTB-HHHHHHHSS--B--S-GGGTTEEEEEEEETTEEEEEE--GGGG--HHHHHHHHHHHHT--TT--EEEEEGGGGG-HHHHHHHHHHHHHT-EEEEEEETTBB--EEE---SSS--EEESEEEEEEEE-SSS-EEEEEEEEEE----BSS-SHHHHHHHHHHHHT-S-STTTTTSHHHHHHTTTT---B-HHHHHHHHHHHHHHHHHHTTSTTEEEEEEEEEHHHHHHHTTTTTSPPPEE-SSS-EEES--SSS---EEEEEEEE-SS--SSSPPEEEEEEEEE-HHHHHHIIIIIHHHHHTSTTSTTTTHHHHHHHHHHTTS--/--EEEEETTEE-SSS----HHHHHHHHHTB-TTHHHHSSS--B--S-GGGTTEEEEEEEETTEEEEEE--TTTT--HHHHHHHHHHHHT--TTS-EEEEEGGGGG-HHHHHHHHHHHTTT-EEEEEEBTTBB--EEE---SS---EEESEEEEEEEE-SSS-EEEEEEEEEE----BSS-SHHHHHHHHHHHHSSS-HHHHTTSHHHHHHTTTT---B-HHHHHHHHHHHHHHHHHHTTSTTEEEEEEEEEHHHHHHHTGGGTS--PEE-SSS-EEES--SSS---EEEEEEEE-SS---SSPPEEEEEEEEE-HHHHHHIIIIIHHHHHSSTT-TTTTHHHHHHHHHHTT--

Radius of gyration: 27.94 Å; Cα contacts (8 Å, |Δi|>4): 1438; chains: 2; bounding box: 71×63×76 Å

Solvent-accessible surface area: 29546 Å² total; per-residue (Å²): 100,29,13,0,0,0,3,8,1,1,59,1,44,66,44,29,53,44,60,92,53,0,89,89,24,6,64,78,10,7,0,18,19,0,36,73,24,75,159,97,130,26,68,9,77,32,71,134,62,24,92,0,0,0,0,0,6,2,52,32,92,157,108,104,30,37,0,2,16,0,79,5,2,0,6,18,41,140,9,0,19,43,3,0,46,66,2,12,66,22,22,133,102,67,87,32,64,32,25,13,0,53,47,0,53,74,106,76,39,29,78,21,1,121,103,66,48,122,181,59,28,60,1,0,0,6,0,11,94,71,4,26,20,58,3,39,3,71,92,66,104,26,1,3,107,10,49,9,38,5,0,0,0,8,10,100,42,9,56,111,64,0,113,5,124,71,8,0,3,0,6,19,44,8,5,49,26,86,63,35,22,103,67,0,14,35,24,0,62,113,14,28,107,132,33,178,76,3,30,49,69,0,77,46,104,61,0,104,58,10,0,25,103,133,11,78,22,15,39,43,33,11,3,4,36,71,2,2,1,32,3,0,0,4,0,30,8,4,50,42,98,104,10,11,0,2,0,2,0,0,5,60,4,0,13,32,6,3,54,40,6,0,17,81,20,126,44,90,101,60,72,79,74,3,57,2,2,17,76,26,105,80,102,70,52,41,2,3,0,2,1,1,59,16,30,97,122,49,149,56,44,42,25,42,8,21,88,81,26,36,0,68,5,36,12,80,35,3,1,50,23,0,1,64,65,0,1,146,39,0,59,12,146,114,8,13,4,42,76,1,11,84,78,0,18,53,38,0,77,181,50,52,86,159,98,25,13,0,0,0,6,12,1,1,76,3,43,61,53,40,31,71,48,91,55,0,44,96,26,6,72,69,14,6,0,11,19,0,39,72,16,71,158,91,140,29,65,9,77,32,69,133,62,26,105,0,0,0,0,0,4,6,50,30,88,155,117,103,59,40,1,2,18,1,76,6,3,0,7,17,40,136,14,0,20,49,3,0,41,69,1,7,63,18,26,137,100,62,88,32,64,35,26,10,0,45,45,0,50,76,110,88,48,22,82,21,0,136,96,65,43,121,144,64,24,59,0,0,0,5,0,12,91,75,1,23,22,61,2,36,2,67,93,50,116,29,1,4,103,9,51,8,38,4,0,0,0,6,6,87,29,8,62,113,66,0,101,5,124,75,7,0,1,0,6,20,42,10,6,48,27,88,62,35,17,101,69,0,12,36,21,0,70,106,16,35,110,143,36,170,106,21,25,46,76,1,77,47,108,63,0,100,60,10,2,25,98,130,11,81,21,14,38,47,33,13,4,3,33,79,2,1,0,32,2,0,0,4,0,24,8,3,48,42,98,96,10,11,0,3,0,2,0,0,4,30,5,0,13,37,12,3,55,37,5,1,15,81,21,123,48,99,97,67,71,106,68,1,57,4,3,18,83,46,215,79,135,98,57,46,4,3,0,3,1,0,62,16,25,103,129,59,145,56,32,40,18,38,10,20,98,84,30,36,0,78,4,39,14,84,39,2,2,45,23,0,1,64,65,0,0,135,45,0,49,18,138,123,7,19,5,47,73,1,17,85,70,0,30,54,44,0,74,176,45,55,144

Sequence (707 aa):
ANFIAEFFGHRVYPEVVSTEAARNDQATGTCPFLTAAKLVETSCVKAETSRGVCVVNTAVDNERYDWLVCPNRALDPLFMSAASRKLFGYGPTEPLQFIAAPTLADQAVRDGIREWLDRGVHVVAYFQEKLGGELSISKTDSSPEFSFDWTLAEVESIYPVPKIKRYGVLEIQTMDFHGSYKHAVGAIDIALVEGIDFHGWLPTPAGRAALSKKMEGPNLSNVFKRTFYQMAYKFALSGHQRCAGTGFAIPQSVWKSWLRHLANPTLIDNGDGTFSLGDTRNDSENAWIFVFELDPDTDASPRPLAPHLEIRVNVDTLIDLALRESPRAALGPSGPVATFTDKVEARMLRFWPKANFIAEFFGHRVYPEVVSTEAARNDQATGTCPFLTAAKLVETSCVKAETSRGVCVVNTAVDNERYDWLVCPNRALDPLFMSAASRKLFGYGPTEPLQFIAAPTLADQAVRDGIREWLDRGVHVVAYFQEKLGGELSISKTDSSPEFSFDWTLAEVESIYPVPKIKRYGVLEIQTMDFHGSYKHAVGAIDIALVEGIDFHGWLPTPAGRAALSKKMEGPNLSNVFKRTFYQMAYKFALSGHQRCAGTGFAIPQSVWKSWLRHLANPTLIDNGDGTFSLGDTRNDSENAWIFVFELDPDTDASPRPLAPHLEIRVNVDTLIDLALRESPRAALGPSGPVATFTDKVEARMLRFWP